Protein AF-0000000082331760 (afdb_homodimer)

Solvent-accessible surface area (backbone atoms only — not comparable to full-atom values): 28071 Å² total; per-residue (Å²): 128,54,73,62,53,52,30,52,50,47,20,52,52,50,39,52,48,37,54,69,66,43,51,46,56,50,49,24,48,51,47,28,52,52,41,43,54,46,47,60,49,46,43,50,56,51,71,76,64,90,71,69,55,45,48,46,55,59,44,44,30,57,48,60,60,43,36,54,53,49,28,24,26,61,30,10,34,56,48,30,48,32,54,72,71,43,49,44,60,57,50,58,70,36,102,48,56,73,58,42,51,53,53,20,49,39,52,23,51,31,50,47,54,38,46,20,52,51,53,21,54,59,62,35,47,65,56,28,53,73,54,65,24,48,79,54,69,67,56,41,54,50,48,52,50,53,51,35,51,51,37,39,33,32,27,19,44,13,36,14,46,7,36,61,39,87,43,59,42,53,15,34,35,49,32,49,48,50,43,42,34,43,74,67,42,45,56,55,45,50,48,52,50,50,48,22,55,74,51,72,42,34,82,63,94,65,82,59,67,66,48,54,51,57,36,33,62,30,59,53,46,11,48,38,28,28,44,46,63,75,36,69,80,43,74,65,57,43,95,54,80,77,70,88,76,72,50,75,65,48,32,34,67,44,11,48,50,42,40,51,47,47,27,52,49,24,44,48,51,13,41,55,40,47,67,67,47,85,122,128,55,73,65,54,52,33,51,50,45,20,52,53,50,39,53,48,37,53,70,67,45,52,48,56,49,51,24,49,52,48,29,52,54,43,43,54,45,45,61,48,45,44,51,54,52,72,73,68,90,72,69,56,46,49,46,55,60,44,45,31,57,47,62,61,45,36,53,54,48,28,24,26,61,30,10,34,54,46,30,48,31,54,70,71,44,50,43,60,58,49,57,71,37,101,47,56,73,58,43,51,53,52,20,50,39,50,24,51,32,50,50,54,41,46,20,52,50,52,22,54,58,62,33,46,64,56,28,54,73,54,66,26,47,81,54,68,67,55,40,51,49,49,51,51,54,50,35,51,51,37,40,33,34,26,20,43,14,36,13,46,7,36,60,38,87,41,59,42,55,15,33,36,49,33,50,49,50,43,42,34,44,73,67,41,46,57,55,47,49,48,52,50,50,47,22,56,72,51,72,44,35,82,63,93,65,82,58,67,67,48,54,50,56,37,32,65,31,57,55,47,11,48,37,29,28,44,45,64,75,35,68,80,44,74,65,59,44,96,56,80,77,69,87,76,70,51,74,64,49,32,36,68,45,13,48,49,43,40,51,47,47,28,51,51,23,43,46,51,13,40,54,41,48,67,66,47,84,122

Structure (mmCIF, N/CA/C/O backbone):
data_AF-0000000082331760-model_v1
#
loop_
_entity.id
_entity.type
_entity.pdbx_description
1 polymer 'ABC transporter permease'
#
loop_
_atom_site.group_PDB
_atom_site.id
_atom_site.type_symbol
_atom_site.label_atom_id
_atom_site.label_alt_id
_atom_site.label_comp_id
_atom_site.label_asym_id
_atom_site.label_entity_id
_atom_site.label_seq_id
_atom_site.pdbx_PDB_ins_code
_atom_site.Cartn_x
_atom_site.Cartn_y
_atom_site.Cartn_z
_atom_site.occupancy
_atom_site.B_iso_or_equiv
_atom_site.auth_seq_id
_atom_site.auth_comp_id
_atom_site.auth_asym_id
_atom_site.auth_atom_id
_atom_site.pdbx_PDB_model_num
ATOM 1 N N . MET A 1 1 ? -30.984 -23.172 -15.984 1 60.78 1 MET A N 1
ATOM 2 C CA . MET A 1 1 ? -30.75 -22.219 -14.906 1 60.78 1 MET A CA 1
ATOM 3 C C . MET A 1 1 ? -30.469 -20.812 -15.453 1 60.78 1 MET A C 1
ATOM 5 O O . MET A 1 1 ? -29.734 -20.672 -16.438 1 60.78 1 MET A O 1
ATOM 9 N N . SER A 1 2 ? -31.25 -19.844 -15.039 1 79.31 2 SER A N 1
ATOM 10 C CA . SER A 1 2 ? -31.094 -18.484 -15.539 1 79.31 2 SER A CA 1
ATOM 11 C C . SER A 1 2 ? -29.688 -17.953 -15.266 1 79.31 2 SER A C 1
ATOM 13 O O . SER A 1 2 ? -28.969 -18.5 -14.43 1 79.31 2 SER A O 1
ATOM 15 N N . ARG A 1 3 ? -29.297 -17.094 -16.078 1 80.25 3 ARG A N 1
ATOM 16 C CA . ARG A 1 3 ? -28 -16.469 -15.922 1 80.25 3 ARG A CA 1
ATOM 17 C C . ARG A 1 3 ? -27.812 -15.93 -14.5 1 80.25 3 ARG A C 1
ATOM 19 O O . ARG A 1 3 ? -26.734 -16.031 -13.93 1 80.25 3 ARG A O 1
ATOM 26 N N . LEU A 1 4 ? -28.922 -15.484 -13.922 1 82.25 4 LEU A N 1
ATOM 27 C CA . LEU A 1 4 ? -28.875 -14.906 -12.578 1 82.25 4 LEU A CA 1
ATOM 28 C C . LEU A 1 4 ? -28.688 -15.984 -11.523 1 82.25 4 LEU A C 1
ATOM 30 O O . LEU A 1 4 ? -28 -15.773 -10.523 1 82.25 4 LEU A O 1
ATOM 34 N N . ALA A 1 5 ? -29.312 -17.125 -11.828 1 81.25 5 ALA A N 1
ATOM 35 C CA . ALA A 1 5 ? -29.188 -18.234 -10.891 1 81.25 5 ALA A CA 1
ATOM 36 C C . ALA A 1 5 ? -27.766 -18.781 -10.867 1 81.25 5 ALA A C 1
ATOM 38 O O . ALA A 1 5 ? -27.234 -19.125 -9.805 1 81.25 5 ALA A O 1
ATOM 39 N N . THR A 1 6 ? -27.219 -18.75 -12.031 1 79.75 6 THR A N 1
ATOM 40 C CA . THR A 1 6 ? -25.844 -19.219 -12.141 1 79.75 6 THR A CA 1
ATOM 41 C C . THR A 1 6 ? -24.891 -18.266 -11.453 1 79.75 6 THR A C 1
ATOM 43 O O . THR A 1 6 ? -23.953 -18.688 -10.766 1 79.75 6 THR A O 1
ATOM 46 N N . LEU A 1 7 ? -25.172 -17 -11.602 1 84.31 7 LEU A N 1
ATOM 47 C CA . LEU A 1 7 ? -24.359 -15.984 -10.953 1 84.31 7 LEU A CA 1
ATOM 48 C C . LEU A 1 7 ? -24.484 -16.062 -9.438 1 84.31 7 LEU A C 1
ATOM 50 O O . LEU A 1 7 ? -23.484 -15.969 -8.727 1 84.31 7 LEU A O 1
ATOM 54 N N . ALA A 1 8 ? -25.719 -16.234 -9.008 1 87.06 8 ALA A N 1
ATOM 55 C CA . ALA A 1 8 ? -25.969 -16.312 -7.57 1 87.06 8 ALA A CA 1
ATOM 56 C C . ALA A 1 8 ? -25.266 -17.531 -6.961 1 87.06 8 ALA A C 1
ATOM 58 O O . ALA A 1 8 ? -24.734 -17.469 -5.855 1 87.06 8 ALA A O 1
ATOM 59 N N . LEU A 1 9 ? -25.312 -18.609 -7.723 1 79.25 9 LEU A N 1
ATOM 60 C CA . LEU A 1 9 ? -24.641 -19.812 -7.262 1 79.25 9 LEU A CA 1
ATOM 61 C C . LEU A 1 9 ? -23.141 -19.625 -7.207 1 79.25 9 LEU A C 1
ATOM 63 O O . LEU A 1 9 ? -22.484 -20.047 -6.254 1 79.25 9 LEU A O 1
ATOM 67 N N . PHE A 1 10 ? -22.609 -18.906 -8.164 1 82 10 PHE A N 1
ATOM 68 C CA . PHE A 1 10 ? -21.188 -18.625 -8.188 1 82 10 PHE A CA 1
ATOM 69 C C . PHE A 1 10 ? -20.797 -17.75 -6.996 1 82 10 PHE A C 1
ATOM 71 O O . PHE A 1 10 ? -19.797 -18.047 -6.324 1 82 10 PHE A O 1
ATOM 78 N N . VAL A 1 11 ? -21.562 -16.844 -6.805 1 85.94 11 VAL A N 1
ATOM 79 C CA . VAL A 1 11 ? -21.297 -15.914 -5.719 1 85.94 11 VAL A CA 1
ATOM 80 C C . VAL A 1 11 ? -21.328 -16.656 -4.383 1 85.94 11 VAL A C 1
ATOM 82 O O . VAL A 1 11 ? -20.453 -16.469 -3.541 1 85.94 11 VAL A O 1
ATOM 85 N N . ARG A 1 12 ? -22.281 -17.453 -4.227 1 85.31 12 ARG A N 1
ATOM 86 C CA . ARG A 1 12 ? -22.438 -18.188 -2.973 1 85.31 12 ARG A CA 1
ATOM 87 C C . ARG A 1 12 ? -21.25 -19.094 -2.719 1 85.31 12 ARG A C 1
ATOM 89 O O . ARG A 1 12 ? -20.703 -19.125 -1.613 1 85.31 12 ARG A O 1
ATOM 96 N N . GLU A 1 13 ? -20.828 -19.703 -3.773 1 81.06 13 GLU A N 1
ATOM 97 C CA . GLU A 1 13 ? -19.703 -20.625 -3.633 1 81.06 13 GLU A CA 1
ATOM 98 C C . GLU A 1 13 ? -18.391 -19.859 -3.41 1 81.06 13 GLU A C 1
ATOM 100 O O . GLU A 1 13 ? -17.531 -20.312 -2.654 1 81.06 13 GLU A O 1
ATOM 105 N N . ASP A 1 14 ? -18.344 -18.797 -4.086 1 83.44 14 ASP A N 1
ATOM 106 C CA . ASP A 1 14 ? -17.141 -18 -3.951 1 83.44 14 ASP A CA 1
ATOM 107 C C . ASP A 1 14 ? -17.031 -17.391 -2.555 1 83.44 14 ASP A C 1
ATOM 109 O O . ASP A 1 14 ? -15.953 -17.359 -1.961 1 83.44 14 ASP A O 1
ATOM 113 N N . VAL A 1 15 ? -18.109 -16.984 -1.998 1 83.69 15 VAL A N 1
ATOM 114 C CA . VAL A 1 15 ? -18.125 -16.453 -0.64 1 83.69 15 VAL A CA 1
ATOM 115 C C . VAL A 1 15 ? -17.797 -17.562 0.356 1 83.69 15 VAL A C 1
ATOM 117 O O . VAL A 1 15 ? -17.031 -17.359 1.303 1 83.69 15 VAL A O 1
ATOM 120 N N . ARG A 1 16 ? -18.297 -18.719 0.122 1 81.25 16 ARG A N 1
ATOM 121 C CA . ARG A 1 16 ? -18.047 -19.859 0.996 1 81.25 16 ARG A CA 1
ATOM 122 C C . ARG A 1 16 ? -16.578 -20.234 0.981 1 81.25 16 ARG A C 1
ATOM 124 O O . ARG A 1 16 ? -16 -20.594 2.018 1 81.25 16 ARG A O 1
ATOM 131 N N . ASP A 1 17 ? -16.031 -20.047 -0.183 1 76.75 17 ASP A N 1
ATOM 132 C CA . ASP A 1 17 ? -14.602 -20.344 -0.31 1 76.75 17 ASP A CA 1
ATOM 133 C C . ASP A 1 17 ? -13.758 -19.312 0.443 1 76.75 17 ASP A C 1
ATOM 135 O O . ASP A 1 17 ? -12.75 -19.656 1.066 1 76.75 17 ASP A O 1
ATOM 139 N N . THR A 1 18 ? -14.195 -18.141 0.381 1 75.75 18 THR A N 1
ATOM 140 C CA . THR A 1 18 ? -13.477 -17.078 1.072 1 75.75 18 THR A CA 1
ATOM 141 C C . THR A 1 18 ? -13.586 -17.25 2.584 1 75.75 18 THR A C 1
ATOM 143 O O . THR A 1 18 ? -12.664 -16.891 3.324 1 75.75 18 THR A O 1
ATOM 146 N N . ARG A 1 19 ? -14.727 -17.781 2.949 1 75.06 19 ARG A N 1
ATOM 147 C CA . ARG A 1 19 ? -14.922 -18.062 4.367 1 75.06 19 ARG A CA 1
ATOM 148 C C . ARG A 1 19 ? -14.016 -19.203 4.824 1 75.06 19 ARG A C 1
ATOM 150 O O . ARG A 1 19 ? -13.469 -19.156 5.93 1 75.06 19 ARG A O 1
ATOM 157 N N . ARG A 1 20 ? -13.758 -20.047 3.918 1 69.5 20 ARG A N 1
ATOM 158 C CA . ARG A 1 20 ? -12.945 -21.219 4.238 1 69.5 20 ARG A CA 1
ATOM 159 C C . ARG A 1 20 ? -11.461 -20.859 4.273 1 69.5 20 ARG A C 1
ATOM 161 O O . ARG A 1 20 ? -10.711 -21.375 5.105 1 69.5 20 ARG A O 1
ATOM 168 N N . ASP A 1 21 ? -11.164 -19.859 3.453 1 72.56 21 ASP A N 1
ATOM 169 C CA . ASP A 1 21 ? -9.758 -19.5 3.336 1 72.56 21 ASP A CA 1
ATOM 170 C C . ASP A 1 21 ? -9.359 -18.5 4.418 1 72.56 21 ASP A C 1
ATOM 172 O O . ASP A 1 21 ? -8.258 -17.938 4.387 1 72.56 21 ASP A O 1
ATOM 176 N N . ARG A 1 22 ? -10.195 -18.281 5.371 1 80.56 22 ARG A N 1
ATOM 177 C CA . ARG A 1 22 ? -9.961 -17.5 6.574 1 80.56 22 ARG A CA 1
ATOM 178 C C . ARG A 1 22 ? -9.805 -16.016 6.242 1 80.56 22 ARG A C 1
ATOM 180 O O . ARG A 1 22 ? -9.547 -15.203 7.129 1 80.56 22 ARG A O 1
ATOM 187 N N . GLN A 1 23 ? -9.984 -15.711 4.949 1 79.62 23 GLN A N 1
ATOM 188 C CA . GLN A 1 23 ? -9.836 -14.312 4.562 1 79.62 23 GLN A CA 1
ATOM 189 C C . GLN A 1 23 ? -10.914 -13.445 5.211 1 79.62 23 GLN A C 1
ATOM 191 O O . GLN A 1 23 ? -10.633 -12.336 5.672 1 79.62 23 GLN A O 1
ATOM 196 N N . LEU A 1 24 ? -12.078 -14.008 5.238 1 83.81 24 LEU A N 1
ATOM 197 C CA . LEU A 1 24 ? -13.188 -13.273 5.84 1 83.81 24 LEU A CA 1
ATOM 198 C C . LEU A 1 24 ? -12.906 -12.984 7.312 1 83.81 24 LEU A C 1
ATOM 200 O O . LEU A 1 24 ? -13.07 -11.852 7.77 1 83.81 24 LEU A O 1
ATOM 204 N N . TYR A 1 25 ? -12.383 -13.922 7.996 1 88.25 25 TYR A N 1
ATOM 205 C CA . TYR A 1 25 ? -12.133 -13.766 9.422 1 88.25 25 TYR A CA 1
ATOM 206 C C . TYR A 1 25 ? -10.992 -12.789 9.68 1 88.25 25 TYR A C 1
ATOM 208 O O . TYR A 1 25 ? -11.031 -12.016 10.641 1 88.25 25 TYR A O 1
ATOM 216 N N . LEU A 1 26 ? -10.133 -12.844 8.773 1 88.31 26 LEU A N 1
ATOM 217 C CA . LEU A 1 26 ? -9.016 -11.906 8.898 1 88.31 26 LEU A CA 1
ATOM 218 C C . LEU A 1 26 ? -9.484 -10.477 8.688 1 88.31 26 LEU A C 1
ATOM 220 O O . LEU A 1 26 ? -9.086 -9.57 9.422 1 88.31 26 LEU A O 1
ATOM 224 N N . LEU A 1 27 ? -10.336 -10.305 7.734 1 91.56 27 LEU A N 1
ATOM 225 C CA . LEU A 1 27 ? -10.867 -8.977 7.457 1 91.56 27 LEU A CA 1
ATOM 226 C C . LEU A 1 27 ? -11.703 -8.469 8.625 1 91.56 27 LEU A C 1
ATOM 228 O O . LEU A 1 27 ? -11.5 -7.344 9.094 1 91.56 27 LEU A O 1
ATOM 232 N N . ILE A 1 28 ? -12.539 -9.352 9.094 1 90.75 28 ILE A N 1
ATOM 233 C CA . ILE A 1 28 ? -13.383 -9.008 10.234 1 90.75 28 ILE A CA 1
ATOM 234 C C . ILE A 1 28 ? -12.508 -8.68 11.438 1 90.75 28 ILE A C 1
ATOM 236 O O . ILE A 1 28 ? -12.734 -7.676 12.125 1 90.75 28 ILE A O 1
ATOM 240 N N . GLY A 1 29 ? -11.562 -9.531 11.664 1 92.06 29 GLY A N 1
ATOM 241 C CA . GLY A 1 29 ? -10.664 -9.328 12.797 1 92.06 29 GLY A CA 1
ATOM 242 C C . GLY A 1 29 ? -9.914 -8.016 12.727 1 92.06 29 GLY A C 1
ATOM 243 O O . GLY A 1 29 ? -9.812 -7.305 13.727 1 92.06 29 GLY A O 1
ATOM 244 N N . ILE A 1 30 ? -9.469 -7.676 11.562 1 91.38 30 ILE A N 1
ATOM 245 C CA . ILE A 1 30 ? -8.695 -6.449 11.398 1 91.38 30 ILE A CA 1
ATOM 246 C C . ILE A 1 30 ? -9.594 -5.238 11.641 1 91.38 30 ILE A C 1
ATOM 248 O O . ILE A 1 30 ? -9.242 -4.348 12.422 1 91.38 30 ILE A O 1
ATOM 252 N N . TYR A 1 31 ? -10.758 -5.172 11.055 1 93.12 31 TYR A N 1
ATOM 253 C CA . TYR A 1 31 ? -11.688 -4.066 11.258 1 93.12 31 TYR A CA 1
ATOM 254 C C . TYR A 1 31 ? -12.086 -3.955 12.727 1 93.12 31 TYR A C 1
ATOM 256 O O . TYR A 1 31 ? -12.109 -2.857 13.289 1 93.12 31 TYR A O 1
ATOM 264 N N . ALA A 1 32 ? -12.344 -5.094 13.32 1 90.62 32 ALA A N 1
ATOM 265 C CA . ALA A 1 32 ? -12.82 -5.113 14.703 1 90.62 32 ALA A CA 1
ATOM 266 C C . ALA A 1 32 ? -11.742 -4.645 15.664 1 90.62 32 ALA A C 1
ATOM 268 O O . ALA A 1 32 ? -12 -3.834 16.562 1 90.62 32 ALA A O 1
ATOM 269 N N . VAL A 1 33 ? -10.594 -5.121 15.5 1 85.56 33 VAL A N 1
ATOM 270 C CA . VAL A 1 33 ? -9.5 -4.777 16.406 1 85.56 33 VAL A CA 1
ATOM 271 C C . VAL A 1 33 ? -9.188 -3.285 16.281 1 85.56 33 VAL A C 1
ATOM 273 O O . VAL A 1 33 ? -9.039 -2.598 17.297 1 85.56 33 VAL A O 1
ATOM 276 N N . VAL A 1 34 ? -9.164 -2.822 15.078 1 83 34 VAL A N 1
ATOM 277 C CA . VAL A 1 34 ? -8.836 -1.416 14.867 1 83 34 VAL A CA 1
ATOM 278 C C . VAL A 1 34 ? -9.969 -0.539 15.398 1 83 34 VAL A C 1
ATOM 280 O O . VAL A 1 34 ? -9.719 0.486 16.047 1 83 34 VAL A O 1
ATOM 283 N N . GLY A 1 35 ? -11.211 -0.943 15.18 1 80.88 35 GLY A N 1
ATOM 284 C CA . GLY A 1 35 ? -12.359 -0.214 15.688 1 80.88 35 GLY A CA 1
ATOM 285 C C . GLY A 1 35 ? -12.406 -0.164 17.203 1 80.88 35 GLY A C 1
ATOM 286 O O . GLY A 1 35 ? -12.617 0.901 17.781 1 80.88 35 GLY A O 1
ATOM 287 N N . VAL A 1 36 ? -12.148 -1.261 17.797 1 74.75 36 VAL A N 1
ATOM 288 C CA . VAL A 1 36 ? -12.195 -1.359 19.25 1 74.75 36 VAL A CA 1
ATOM 289 C C . VAL A 1 36 ? -11.062 -0.534 19.859 1 74.75 36 VAL A C 1
ATOM 291 O O . VAL A 1 36 ? -11.266 0.169 20.859 1 74.75 36 VAL A O 1
ATOM 294 N N . LEU A 1 37 ? -9.984 -0.647 19.172 1 71.38 37 LEU A N 1
ATOM 295 C CA . LEU A 1 37 ? -8.836 0.107 19.656 1 71.38 37 LEU A CA 1
ATOM 296 C C . LEU A 1 37 ? -9.102 1.607 19.594 1 71.38 37 LEU A C 1
ATOM 298 O O . LEU A 1 37 ? -8.734 2.35 20.5 1 71.38 37 LEU A O 1
ATOM 302 N N . LEU A 1 38 ? -9.773 2.002 18.594 1 70.62 38 LEU A N 1
ATOM 303 C CA . LEU A 1 38 ? -10.039 3.426 18.406 1 70.62 38 LEU A CA 1
ATOM 304 C C . LEU A 1 38 ? -11.117 3.896 19.375 1 70.62 38 LEU A C 1
ATOM 306 O O . LEU A 1 38 ? -11.008 4.984 19.953 1 70.62 38 LEU A O 1
ATOM 310 N N . ILE A 1 39 ? -12.188 3.113 19.5 1 68.69 39 ILE A N 1
ATOM 311 C CA . ILE A 1 39 ? -13.273 3.49 20.391 1 68.69 39 ILE A CA 1
ATOM 312 C C . ILE A 1 39 ? -12.766 3.537 21.828 1 68.69 39 ILE A C 1
ATOM 314 O O . ILE A 1 39 ? -13.133 4.43 22.594 1 68.69 39 ILE A O 1
ATOM 318 N N . TYR A 1 40 ? -12.109 2.637 22.031 1 62.41 40 TYR A N 1
ATOM 319 C CA . TYR A 1 40 ? -11.547 2.598 23.375 1 62.41 40 TYR A CA 1
ATOM 320 C C . TYR A 1 40 ? -10.688 3.828 23.641 1 62.41 40 TYR A C 1
ATOM 322 O O . TYR A 1 40 ? -10.719 4.391 24.734 1 62.41 40 TYR A O 1
ATOM 330 N N . SER A 1 41 ? -10.023 4.352 22.609 1 61.69 41 SER A N 1
ATOM 331 C CA . SER A 1 41 ? -9.164 5.527 22.719 1 61.69 41 SER A CA 1
ATOM 332 C C . SER A 1 41 ? -9.992 6.809 22.781 1 61.69 41 SER A C 1
ATOM 334 O O . SER A 1 41 ? -9.648 7.742 23.5 1 61.69 41 SER A O 1
ATOM 336 N N . GLU A 1 42 ? -10.977 6.93 21.812 1 57.12 42 GLU A N 1
ATOM 337 C CA . GLU A 1 42 ? -11.859 8.094 21.781 1 57.12 42 GLU A CA 1
ATOM 338 C C . GLU A 1 42 ? -12.664 8.219 23.078 1 57.12 42 GLU A C 1
ATOM 340 O O . GLU A 1 42 ? -12.906 9.328 23.547 1 57.12 42 GLU A O 1
ATOM 345 N N . GLY A 1 43 ? -13.367 7.137 23.391 1 51.47 43 GLY A N 1
ATOM 346 C CA . GLY A 1 43 ? -14.141 7.191 24.625 1 51.47 43 GLY A CA 1
ATOM 347 C C . GLY A 1 43 ? -13.367 7.797 25.781 1 51.47 43 GLY A C 1
ATOM 348 O O . GLY A 1 43 ? -13.945 8.484 26.625 1 51.47 43 GLY A O 1
ATOM 349 N N . ARG A 1 44 ? -12.234 7.562 25.781 1 49.28 44 ARG A N 1
ATOM 350 C CA . ARG A 1 44 ? -11.492 8.023 26.953 1 49.28 44 ARG A CA 1
ATOM 351 C C . ARG A 1 44 ? -10.977 9.445 26.75 1 49.28 44 ARG A C 1
ATOM 353 O O . ARG A 1 44 ? -10.719 10.164 27.719 1 49.28 44 ARG A O 1
ATOM 360 N N . SER A 1 45 ? -10.586 9.766 25.359 1 46.53 45 SER A N 1
ATOM 361 C CA . SER A 1 45 ? -10.141 11.133 25.109 1 46.53 45 SER A CA 1
ATOM 362 C C . SER A 1 45 ? -11.305 12.117 25.219 1 46.53 45 SER A C 1
ATOM 364 O O . SER A 1 45 ? -11.109 13.328 25.172 1 46.53 45 SER A O 1
ATOM 366 N N . VAL A 1 46 ? -12.414 11.734 24.922 1 42.84 46 VAL A N 1
ATOM 367 C CA . VAL A 1 46 ? -13.562 12.633 24.938 1 42.84 46 VAL A CA 1
ATOM 368 C C . VAL A 1 46 ? -13.703 13.273 26.328 1 42.84 46 VAL A C 1
ATOM 370 O O . VAL A 1 46 ? -14.188 12.633 27.266 1 42.84 46 VAL A O 1
ATOM 373 N N . GLY A 1 47 ? -12.695 13.711 26.984 1 35.12 47 GLY A N 1
ATOM 374 C CA . GLY A 1 47 ? -13.141 14.797 27.844 1 35.12 47 GLY A CA 1
ATOM 375 C C . GLY A 1 47 ? -14.148 15.711 27.188 1 35.12 47 GLY A C 1
ATOM 376 O O . GLY A 1 47 ? -15.211 15.992 27.75 1 35.12 47 GLY A O 1
ATOM 377 N N . PHE A 1 48 ? -13.633 16.781 26.297 1 34.19 48 PHE A N 1
ATOM 378 C CA . PHE A 1 48 ? -14.094 18.172 26.234 1 34.19 48 PHE A CA 1
ATOM 379 C C . PHE A 1 48 ? -15.438 18.266 25.531 1 34.19 48 PHE A C 1
ATOM 381 O O . PHE A 1 48 ? -15.961 19.359 25.328 1 34.19 48 PHE A O 1
ATOM 388 N N . ARG A 1 49 ? -15.617 17.578 24.141 1 42.31 49 ARG A N 1
ATOM 389 C CA . ARG A 1 49 ? -16.594 18.375 23.406 1 42.31 49 ARG A CA 1
ATOM 390 C C . ARG A 1 49 ? -17.984 18.234 24.031 1 42.31 49 ARG A C 1
ATOM 392 O O . ARG A 1 49 ? -18.281 17.25 24.703 1 42.31 49 ARG A O 1
ATOM 399 N N . SER A 1 50 ? -18.688 19.172 24.141 1 45 50 SER A N 1
ATOM 400 C CA . SER A 1 50 ? -20.031 19.422 24.656 1 45 50 SER A CA 1
ATOM 401 C C . SER A 1 50 ? -20.969 18.266 24.344 1 45 50 SER A C 1
ATOM 403 O O . SER A 1 50 ? -21.969 18.062 25.047 1 45 50 SER A O 1
ATOM 405 N N . ARG A 1 51 ? -21.016 17.781 23.031 1 47.31 51 ARG A N 1
ATOM 406 C CA . ARG A 1 51 ? -21.906 16.672 22.688 1 47.31 51 ARG A CA 1
ATOM 407 C C . ARG A 1 51 ? -21.156 15.344 22.719 1 47.31 51 ARG A C 1
ATOM 409 O O . ARG A 1 51 ? -20.031 15.25 22.219 1 47.31 51 ARG A O 1
ATOM 416 N N . GLY A 1 52 ? -21.078 14.477 23.578 1 51.28 52 GLY A N 1
ATOM 417 C CA . GLY A 1 52 ? -20.438 13.203 23.859 1 51.28 52 GLY A CA 1
ATOM 418 C C . GLY A 1 52 ? -19.953 12.477 22.625 1 51.28 52 GLY A C 1
ATOM 419 O O . GLY A 1 52 ? -20.406 12.758 21.516 1 51.28 52 GLY A O 1
ATOM 420 N N . PRO A 1 53 ? -18.781 11.812 22.547 1 58.19 53 PRO A N 1
ATOM 421 C CA . PRO A 1 53 ? -18.219 11.078 21.406 1 58.19 53 PRO A CA 1
ATOM 422 C C . PRO A 1 53 ? -19.203 10.055 20.828 1 58.19 53 PRO A C 1
ATOM 424 O O . PRO A 1 53 ? -19.984 9.461 21.562 1 58.19 53 PRO A O 1
ATOM 427 N N . GLU A 1 54 ? -19.703 10.195 19.516 1 72.81 54 GLU A N 1
ATOM 428 C CA . GLU A 1 54 ? -20.547 9.211 18.844 1 72.81 54 GLU A CA 1
ATOM 429 C C . GLU A 1 54 ? -19.703 8.141 18.156 1 72.81 54 GLU A C 1
ATOM 431 O O . GLU A 1 54 ? -18.625 8.43 17.641 1 72.81 54 GLU A O 1
ATOM 436 N N . LEU A 1 55 ? -20.109 6.949 18.375 1 78.38 55 LEU A N 1
ATOM 437 C CA . LEU A 1 55 ? -19.422 5.75 17.906 1 78.38 55 LEU A CA 1
ATOM 438 C C . LEU A 1 55 ? -19.234 5.797 16.391 1 78.38 55 LEU A C 1
ATOM 440 O O . LEU A 1 55 ? -18.141 5.551 15.891 1 78.38 55 LEU A O 1
ATOM 444 N N . ALA A 1 56 ? -20.297 6.301 15.758 1 81.31 56 ALA A N 1
ATOM 445 C CA . ALA A 1 56 ? -20.328 6.184 14.297 1 81.31 56 ALA A CA 1
ATOM 446 C C . ALA A 1 56 ? -19.281 7.09 13.648 1 81.31 56 ALA A C 1
ATOM 448 O O . ALA A 1 56 ? -18.516 6.645 12.805 1 81.31 56 ALA A O 1
ATOM 449 N N . PRO A 1 57 ? -19.141 8.289 14.164 1 75.81 57 PRO A N 1
ATOM 450 C CA . PRO A 1 57 ? -18.125 9.148 13.562 1 75.81 57 PRO A CA 1
ATOM 451 C C . PRO A 1 57 ? -16.703 8.656 13.82 1 75.81 57 PRO A C 1
ATOM 453 O O . PRO A 1 57 ? -15.836 8.773 12.953 1 75.81 57 PRO A O 1
ATOM 456 N N . ALA A 1 58 ? -16.516 8.141 14.984 1 76.12 58 ALA A N 1
ATOM 457 C CA . ALA A 1 58 ? -15.188 7.625 15.32 1 76.12 58 ALA A CA 1
ATOM 458 C C . ALA A 1 58 ? -14.797 6.461 14.414 1 76.12 58 ALA A C 1
ATOM 460 O O . ALA A 1 58 ? -13.672 6.406 13.906 1 76.12 58 ALA A O 1
ATOM 461 N N . LEU A 1 59 ? -15.719 5.574 14.203 1 84 59 LEU A N 1
ATOM 462 C CA . LEU A 1 59 ? -15.453 4.414 13.359 1 84 59 LEU A CA 1
ATOM 463 C C . LEU A 1 59 ? -15.328 4.824 11.898 1 84 59 LEU A C 1
ATOM 465 O O . LEU A 1 59 ? -14.562 4.215 11.141 1 84 59 LEU A O 1
ATOM 469 N N . PHE A 1 60 ? -16.031 5.82 11.586 1 87.44 60 PHE A N 1
ATOM 470 C CA . PHE A 1 60 ? -16.094 6.262 10.203 1 87.44 60 PHE A CA 1
ATOM 471 C C . PHE A 1 60 ? -14.703 6.645 9.703 1 87.44 60 PHE A C 1
ATOM 473 O O . PHE A 1 60 ? -14.281 6.223 8.625 1 87.44 60 PHE A O 1
ATOM 480 N N . VAL A 1 61 ? -14.008 7.395 10.461 1 79.75 61 VAL A N 1
ATOM 481 C CA . VAL A 1 61 ? -12.719 7.941 10.047 1 79.75 61 VAL A CA 1
ATOM 482 C C . VAL A 1 61 ? -11.727 6.805 9.828 1 79.75 61 VAL A C 1
ATOM 484 O O . VAL A 1 61 ? -11.102 6.711 8.773 1 79.75 61 VAL A O 1
ATOM 487 N N . ILE A 1 62 ? -11.625 5.957 10.734 1 83.81 62 ILE A N 1
ATOM 488 C CA . ILE A 1 62 ? -10.609 4.91 10.688 1 83.81 62 ILE A CA 1
ATOM 489 C C . ILE A 1 62 ? -10.992 3.879 9.625 1 83.81 62 ILE A C 1
ATOM 491 O O . ILE A 1 62 ? -10.125 3.383 8.891 1 83.81 62 ILE A O 1
ATOM 495 N N . TYR A 1 63 ? -12.242 3.506 9.523 1 91.94 63 TYR A N 1
ATOM 496 C CA . TYR A 1 63 ? -12.672 2.521 8.531 1 91.94 63 TYR A CA 1
ATOM 497 C C . TYR A 1 63 ? -12.531 3.072 7.121 1 91.94 63 TYR A C 1
ATOM 499 O O . TYR A 1 63 ? -12.25 2.326 6.18 1 91.94 63 TYR A O 1
ATOM 507 N N . THR A 1 64 ? -12.75 4.355 6.98 1 90.75 64 THR A N 1
ATOM 508 C CA . THR A 1 64 ? -12.57 4.984 5.676 1 90.75 64 THR A CA 1
ATOM 509 C C . THR A 1 64 ? -11.125 4.84 5.199 1 90.75 64 THR A C 1
ATOM 511 O O . THR A 1 64 ? -10.875 4.605 4.016 1 90.75 64 THR A O 1
ATOM 514 N N . MET A 1 65 ? -10.195 4.922 6.105 1 86.69 65 MET A N 1
ATOM 515 C CA . MET A 1 65 ? -8.789 4.77 5.77 1 86.69 65 MET A CA 1
ATOM 516 C C . MET A 1 65 ? -8.438 3.305 5.527 1 86.69 65 MET A C 1
ATOM 518 O O . MET A 1 65 ? -7.656 2.988 4.629 1 86.69 65 MET A O 1
ATOM 522 N N . LEU A 1 66 ? -9.023 2.439 6.246 1 91.25 66 LEU A N 1
ATOM 523 C CA . LEU A 1 66 ? -8.695 1.019 6.219 1 91.25 66 LEU A CA 1
ATOM 524 C C . LEU A 1 66 ? -9.281 0.349 4.984 1 91.25 66 LEU A C 1
ATOM 526 O O . LEU A 1 66 ? -8.695 -0.588 4.438 1 91.25 66 LEU A O 1
ATOM 530 N N . THR A 1 67 ? -10.359 0.833 4.582 1 95.19 67 THR A N 1
ATOM 531 C CA . THR A 1 67 ? -11.172 0.121 3.6 1 95.19 67 THR A CA 1
ATOM 532 C C . THR A 1 67 ? -10.445 0.05 2.256 1 95.19 67 THR A C 1
ATOM 534 O O . THR A 1 67 ? -10.297 -1.031 1.684 1 95.19 67 THR A O 1
ATOM 537 N N . PRO A 1 68 ? -9.945 1.182 1.689 1 94.75 68 PRO A N 1
ATOM 538 C CA . PRO A 1 68 ? -9.188 1.05 0.443 1 94.75 68 PRO A CA 1
ATOM 539 C C . PRO A 1 68 ? -7.961 0.15 0.589 1 94.75 68 PRO A C 1
ATOM 541 O O . PRO A 1 68 ? -7.652 -0.631 -0.315 1 94.75 68 PRO A O 1
ATOM 544 N N . LEU A 1 69 ? -7.387 0.299 1.711 1 93.38 69 LEU A N 1
ATOM 545 C CA . LEU A 1 69 ? -6.191 -0.487 1.994 1 93.38 69 LEU A CA 1
ATOM 546 C C . LEU A 1 69 ? -6.504 -1.979 1.976 1 93.38 69 LEU A C 1
ATOM 548 O O . LEU A 1 69 ? -5.848 -2.746 1.27 1 93.38 69 LEU A O 1
ATOM 552 N N . LEU A 1 70 ? -7.496 -2.377 2.652 1 95.88 70 LEU A N 1
ATOM 553 C CA . LEU A 1 70 ? -7.828 -3.787 2.818 1 95.88 70 LEU A CA 1
ATOM 554 C C . LEU A 1 70 ? -8.438 -4.355 1.54 1 95.88 70 LEU A C 1
ATOM 556 O O . LEU A 1 70 ? -8.164 -5.496 1.169 1 95.88 70 LEU A O 1
ATOM 560 N N . ALA A 1 71 ? -9.266 -3.537 0.906 1 96.75 71 ALA A N 1
ATOM 561 C CA . ALA A 1 71 ? -9.859 -3.998 -0.346 1 96.75 71 ALA A CA 1
ATOM 562 C C . ALA A 1 71 ? -8.781 -4.305 -1.383 1 96.75 71 ALA A C 1
ATOM 564 O O . ALA A 1 71 ? -8.805 -5.371 -2.008 1 96.75 71 ALA A O 1
ATOM 565 N N . LEU A 1 72 ? -7.855 -3.432 -1.507 1 96.06 72 LEU A N 1
ATOM 566 C CA . LEU A 1 72 ? -6.789 -3.623 -2.484 1 96.06 72 LEU A CA 1
ATOM 567 C C . LEU A 1 72 ? -5.859 -4.754 -2.059 1 96.06 72 LEU A C 1
ATOM 569 O O . LEU A 1 72 ? -5.469 -5.586 -2.881 1 96.06 72 LEU A O 1
ATOM 573 N N . ALA A 1 73 ? -5.598 -4.797 -0.819 1 93.94 73 ALA A N 1
ATOM 574 C CA . ALA A 1 73 ? -4.664 -5.801 -0.313 1 93.94 73 ALA A CA 1
ATOM 575 C C . ALA A 1 73 ? -5.242 -7.207 -0.458 1 93.94 73 ALA A C 1
ATOM 577 O O . ALA A 1 73 ? -4.543 -8.133 -0.885 1 93.94 73 ALA A O 1
ATOM 578 N N . PHE A 1 74 ? -6.516 -7.379 -0.228 1 93.88 74 PHE A N 1
ATOM 579 C CA . PHE A 1 74 ? -7.094 -8.711 -0.147 1 93.88 74 PHE A CA 1
ATOM 580 C C . PHE A 1 74 ? -7.633 -9.156 -1.503 1 93.88 74 PHE A C 1
ATOM 582 O O . PHE A 1 74 ? -7.699 -10.352 -1.791 1 93.88 74 PHE A O 1
ATOM 589 N N . PHE A 1 75 ? -7.957 -8.133 -2.338 1 95.12 75 PHE A N 1
ATOM 590 C CA . PHE A 1 75 ? -8.75 -8.57 -3.48 1 95.12 75 PHE A CA 1
ATOM 591 C C . PHE A 1 75 ? -8.016 -8.305 -4.789 1 95.12 75 PHE A C 1
ATOM 593 O O . PHE A 1 75 ? -8.469 -8.703 -5.859 1 95.12 75 PHE A O 1
ATOM 600 N N . ALA A 1 76 ? -6.855 -7.734 -4.703 1 92.44 76 ALA A N 1
ATOM 601 C CA . ALA A 1 76 ? -6.121 -7.391 -5.918 1 92.44 76 ALA A CA 1
ATOM 602 C C . ALA A 1 76 ? -5.684 -8.641 -6.668 1 92.44 76 ALA A C 1
ATOM 604 O O . ALA A 1 76 ? -5.398 -8.594 -7.867 1 92.44 76 ALA A O 1
ATOM 605 N N . SER A 1 77 ? -5.617 -9.797 -5.98 1 89.19 77 SER A N 1
ATOM 606 C CA . SER A 1 77 ? -5.156 -11.016 -6.645 1 89.19 77 SER A CA 1
ATOM 607 C C . SER A 1 77 ? -6.289 -12.023 -6.801 1 89.19 77 SER A C 1
ATOM 609 O O . SER A 1 77 ? -6.055 -13.18 -7.145 1 89.19 77 SER A O 1
ATOM 611 N N . SER A 1 78 ? -7.504 -11.586 -6.617 1 89.06 78 SER A N 1
ATOM 612 C CA . SER A 1 78 ? -8.625 -12.508 -6.508 1 89.06 78 SER A CA 1
ATOM 613 C C . SER A 1 78 ? -8.828 -13.281 -7.805 1 89.06 78 SER A C 1
ATOM 615 O O . SER A 1 78 ? -9.047 -14.5 -7.781 1 89.06 78 SER A O 1
ATOM 617 N N . VAL A 1 79 ? -8.695 -12.625 -8.93 1 88 79 VAL A N 1
ATOM 618 C CA . VAL A 1 79 ? -8.922 -13.281 -10.211 1 88 79 VAL A CA 1
ATOM 619 C C . VAL A 1 79 ? -7.629 -13.961 -10.672 1 88 79 VAL A C 1
ATOM 621 O O . VAL A 1 79 ? -7.664 -15.078 -11.203 1 88 79 VAL A O 1
ATOM 624 N N . VAL A 1 80 ? -6.551 -13.336 -10.43 1 84.25 80 VAL A N 1
ATOM 625 C CA . VAL A 1 80 ? -5.25 -13.867 -10.828 1 84.25 80 VAL A CA 1
ATOM 626 C C . VAL A 1 80 ? -5 -15.195 -10.117 1 84.25 80 VAL A C 1
ATOM 628 O O . VAL A 1 80 ? -4.477 -16.141 -10.719 1 84.25 80 VAL A O 1
ATOM 631 N N . GLU A 1 81 ? -5.348 -15.258 -8.922 1 83.44 81 GLU A N 1
ATOM 632 C CA . GLU A 1 81 ? -5.145 -16.484 -8.164 1 83.44 81 GLU A CA 1
ATOM 633 C C . GLU A 1 81 ? -5.988 -17.625 -8.719 1 83.44 81 GLU A C 1
ATOM 635 O O . GLU A 1 81 ? -5.543 -18.781 -8.758 1 83.44 81 GLU A O 1
ATOM 640 N N . LYS A 1 82 ? -7.211 -17.312 -9.141 1 82.25 82 LYS A N 1
ATOM 641 C CA . LYS A 1 82 ? -8.055 -18.328 -9.766 1 82.25 82 LYS A CA 1
ATOM 642 C C . LYS A 1 82 ? -7.422 -18.844 -11.055 1 82.25 82 LYS A C 1
ATOM 644 O O . LYS A 1 82 ? -7.527 -20.031 -11.367 1 82.25 82 LYS A O 1
ATOM 649 N N . ARG A 1 83 ? -6.793 -17.984 -11.664 1 81.94 83 ARG A N 1
ATOM 650 C CA . ARG A 1 83 ? -6.133 -18.359 -12.914 1 81.94 83 ARG A CA 1
ATOM 651 C C . ARG A 1 83 ? -4.891 -19.203 -12.648 1 81.94 83 ARG A C 1
ATOM 653 O O . ARG A 1 83 ? -4.695 -20.234 -13.297 1 81.94 83 ARG A O 1
ATOM 660 N N . THR A 1 84 ? -4.141 -18.828 -11.695 1 77.19 84 THR A N 1
ATOM 661 C CA . THR A 1 84 ? -2.854 -19.469 -11.445 1 77.19 84 THR A CA 1
ATOM 662 C C . THR A 1 84 ? -3.045 -20.828 -10.781 1 77.19 84 THR A C 1
ATOM 664 O O . THR A 1 84 ? -2.246 -21.75 -10.984 1 77.19 84 THR A O 1
ATOM 667 N N . ASN A 1 85 ? -4.109 -20.922 -10.039 1 76.81 85 ASN A N 1
ATOM 668 C CA . ASN A 1 85 ? -4.359 -22.188 -9.359 1 76.81 85 ASN A CA 1
ATOM 669 C C . ASN A 1 85 ? -5.188 -23.141 -10.227 1 76.81 85 ASN A C 1
ATOM 671 O O . ASN A 1 85 ? -5.473 -24.266 -9.82 1 76.81 85 ASN A O 1
ATOM 675 N N . GLY A 1 86 ? -5.586 -22.688 -11.352 1 78.94 86 GLY A N 1
ATOM 676 C CA . GLY A 1 86 ? -6.312 -23.531 -12.289 1 78.94 86 GLY A CA 1
ATOM 677 C C . GLY A 1 86 ? -7.805 -23.562 -12.031 1 78.94 86 GLY A C 1
ATOM 678 O O . GLY A 1 86 ? -8.547 -24.266 -12.727 1 78.94 86 GLY A O 1
ATOM 679 N N . ALA A 1 87 ? -8.211 -22.875 -11.062 1 78.25 87 ALA A N 1
ATOM 680 C CA . ALA A 1 87 ? -9.633 -22.859 -10.727 1 78.25 87 ALA A CA 1
ATOM 681 C C . ALA A 1 87 ? -10.453 -22.281 -11.875 1 78.25 87 ALA A C 1
ATOM 683 O O . ALA A 1 87 ? -11.602 -22.688 -12.078 1 78.25 87 ALA A O 1
ATOM 684 N N . LEU A 1 88 ? -9.828 -21.484 -12.586 1 80.19 88 LEU A N 1
ATOM 685 C CA . LEU A 1 88 ? -10.531 -20.844 -13.695 1 80.19 88 LEU A CA 1
ATOM 686 C C . LEU A 1 88 ? -10.844 -21.875 -14.781 1 80.19 88 LEU A C 1
ATOM 688 O O . LEU A 1 88 ? -11.906 -21.797 -15.414 1 80.19 88 LEU A O 1
ATOM 692 N N . LYS A 1 89 ? -9.984 -22.797 -14.953 1 78.25 89 LYS A N 1
ATOM 693 C CA . LYS A 1 89 ? -10.211 -23.844 -15.945 1 78.25 89 LYS A CA 1
ATOM 694 C C . LYS A 1 89 ? -11.375 -24.75 -15.539 1 78.25 89 LYS A C 1
ATOM 696 O O . LYS A 1 89 ? -12.172 -25.156 -16.375 1 78.25 89 LYS A O 1
ATOM 701 N N . ILE A 1 90 ? -11.453 -24.891 -14.297 1 73.75 90 ILE A N 1
ATOM 702 C CA . ILE A 1 90 ? -12.516 -25.734 -13.766 1 73.75 90 ILE A CA 1
ATOM 703 C C . ILE A 1 90 ? -13.859 -25.031 -13.914 1 73.75 90 ILE A C 1
ATOM 705 O O . ILE A 1 90 ? -14.844 -25.625 -14.367 1 73.75 90 ILE A O 1
ATOM 709 N N . VAL A 1 91 ? -13.852 -23.766 -13.656 1 74.62 91 VAL A N 1
ATOM 710 C CA . VAL A 1 91 ? -15.086 -22.984 -13.648 1 74.62 91 VAL A CA 1
ATOM 711 C C . VAL A 1 91 ? -15.555 -22.766 -15.086 1 74.62 91 VAL A C 1
ATOM 713 O O . VAL A 1 91 ? -16.75 -22.828 -15.367 1 74.62 91 VAL A O 1
ATOM 716 N N . LEU A 1 92 ? -14.602 -22.609 -15.977 1 74.69 92 LEU A N 1
ATOM 717 C CA . LEU A 1 92 ? -14.953 -22.344 -17.375 1 74.69 92 LEU A CA 1
ATOM 718 C C . LEU A 1 92 ? -15.336 -23.641 -18.078 1 74.69 92 LEU A C 1
ATOM 720 O O . LEU A 1 92 ? -15.875 -23.609 -19.188 1 74.69 92 LEU A O 1
ATOM 724 N N . GLY A 1 93 ? -15.031 -24.672 -17.406 1 73.56 93 GLY A N 1
ATOM 725 C CA . GLY A 1 93 ? -15.555 -25.938 -17.891 1 73.56 93 GLY A CA 1
ATOM 726 C C . GLY A 1 93 ? -17.031 -26.125 -17.625 1 73.56 93 GLY A C 1
ATOM 727 O O . GLY A 1 93 ? -17.688 -26.969 -18.25 1 73.56 93 GLY A O 1
ATOM 728 N N . LEU A 1 94 ? -17.469 -25.281 -16.75 1 69.38 94 LEU A N 1
ATOM 729 C CA . LEU A 1 94 ? -18.891 -25.25 -16.438 1 69.38 94 LEU A CA 1
ATOM 730 C C . LEU A 1 94 ? -19.625 -24.234 -17.312 1 69.38 94 LEU A C 1
ATOM 732 O O . LEU A 1 94 ? -18.984 -23.359 -17.906 1 69.38 94 LEU A O 1
ATOM 736 N N . PRO A 1 95 ? -20.812 -24.453 -17.5 1 75.81 95 PRO A N 1
ATOM 737 C CA . PRO A 1 95 ? -21.547 -23.5 -18.328 1 75.81 95 PRO A CA 1
ATOM 738 C C . PRO A 1 95 ? -21.656 -22.125 -17.688 1 75.81 95 PRO A C 1
ATOM 740 O O . PRO A 1 95 ? -22.766 -21.656 -17.406 1 75.81 95 PRO A O 1
ATOM 743 N N . ILE A 1 96 ? -20.531 -21.625 -17.312 1 75 96 ILE A N 1
ATOM 744 C CA . ILE A 1 96 ? -20.469 -20.312 -16.703 1 75 96 ILE A CA 1
ATOM 745 C C . ILE A 1 96 ? -19.734 -19.344 -17.641 1 75 96 ILE A C 1
ATOM 747 O O . ILE A 1 96 ? -18.656 -19.672 -18.156 1 75 96 ILE A O 1
ATOM 751 N N . ASP A 1 97 ? -20.422 -18.281 -17.875 1 77.06 97 ASP A N 1
ATOM 752 C CA . ASP A 1 97 ? -19.828 -17.297 -18.781 1 77.06 97 ASP A CA 1
ATOM 753 C C . ASP A 1 97 ? -18.719 -16.516 -18.094 1 77.06 97 ASP A C 1
ATOM 755 O O . ASP A 1 97 ? -18.672 -16.422 -16.875 1 77.06 97 ASP A O 1
ATOM 759 N N . ARG A 1 98 ? -17.781 -16.094 -18.906 1 78.75 98 ARG A N 1
ATOM 760 C CA . ARG A 1 98 ? -16.625 -15.344 -18.422 1 78.75 98 ARG A CA 1
ATOM 761 C C . ARG A 1 98 ? -17.062 -14.109 -17.641 1 78.75 98 ARG A C 1
ATOM 763 O O . ARG A 1 98 ? -16.422 -13.719 -16.672 1 78.75 98 ARG A O 1
ATOM 770 N N . ALA A 1 99 ? -18.172 -13.586 -17.969 1 79.56 99 ALA A N 1
ATOM 771 C CA . ALA A 1 99 ? -18.719 -12.422 -17.266 1 79.56 99 ALA A CA 1
ATOM 772 C C . ALA A 1 99 ? -19.109 -12.773 -15.844 1 79.56 99 ALA A C 1
ATOM 774 O O . ALA A 1 99 ? -18.938 -11.961 -14.93 1 79.56 99 ALA A O 1
ATOM 775 N N . SER A 1 100 ? -19.531 -13.984 -15.703 1 82.75 100 SER A N 1
ATOM 776 C CA . SER A 1 100 ? -20 -14.422 -14.383 1 82.75 100 SER A CA 1
ATOM 777 C C . SER A 1 100 ? -18.828 -14.547 -13.406 1 82.75 100 SER A C 1
ATOM 779 O O . SER A 1 100 ? -19.016 -14.352 -12.203 1 82.75 100 SER A O 1
ATOM 781 N N . VAL A 1 101 ? -17.719 -14.719 -14 1 84.44 101 VAL A N 1
ATOM 782 C CA . VAL A 1 101 ? -16.562 -14.898 -13.133 1 84.44 101 VAL A CA 1
ATOM 783 C C . VAL A 1 101 ? -16.141 -13.547 -12.547 1 84.44 101 VAL A C 1
ATOM 785 O O . VAL A 1 101 ? -16 -13.406 -11.328 1 84.44 101 VAL A O 1
ATOM 788 N N . VAL A 1 102 ? -16.047 -12.586 -13.438 1 89 102 VAL A N 1
ATOM 789 C CA . VAL A 1 102 ? -15.57 -11.281 -12.984 1 89 102 VAL A CA 1
ATOM 790 C C . VAL A 1 102 ? -16.641 -10.617 -12.125 1 89 102 VAL A C 1
ATOM 792 O O . VAL A 1 102 ? -16.359 -10.148 -11.023 1 89 102 VAL A O 1
ATOM 795 N N . VAL A 1 103 ? -17.828 -10.633 -12.547 1 92.19 103 VAL A N 1
ATOM 796 C CA . VAL A 1 103 ? -18.938 -10 -11.828 1 92.19 103 VAL A CA 1
ATOM 797 C C . VAL A 1 103 ? -19.219 -10.766 -10.539 1 92.19 103 VAL A C 1
ATOM 799 O O . VAL A 1 103 ? -19.469 -10.164 -9.492 1 92.19 103 VAL A O 1
ATOM 802 N N . GLY A 1 104 ? -19.156 -12.047 -10.656 1 90.94 104 GLY A N 1
ATOM 803 C CA . GLY A 1 104 ? -19.375 -12.867 -9.477 1 90.94 104 GLY A CA 1
ATOM 804 C C . GLY A 1 104 ? -18.328 -12.656 -8.398 1 90.94 104 GLY A C 1
ATOM 805 O O . GLY A 1 104 ? -18.656 -12.578 -7.215 1 90.94 104 GLY A O 1
ATOM 806 N N . THR A 1 105 ? -17.109 -12.609 -8.859 1 91.62 105 THR A N 1
ATOM 807 C CA . THR A 1 105 ? -16.031 -12.359 -7.91 1 91.62 105 THR A CA 1
ATOM 808 C C . THR A 1 105 ? -16.188 -10.984 -7.262 1 91.62 105 THR A C 1
ATOM 810 O O . THR A 1 105 ? -15.992 -10.836 -6.055 1 91.62 105 THR A O 1
ATOM 813 N N . PHE A 1 106 ? -16.562 -10.047 -8.117 1 95.75 106 PHE A N 1
ATOM 814 C CA . PHE A 1 106 ? -16.781 -8.695 -7.609 1 95.75 106 PHE A CA 1
ATOM 815 C C . PHE A 1 106 ? -17.891 -8.688 -6.555 1 95.75 106 PHE A C 1
ATOM 817 O O . PHE A 1 106 ? -17.703 -8.125 -5.469 1 95.75 106 PHE A O 1
ATOM 824 N N . VAL A 1 107 ? -18.922 -9.289 -6.793 1 95.75 107 VAL A N 1
ATOM 825 C CA . VAL A 1 107 ? -20.047 -9.312 -5.875 1 95.75 107 VAL A CA 1
ATOM 826 C C . VAL A 1 107 ? -19.672 -10.078 -4.609 1 95.75 107 VAL A C 1
ATOM 828 O O . VAL A 1 107 ? -19.953 -9.633 -3.498 1 95.75 107 VAL A O 1
ATOM 831 N N . ALA A 1 108 ? -19.062 -11.148 -4.77 1 94 108 ALA A N 1
ATOM 832 C CA . ALA A 1 108 ? -18.672 -11.977 -3.633 1 94 108 ALA A CA 1
ATOM 833 C C . ALA A 1 108 ? -17.734 -11.227 -2.699 1 94 108 ALA A C 1
ATOM 835 O O . ALA A 1 108 ? -17.938 -11.195 -1.484 1 94 108 ALA A O 1
ATOM 836 N N . ARG A 1 109 ? -16.766 -10.578 -3.312 1 94.75 109 ARG A N 1
ATOM 837 C CA . ARG A 1 109 ? -15.789 -9.859 -2.502 1 94.75 109 ARG A CA 1
ATOM 838 C C . ARG A 1 109 ? -16.406 -8.633 -1.847 1 94.75 109 ARG A C 1
ATOM 840 O O . ARG A 1 109 ? -16.047 -8.266 -0.729 1 94.75 109 ARG A O 1
ATOM 847 N N . SER A 1 110 ? -17.312 -8.023 -2.604 1 97.25 110 SER A N 1
ATOM 848 C CA . SER A 1 110 ? -18.031 -6.895 -2.033 1 97.25 110 SER A CA 1
ATOM 849 C C . SER A 1 110 ? -18.844 -7.312 -0.812 1 97.25 110 SER A C 1
ATOM 851 O O . SER A 1 110 ? -18.844 -6.617 0.208 1 97.25 110 SER A O 1
ATOM 853 N N . LEU A 1 111 ? -19.453 -8.438 -0.917 1 96 111 LEU A N 1
ATOM 854 C CA . LEU A 1 111 ? -20.234 -8.938 0.205 1 96 111 LEU A CA 1
ATOM 855 C C . LEU A 1 111 ? -19.344 -9.258 1.398 1 96 111 LEU A C 1
ATOM 857 O O . LEU A 1 111 ? -19.703 -8.969 2.543 1 96 111 LEU A O 1
ATOM 861 N N . VAL A 1 112 ? -18.266 -9.758 1.106 1 94.5 112 VAL A N 1
ATOM 862 C CA . VAL A 1 112 ? -17.328 -10.164 2.154 1 94.5 112 VAL A CA 1
ATOM 863 C C . VAL A 1 112 ? -16.844 -8.93 2.914 1 94.5 112 VAL A C 1
ATOM 865 O O . VAL A 1 112 ? -16.906 -8.883 4.145 1 94.5 112 VAL A O 1
ATOM 868 N N . ILE A 1 113 ? -16.406 -7.926 2.205 1 96.81 113 ILE A N 1
ATOM 869 C CA . ILE A 1 113 ? -15.828 -6.77 2.877 1 96.81 113 ILE A CA 1
ATOM 870 C C . ILE A 1 113 ? -16.938 -5.945 3.535 1 96.81 113 ILE A C 1
ATOM 872 O O . ILE A 1 113 ? -16.734 -5.398 4.625 1 96.81 113 ILE A O 1
ATOM 876 N N . CYS A 1 114 ? -18.078 -5.801 2.893 1 97.44 114 CYS A N 1
ATOM 877 C CA . CYS A 1 114 ? -19.203 -5.117 3.52 1 97.44 114 CYS A CA 1
ATOM 878 C C . CYS A 1 114 ? -19.656 -5.848 4.781 1 97.44 114 CYS A C 1
ATOM 880 O O . CYS A 1 114 ? -19.984 -5.215 5.789 1 97.44 114 CYS A O 1
ATOM 882 N N . GLY A 1 115 ? -19.688 -7.145 4.68 1 95.94 115 GLY A N 1
ATOM 883 C CA . GLY A 1 115 ? -19.984 -7.941 5.859 1 95.94 115 GLY A CA 1
ATOM 884 C C . GLY A 1 115 ? -19 -7.738 6.992 1 95.94 115 GLY A C 1
ATOM 885 O O . GLY A 1 115 ? -19.391 -7.641 8.156 1 95.94 115 GLY A O 1
ATOM 886 N N . ALA A 1 116 ? -17.766 -7.695 6.617 1 95.5 116 ALA A N 1
ATOM 887 C CA . ALA A 1 116 ? -16.734 -7.488 7.621 1 95.5 116 ALA A CA 1
ATOM 888 C C . ALA A 1 116 ? -16.906 -6.145 8.32 1 95.5 116 ALA A C 1
ATOM 890 O O . ALA A 1 116 ? -16.766 -6.051 9.539 1 95.5 116 ALA A O 1
ATOM 891 N N . ILE A 1 117 ? -17.188 -5.109 7.539 1 96.88 117 ILE A N 1
ATOM 892 C CA . ILE A 1 117 ? -17.391 -3.77 8.078 1 96.88 117 ILE A CA 1
ATOM 893 C C . ILE A 1 117 ? -18.594 -3.777 9.023 1 96.88 117 ILE A C 1
ATOM 895 O O . ILE A 1 117 ? -18.5 -3.291 10.148 1 96.88 117 ILE A O 1
ATOM 899 N N . LEU A 1 118 ? -19.688 -4.402 8.586 1 96.12 118 LEU A N 1
ATOM 900 C CA . LEU A 1 118 ? -20.922 -4.414 9.359 1 96.12 118 LEU A CA 1
ATOM 901 C C . LEU A 1 118 ? -20.734 -5.184 10.664 1 96.12 118 LEU A C 1
ATOM 903 O O . LEU A 1 118 ? -21.125 -4.711 11.734 1 96.12 118 LEU A O 1
ATOM 907 N N . VAL A 1 119 ? -20.141 -6.336 10.594 1 94.94 119 VAL A N 1
ATOM 908 C CA . VAL A 1 119 ? -19.922 -7.168 11.773 1 94.94 119 VAL A CA 1
ATOM 909 C C . VAL A 1 119 ? -19.016 -6.438 12.758 1 94.94 119 VAL A C 1
ATOM 911 O O . VAL A 1 119 ? -19.266 -6.457 13.969 1 94.94 119 VAL A O 1
ATOM 914 N N . SER A 1 120 ? -18.016 -5.805 12.227 1 94.44 120 SER A N 1
ATOM 915 C CA . SER A 1 120 ? -17.094 -5.074 13.086 1 94.44 120 SER A CA 1
ATOM 916 C C . SER A 1 120 ? -17.781 -3.887 13.75 1 94.44 120 SER A C 1
ATOM 918 O O . SER A 1 120 ? -17.547 -3.594 14.922 1 94.44 120 SER A O 1
ATOM 920 N N . MET A 1 121 ? -18.609 -3.199 13.008 1 93.19 121 MET A N 1
ATOM 921 C CA . MET A 1 121 ? -19.328 -2.062 13.57 1 93.19 121 MET A CA 1
ATOM 922 C C . MET A 1 121 ? -20.281 -2.516 14.672 1 93.19 121 MET A C 1
ATOM 924 O O . MET A 1 121 ? -20.375 -1.878 15.719 1 93.19 121 MET A O 1
ATOM 928 N N . ILE A 1 122 ? -20.984 -3.59 14.438 1 93.12 122 ILE A N 1
ATOM 929 C CA . ILE A 1 122 ? -21.906 -4.133 15.43 1 93.12 122 ILE A CA 1
ATOM 930 C C . ILE A 1 122 ? -21.141 -4.59 16.656 1 93.12 122 ILE A C 1
ATOM 932 O O . ILE A 1 122 ? -21.578 -4.375 17.797 1 93.12 122 ILE A O 1
ATOM 936 N N . ALA A 1 123 ? -20.016 -5.141 16.484 1 90.44 123 ALA A N 1
ATOM 937 C CA . ALA A 1 123 ? -19.188 -5.625 17.594 1 90.44 123 ALA A CA 1
ATOM 938 C C . ALA A 1 123 ? -18.672 -4.461 18.438 1 90.44 123 ALA A C 1
ATOM 940 O O . ALA A 1 123 ? -18.344 -4.637 19.609 1 90.44 123 ALA A O 1
ATOM 941 N N . ALA A 1 124 ? -18.594 -3.312 17.859 1 86.38 124 ALA A N 1
ATOM 942 C CA . ALA A 1 124 ? -18.062 -2.145 18.547 1 86.38 124 ALA A CA 1
ATOM 943 C C . ALA A 1 124 ? -19.125 -1.513 19.453 1 86.38 124 ALA A C 1
ATOM 945 O O . ALA A 1 124 ? -18.797 -0.728 20.344 1 86.38 124 ALA A O 1
ATOM 946 N N . VAL A 1 125 ? -20.391 -1.806 19.234 1 87.81 125 VAL A N 1
ATOM 947 C CA . VAL A 1 125 ? -21.5 -1.158 19.922 1 87.81 125 VAL A CA 1
ATOM 948 C C . VAL A 1 125 ? -21.422 -1.446 21.422 1 87.81 125 VAL A C 1
ATOM 950 O O . VAL A 1 125 ? -21.438 -0.524 22.234 1 87.81 125 VAL A O 1
ATOM 953 N N . PRO A 1 126 ? -21.25 -2.738 21.828 1 86.62 126 PRO A N 1
ATOM 954 C CA . PRO A 1 126 ? -21.156 -3 23.266 1 86.62 126 PRO A CA 1
ATOM 955 C C . PRO A 1 126 ? -19.969 -2.312 23.906 1 86.62 126 PRO A C 1
ATOM 957 O O . PRO A 1 126 ? -20.062 -1.856 25.062 1 86.62 126 PRO A O 1
ATOM 960 N N . VAL A 1 127 ? -18.922 -2.252 23.25 1 80.38 127 VAL A N 1
ATOM 961 C CA . VAL A 1 127 ? -17.719 -1.611 23.781 1 80.38 127 VAL A CA 1
ATOM 962 C C . VAL A 1 127 ? -17.953 -0.111 23.938 1 80.38 127 VAL A C 1
ATOM 964 O O . VAL A 1 127 ? -17.547 0.494 24.922 1 80.38 127 VAL A O 1
ATOM 967 N N . GLY A 1 128 ? -18.594 0.469 22.922 1 77.44 128 GLY A N 1
ATOM 968 C CA . GLY A 1 128 ? -18.922 1.881 22.984 1 77.44 128 GLY A CA 1
ATOM 969 C C . GLY A 1 128 ? -19.875 2.215 24.109 1 77.44 128 GLY A C 1
ATOM 970 O O . GLY A 1 128 ? -19.688 3.199 24.828 1 77.44 128 GLY A O 1
ATOM 971 N N . LEU A 1 129 ? -20.844 1.402 24.328 1 79 129 LEU A N 1
ATOM 972 C CA . LEU A 1 129 ? -21.812 1.62 25.391 1 79 129 LEU A CA 1
ATOM 973 C C . LEU A 1 129 ? -21.141 1.505 26.766 1 79 129 LEU A C 1
ATOM 975 O O . LEU A 1 129 ? -21.469 2.254 27.688 1 79 129 LEU A O 1
ATOM 979 N N . LEU A 1 130 ? -20.219 0.637 26.781 1 77.88 130 LEU A N 1
ATOM 980 C CA . LEU A 1 130 ? -19.5 0.429 28.031 1 77.88 130 LEU A CA 1
ATOM 981 C C . LEU A 1 130 ? -18.641 1.646 28.375 1 77.88 130 LEU A C 1
ATOM 983 O O . LEU A 1 130 ? -18.453 1.971 29.547 1 77.88 130 LEU A O 1
ATOM 987 N N . VAL A 1 131 ? -18.172 2.299 27.359 1 73.62 131 VAL A N 1
ATOM 988 C CA . VAL A 1 131 ? -17.281 3.428 27.609 1 73.62 131 VAL A CA 1
ATOM 989 C C . VAL A 1 131 ? -18.078 4.73 27.562 1 73.62 131 VAL A C 1
ATOM 991 O O . VAL A 1 131 ? -17.5 5.816 27.672 1 73.62 131 VAL A O 1
ATOM 994 N N . GLY A 1 132 ? -19.344 4.641 27.344 1 73.69 132 GLY A N 1
ATOM 995 C CA . GLY A 1 132 ? -20.203 5.809 27.438 1 73.69 132 GLY A CA 1
ATOM 996 C C . GLY A 1 132 ? -20.375 6.547 26.125 1 73.69 132 GLY A C 1
ATOM 997 O O . GLY A 1 132 ? -20.625 7.754 26.109 1 73.69 132 GLY A O 1
ATOM 998 N N . VAL A 1 133 ? -20 5.926 25.047 1 74.12 133 VAL A N 1
ATOM 999 C CA . VAL A 1 133 ? -20.141 6.547 23.719 1 74.12 133 VAL A CA 1
ATOM 1000 C C . VAL A 1 133 ? -21.547 6.289 23.188 1 74.12 133 VAL A C 1
ATOM 1002 O O . VAL A 1 133 ? -22.062 5.172 23.281 1 74.12 133 VAL A O 1
ATOM 1005 N N . GLY A 1 134 ? -22.25 7.293 22.766 1 75.56 134 GLY A N 1
ATOM 1006 C CA . GLY A 1 134 ? -23.609 7.188 22.266 1 75.56 134 GLY A CA 1
ATOM 1007 C C . GLY A 1 134 ? -23.688 6.566 20.891 1 75.56 134 GLY A C 1
ATOM 1008 O O . GLY A 1 134 ? -22.703 6.559 20.156 1 75.56 134 GLY A O 1
ATOM 1009 N N . VAL A 1 135 ? -24.766 5.824 20.688 1 81.62 135 VAL A N 1
ATOM 1010 C CA . VAL A 1 135 ? -25.016 5.23 19.391 1 81.62 135 VAL A CA 1
ATOM 1011 C C . VAL A 1 135 ? -26.312 5.789 18.812 1 81.62 135 VAL A C 1
ATOM 1013 O O . VAL A 1 135 ? -27.375 5.668 19.422 1 81.62 135 VAL A O 1
ATOM 1016 N N . ASP A 1 136 ? -26.219 6.566 17.766 1 83.69 136 ASP A N 1
ATOM 1017 C CA . ASP A 1 136 ? -27.359 6.992 16.969 1 83.69 136 ASP A CA 1
ATOM 1018 C C . ASP A 1 136 ? -27.625 6.031 15.82 1 83.69 136 ASP A C 1
ATOM 1020 O O . ASP A 1 136 ? -26.828 5.938 14.883 1 83.69 136 ASP A O 1
ATOM 1024 N N . PRO A 1 137 ? -28.75 5.305 15.852 1 87.38 137 PRO A N 1
ATOM 1025 C CA . PRO A 1 137 ? -29.016 4.266 14.859 1 87.38 137 PRO A CA 1
ATOM 1026 C C . PRO A 1 137 ? -29.047 4.805 13.43 1 87.38 137 PRO A C 1
ATOM 1028 O O . PRO A 1 137 ? -28.641 4.105 12.492 1 87.38 137 PRO A O 1
ATOM 1031 N N . VAL A 1 138 ? -29.531 6.004 13.25 1 86.25 138 VAL A N 1
ATOM 1032 C CA . VAL A 1 138 ? -29.609 6.586 11.914 1 86.25 138 VAL A CA 1
ATOM 1033 C C . VAL A 1 138 ? -28.203 6.875 11.391 1 86.25 138 VAL A C 1
ATOM 1035 O O . VAL A 1 138 ? -27.875 6.531 10.258 1 86.25 138 VAL A O 1
ATOM 1038 N N . GLN A 1 139 ? -27.453 7.449 12.266 1 85.62 139 GLN A N 1
ATOM 1039 C CA . GLN A 1 139 ? -26.078 7.734 11.883 1 85.62 139 GLN A CA 1
ATOM 1040 C C . GLN A 1 139 ? -25.281 6.445 11.68 1 85.62 139 GLN A C 1
ATOM 1042 O O . GLN A 1 139 ? -24.438 6.367 10.781 1 85.62 139 GLN A O 1
ATOM 1047 N N . PHE A 1 140 ? -25.578 5.504 12.508 1 89.94 140 PHE A N 1
ATOM 1048 C CA . PHE A 1 140 ? -24.906 4.211 12.422 1 89.94 140 PHE A CA 1
ATOM 1049 C C . PHE A 1 140 ? -25.188 3.541 11.086 1 89.94 140 PHE A C 1
ATOM 1051 O O . PHE A 1 140 ? -24.266 3.098 10.398 1 89.94 140 PHE A O 1
ATOM 1058 N N . ALA A 1 141 ? -26.453 3.557 10.703 1 92.62 141 ALA A N 1
ATOM 1059 C CA . ALA A 1 141 ? -26.844 2.947 9.438 1 92.62 141 ALA A CA 1
ATOM 1060 C C . ALA A 1 141 ? -26.281 3.73 8.258 1 92.62 141 ALA A C 1
ATOM 1062 O O . ALA A 1 141 ? -25.875 3.145 7.25 1 92.62 141 ALA A O 1
ATOM 1063 N N . GLY A 1 142 ? -26.297 5.035 8.367 1 91.44 142 GLY A N 1
ATOM 1064 C CA . GLY A 1 142 ? -25.734 5.875 7.316 1 91.44 142 GLY A CA 1
ATOM 1065 C C . GLY A 1 142 ? -24.25 5.656 7.098 1 91.44 142 GLY A C 1
ATOM 1066 O O . GLY A 1 142 ? -23.797 5.527 5.957 1 91.44 142 GLY A O 1
ATOM 1067 N N . VAL A 1 143 ? -23.562 5.578 8.164 1 90.38 143 VAL A N 1
ATOM 1068 C CA . VAL A 1 143 ? -22.125 5.367 8.102 1 90.38 143 VAL A CA 1
ATOM 1069 C C . VAL A 1 143 ? -21.828 3.998 7.496 1 90.38 143 VAL A C 1
ATOM 1071 O O . VAL A 1 143 ? -20.938 3.863 6.66 1 90.38 143 VAL A O 1
ATOM 1074 N N . ALA A 1 144 ? -22.578 3.051 7.91 1 94.81 144 ALA A N 1
ATOM 1075 C CA . ALA A 1 144 ? -22.406 1.714 7.348 1 94.81 144 ALA A CA 1
ATOM 1076 C C . ALA A 1 144 ? -22.625 1.723 5.84 1 94.81 144 ALA A C 1
ATOM 1078 O O . ALA A 1 144 ? -21.875 1.094 5.094 1 94.81 144 ALA A O 1
ATOM 1079 N N . ALA A 1 145 ? -23.609 2.436 5.449 1 95.38 145 ALA A N 1
ATOM 1080 C CA . ALA A 1 145 ? -23.969 2.48 4.035 1 95.38 145 ALA A CA 1
ATOM 1081 C C . ALA A 1 145 ? -22.875 3.164 3.213 1 95.38 145 ALA A C 1
ATOM 1083 O O . ALA A 1 145 ? -22.516 2.682 2.141 1 95.38 145 ALA A O 1
ATOM 1084 N N . VAL A 1 146 ? -22.391 4.25 3.693 1 94.12 146 VAL A N 1
ATOM 1085 C CA . VAL A 1 146 ? -21.391 4.992 2.922 1 94.12 146 VAL A CA 1
ATOM 1086 C C . VAL A 1 146 ? -20.062 4.234 2.922 1 94.12 146 VAL A C 1
ATOM 1088 O O . VAL A 1 146 ? -19.344 4.25 1.93 1 94.12 146 VAL A O 1
ATOM 1091 N N . LEU A 1 147 ? -19.734 3.582 4.035 1 96 147 LEU A N 1
ATOM 1092 C CA . LEU A 1 147 ? -18.547 2.748 4.074 1 96 147 LEU A CA 1
ATOM 1093 C C . LEU A 1 147 ? -18.656 1.581 3.098 1 96 147 LEU A C 1
ATOM 1095 O O . LEU A 1 147 ? -17.672 1.198 2.457 1 96 147 LEU A O 1
ATOM 1099 N N . ALA A 1 148 ? -19.875 1.073 3.064 1 97.69 148 ALA A N 1
ATOM 1100 C CA . ALA A 1 148 ? -20.109 0.001 2.105 1 97.69 148 ALA A CA 1
ATOM 1101 C C . ALA A 1 148 ? -19.875 0.478 0.675 1 97.69 148 ALA A C 1
ATOM 1103 O O . ALA A 1 148 ? -19.281 -0.244 -0.135 1 97.69 148 ALA A O 1
ATOM 1104 N N . LEU A 1 149 ? -20.312 1.639 0.413 1 97.56 149 LEU A N 1
ATOM 1105 C CA . LEU A 1 149 ? -20.125 2.191 -0.924 1 97.56 149 LEU A CA 1
ATOM 1106 C C . LEU A 1 149 ? -18.641 2.342 -1.244 1 97.56 149 LEU A C 1
ATOM 1108 O O . LEU A 1 149 ? -18.203 2.025 -2.354 1 97.56 149 LEU A O 1
ATOM 1112 N N . LEU A 1 150 ? -17.891 2.822 -0.32 1 97 150 LEU A N 1
ATOM 1113 C CA . LEU A 1 150 ? -16.438 2.939 -0.496 1 97 150 LEU A CA 1
ATOM 1114 C C . LEU A 1 150 ? -15.812 1.57 -0.723 1 97 150 LEU A C 1
ATOM 1116 O O . LEU A 1 150 ? -14.969 1.41 -1.612 1 97 150 LEU A O 1
ATOM 1120 N N . ALA A 1 151 ? -16.25 0.641 0.102 1 98.31 151 ALA A N 1
ATOM 1121 C CA . ALA A 1 151 ? -15.734 -0.724 0.008 1 98.31 151 ALA A CA 1
ATOM 1122 C C . ALA A 1 151 ? -16.016 -1.321 -1.368 1 98.31 151 ALA A C 1
ATOM 1124 O O . ALA A 1 151 ? -15.125 -1.92 -1.982 1 98.31 151 ALA A O 1
ATOM 1125 N N . VAL A 1 152 ? -17.203 -1.109 -1.801 1 98.38 152 VAL A N 1
ATOM 1126 C CA . VAL A 1 152 ? -17.609 -1.64 -3.102 1 98.38 152 VAL A CA 1
ATOM 1127 C C . VAL A 1 152 ? -16.781 -0.976 -4.203 1 98.38 152 VAL A C 1
ATOM 1129 O O . VAL A 1 152 ? -16.359 -1.638 -5.152 1 98.38 152 VAL A O 1
ATOM 1132 N N . THR A 1 153 ? -16.562 0.281 -4.082 1 98.25 153 THR A N 1
ATOM 1133 C CA . THR A 1 153 ? -15.805 1.025 -5.082 1 98.25 153 THR A CA 1
ATOM 1134 C C . THR A 1 153 ? -14.383 0.495 -5.188 1 98.25 153 THR A C 1
ATOM 1136 O O . THR A 1 153 ? -13.906 0.177 -6.281 1 98.25 153 THR A O 1
ATOM 1139 N N . PHE A 1 154 ? -13.734 0.327 -4.109 1 98.12 154 PHE A N 1
ATOM 1140 C CA . PHE A 1 154 ? -12.344 -0.104 -4.145 1 98.12 154 PHE A CA 1
ATOM 1141 C C . PHE A 1 154 ? -12.25 -1.599 -4.426 1 98.12 154 PHE A C 1
ATOM 1143 O O . PHE A 1 154 ? -11.242 -2.07 -4.957 1 98.12 154 PHE A O 1
ATOM 1150 N N . THR A 1 155 ? -13.289 -2.312 -4.07 1 97.94 155 THR A N 1
ATOM 1151 C CA . THR A 1 155 ? -13.344 -3.711 -4.48 1 97.94 155 THR A CA 1
ATOM 1152 C C . THR A 1 155 ? -13.438 -3.828 -6 1 97.94 155 THR A C 1
ATOM 1154 O O . THR A 1 155 ? -12.781 -4.676 -6.605 1 97.94 155 THR A O 1
ATOM 1157 N N . ALA A 1 156 ? -14.25 -2.959 -6.539 1 98.12 156 ALA A N 1
ATOM 1158 C CA . ALA A 1 156 ? -14.359 -2.936 -7.996 1 98.12 156 ALA A CA 1
ATOM 1159 C C . ALA A 1 156 ? -13 -2.646 -8.641 1 98.12 156 ALA A C 1
ATOM 1161 O O . ALA A 1 156 ? -12.617 -3.307 -9.609 1 98.12 156 ALA A O 1
ATOM 1162 N N . LEU A 1 157 ? -12.32 -1.74 -8.094 1 97.5 157 LEU A N 1
ATOM 1163 C CA . LEU A 1 157 ? -11 -1.396 -8.602 1 97.5 157 LEU A CA 1
ATOM 1164 C C . LEU A 1 157 ? -10.039 -2.574 -8.461 1 97.5 157 LEU A C 1
ATOM 1166 O O . LEU A 1 157 ? -9.305 -2.895 -9.398 1 97.5 157 LEU A O 1
ATOM 1170 N N . ALA A 1 158 ? -10.102 -3.191 -7.336 1 96.75 158 ALA A N 1
ATOM 1171 C CA . ALA A 1 158 ? -9.203 -4.309 -7.059 1 96.75 158 ALA A CA 1
ATOM 1172 C C . ALA A 1 158 ? -9.484 -5.488 -7.984 1 96.75 158 ALA A C 1
ATOM 1174 O O . ALA A 1 158 ? -8.57 -6.035 -8.602 1 96.75 158 ALA A O 1
ATOM 1175 N N . VAL A 1 159 ? -10.734 -5.844 -8.094 1 94.94 159 VAL A N 1
ATOM 1176 C CA . VAL A 1 159 ? -11.117 -6.996 -8.906 1 94.94 159 VAL A CA 1
ATOM 1177 C C . VAL A 1 159 ? -10.898 -6.688 -10.383 1 94.94 159 VAL A C 1
ATOM 1179 O O . VAL A 1 159 ? -10.445 -7.547 -11.141 1 94.94 159 VAL A O 1
ATOM 1182 N N . GLY A 1 160 ? -11.281 -5.473 -10.797 1 94.94 160 GLY A N 1
ATOM 1183 C CA . GLY A 1 160 ? -11.031 -5.074 -12.172 1 94.94 160 GLY A CA 1
ATOM 1184 C C . GLY A 1 160 ? -9.562 -5.168 -12.562 1 94.94 160 GLY A C 1
ATOM 1185 O O . GLY A 1 160 ? -9.234 -5.68 -13.633 1 94.94 160 GLY A O 1
ATOM 1186 N N . LEU A 1 161 ? -8.734 -4.695 -11.695 1 93.25 161 LEU A N 1
ATOM 1187 C CA . LEU A 1 161 ? -7.297 -4.777 -11.922 1 93.25 161 LEU A CA 1
ATOM 1188 C C . LEU A 1 161 ? -6.836 -6.23 -11.977 1 93.25 161 LEU A C 1
ATOM 1190 O O . LEU A 1 161 ? -6 -6.594 -12.805 1 93.25 161 LEU A O 1
ATOM 1194 N N . SER A 1 162 ? -7.355 -7 -11.062 1 91.5 162 SER A N 1
ATOM 1195 C CA . SER A 1 162 ? -7.004 -8.414 -10.984 1 91.5 162 SER A CA 1
ATOM 1196 C C . SER A 1 162 ? -7.344 -9.141 -12.281 1 91.5 162 SER A C 1
ATOM 1198 O O . SER A 1 162 ? -6.664 -10.094 -12.664 1 91.5 162 SER A O 1
ATOM 1200 N N . ALA A 1 163 ? -8.375 -8.688 -12.953 1 91.62 163 ALA A N 1
ATOM 1201 C CA . ALA A 1 163 ? -8.844 -9.336 -14.18 1 91.62 163 ALA A CA 1
ATOM 1202 C C . ALA A 1 163 ? -7.98 -8.945 -15.375 1 91.62 163 ALA A C 1
ATOM 1204 O O . ALA A 1 163 ? -7.977 -9.633 -16.406 1 91.62 163 ALA A O 1
ATOM 1205 N N . VAL A 1 164 ? -7.277 -7.859 -15.234 1 90.38 164 VAL A N 1
ATOM 1206 C CA . VAL A 1 164 ? -6.523 -7.328 -16.359 1 90.38 164 VAL A CA 1
ATOM 1207 C C . VAL A 1 164 ? -5.086 -7.836 -16.312 1 90.38 164 VAL A C 1
ATOM 1209 O O . VAL A 1 164 ? -4.477 -8.102 -17.344 1 90.38 164 VAL A O 1
ATOM 1212 N N . VAL A 1 165 ? -4.574 -8.031 -15.148 1 87.81 165 VAL A N 1
ATOM 1213 C CA . VAL A 1 165 ? -3.162 -8.367 -15.008 1 87.81 165 VAL A CA 1
ATOM 1214 C C . VAL A 1 165 ? -2.986 -9.883 -15.078 1 87.81 165 VAL A C 1
ATOM 1216 O O . VAL A 1 165 ? -3.936 -10.641 -14.844 1 87.81 165 VAL A O 1
ATOM 1219 N N . SER A 1 166 ? -1.718 -10.32 -15.312 1 84.12 166 SER A N 1
ATOM 1220 C CA . SER A 1 166 ? -1.486 -11.727 -15.625 1 84.12 166 SER A CA 1
ATOM 1221 C C . SER A 1 166 ? -0.735 -12.422 -14.492 1 84.12 166 SER A C 1
ATOM 1223 O O . SER A 1 166 ? -0.72 -13.648 -14.422 1 84.12 166 SER A O 1
ATOM 1225 N N . THR A 1 167 ? -0.132 -11.617 -13.609 1 83.38 167 THR A N 1
ATOM 1226 C CA . THR A 1 167 ? 0.658 -12.242 -12.547 1 83.38 167 THR A CA 1
ATOM 1227 C C . THR A 1 167 ? 0.342 -11.609 -11.195 1 83.38 167 THR A C 1
ATOM 1229 O O . THR A 1 167 ? -0.204 -10.508 -11.133 1 83.38 167 THR A O 1
ATOM 1232 N N . SER A 1 168 ? 0.629 -12.32 -10.203 1 84.25 168 SER A N 1
ATOM 1233 C CA . SER A 1 168 ? 0.401 -11.828 -8.852 1 84.25 168 SER A CA 1
ATOM 1234 C C . SER A 1 168 ? 1.251 -10.594 -8.562 1 84.25 168 SER A C 1
ATOM 1236 O O . SER A 1 168 ? 0.812 -9.68 -7.859 1 84.25 168 SER A O 1
ATOM 1238 N N . THR A 1 169 ? 2.418 -10.586 -9.133 1 85.25 169 THR A N 1
ATOM 1239 C CA . THR A 1 169 ? 3.295 -9.43 -8.953 1 85.25 169 THR A CA 1
ATOM 1240 C C . THR A 1 169 ? 2.68 -8.18 -9.578 1 85.25 169 THR A C 1
ATOM 1242 O O . THR A 1 169 ? 2.623 -7.129 -8.938 1 85.25 169 THR A O 1
ATOM 1245 N N . ARG A 1 170 ? 2.197 -8.352 -10.734 1 87.75 170 ARG A N 1
ATOM 1246 C CA . ARG A 1 170 ? 1.571 -7.219 -11.406 1 87.75 170 ARG A CA 1
ATOM 1247 C C . ARG A 1 170 ? 0.323 -6.762 -10.656 1 87.75 170 ARG A C 1
ATOM 1249 O O . ARG A 1 170 ? 0.016 -5.57 -10.625 1 87.75 170 ARG A O 1
ATOM 1256 N N . ALA A 1 171 ? -0.369 -7.746 -10.117 1 90.69 171 ALA A N 1
ATOM 1257 C CA . ALA A 1 171 ? -1.553 -7.406 -9.336 1 90.69 171 ALA A CA 1
ATOM 1258 C C . ALA A 1 171 ? -1.179 -6.59 -8.102 1 90.69 171 ALA A C 1
ATOM 1260 O O . ALA A 1 171 ? -1.845 -5.605 -7.773 1 90.69 171 ALA A O 1
ATOM 1261 N N . THR A 1 172 ? -0.125 -6.988 -7.477 1 90.31 172 THR A N 1
ATOM 1262 C CA . THR A 1 172 ? 0.339 -6.297 -6.277 1 90.31 172 THR A CA 1
ATOM 1263 C C . THR A 1 172 ? 0.838 -4.895 -6.621 1 90.31 172 THR A C 1
ATOM 1265 O O . THR A 1 172 ? 0.475 -3.92 -5.961 1 90.31 172 THR A O 1
ATOM 1268 N N . VAL A 1 173 ? 1.607 -4.805 -7.648 1 90.62 173 VAL A N 1
ATOM 1269 C CA . VAL A 1 173 ? 2.135 -3.516 -8.086 1 90.62 173 VAL A CA 1
ATOM 1270 C C . VAL A 1 173 ? 0.981 -2.582 -8.453 1 90.62 173 VAL A C 1
ATOM 1272 O O . VAL A 1 173 ? 0.975 -1.412 -8.062 1 90.62 173 VAL A O 1
ATOM 1275 N N . ALA A 1 174 ? 0.046 -3.119 -9.141 1 92.56 174 ALA A N 1
ATOM 1276 C CA . ALA A 1 174 ? -1.113 -2.326 -9.547 1 92.56 174 ALA A CA 1
ATOM 1277 C C . ALA A 1 174 ? -1.924 -1.884 -8.328 1 92.56 174 ALA A C 1
ATOM 1279 O O . ALA A 1 174 ? -2.424 -0.757 -8.281 1 92.56 174 ALA A O 1
ATOM 1280 N N . ALA A 1 175 ? -2.055 -2.801 -7.391 1 94.69 175 ALA A N 1
ATOM 1281 C CA . ALA A 1 175 ? -2.793 -2.479 -6.172 1 94.69 175 ALA A CA 1
ATOM 1282 C C . ALA A 1 175 ? -2.123 -1.337 -5.414 1 94.69 175 ALA A C 1
ATOM 1284 O O . ALA A 1 175 ? -2.789 -0.386 -4.996 1 94.69 175 ALA A O 1
ATOM 1285 N N . PHE A 1 176 ? -0.833 -1.393 -5.305 1 92.19 176 PHE A N 1
ATOM 1286 C CA . PHE A 1 176 ? -0.079 -0.326 -4.656 1 92.19 176 PHE A CA 1
ATOM 1287 C C . PHE A 1 176 ? -0.201 0.976 -5.441 1 92.19 176 PHE A C 1
ATOM 1289 O O . PHE A 1 176 ? -0.333 2.051 -4.852 1 92.19 176 PHE A O 1
ATOM 1296 N N . GLY A 1 177 ? -0.107 0.855 -6.719 1 92.19 177 GLY A N 1
ATOM 1297 C CA . GLY A 1 177 ? -0.257 2.02 -7.578 1 92.19 177 GLY A CA 1
ATOM 1298 C C . GLY A 1 177 ? -1.592 2.721 -7.406 1 92.19 177 GLY A C 1
ATOM 1299 O O . GLY A 1 177 ? -1.644 3.945 -7.281 1 92.19 177 GLY A O 1
ATOM 1300 N N . VAL A 1 178 ? -2.641 1.906 -7.34 1 93.69 178 VAL A N 1
ATOM 1301 C CA . VAL A 1 178 ? -3.982 2.447 -7.16 1 93.69 178 VAL A CA 1
ATOM 1302 C C . VAL A 1 178 ? -4.102 3.1 -5.785 1 93.69 178 VAL A C 1
ATOM 1304 O O . VAL A 1 178 ? -4.707 4.164 -5.645 1 93.69 178 VAL A O 1
ATOM 1307 N N . PHE A 1 179 ? -3.51 2.467 -4.844 1 92.69 179 PHE A N 1
ATOM 1308 C CA . PHE A 1 179 ? -3.545 2.99 -3.484 1 92.69 179 PHE A CA 1
ATOM 1309 C C . PHE A 1 179 ? -2.861 4.352 -3.412 1 92.69 179 PHE A C 1
ATOM 1311 O O . PHE A 1 179 ? -3.41 5.297 -2.844 1 92.69 179 PHE A O 1
ATOM 1318 N N . VAL A 1 180 ? -1.747 4.445 -4.031 1 85.94 180 VAL A N 1
ATOM 1319 C CA . VAL A 1 180 ? -0.99 5.691 -4.016 1 85.94 180 VAL A CA 1
ATOM 1320 C C . VAL A 1 180 ? -1.701 6.738 -4.867 1 85.94 180 VAL A C 1
ATOM 1322 O O . VAL A 1 180 ? -1.766 7.914 -4.496 1 85.94 180 VAL A O 1
ATOM 1325 N N . LEU A 1 181 ? -2.217 6.309 -5.945 1 88.31 181 LEU A N 1
ATOM 1326 C CA . LEU A 1 181 ? -2.852 7.215 -6.895 1 88.31 181 LEU A CA 1
ATOM 1327 C C . LEU A 1 181 ? -4.086 7.867 -6.285 1 88.31 181 LEU A C 1
ATOM 1329 O O . LEU A 1 181 ? -4.258 9.086 -6.375 1 88.31 181 LEU A O 1
ATOM 1333 N N . PHE A 1 182 ? -4.887 7.066 -5.59 1 89.69 182 PHE A N 1
ATOM 1334 C CA . PHE A 1 182 ? -6.184 7.574 -5.16 1 89.69 182 PHE A CA 1
ATOM 1335 C C . PHE A 1 182 ? -6.164 7.918 -3.674 1 89.69 182 PHE A C 1
ATOM 1337 O O . PHE A 1 182 ? -6.688 8.953 -3.266 1 89.69 182 PHE A O 1
ATOM 1344 N N . PHE A 1 183 ? -5.559 7.039 -2.893 1 82.06 183 PHE A N 1
ATOM 1345 C CA . PHE A 1 183 ? -5.613 7.254 -1.452 1 82.06 183 PHE A CA 1
ATOM 1346 C C . PHE A 1 183 ? -4.598 8.305 -1.024 1 82.06 183 PHE A C 1
ATOM 1348 O O . PHE A 1 183 ? -4.914 9.195 -0.234 1 82.06 183 PHE A O 1
ATOM 1355 N N . PHE A 1 184 ? -3.32 8.266 -1.624 1 73.25 184 PHE A N 1
ATOM 1356 C CA . PHE A 1 184 ?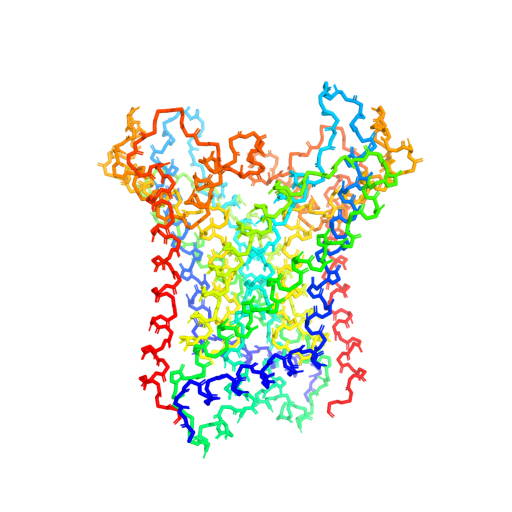 -2.316 9.266 -1.263 1 73.25 184 PHE A CA 1
ATOM 1357 C C . PHE A 1 184 ? -2.414 10.484 -2.17 1 73.25 184 PHE A C 1
ATOM 1359 O O . PHE A 1 184 ? -1.505 11.32 -2.197 1 73.25 184 PHE A O 1
ATOM 1366 N N . GLN A 1 185 ? -3.43 10.57 -2.928 1 74 185 GLN A N 1
ATOM 1367 C CA . GLN A 1 185 ? -3.873 11.75 -3.67 1 74 185 GLN A CA 1
ATOM 1368 C C . GLN A 1 185 ? -2.818 12.195 -4.68 1 74 185 GLN A C 1
ATOM 1370 O O . GLN A 1 185 ? -2.609 13.391 -4.883 1 74 185 GLN A O 1
ATOM 1375 N N . LEU A 1 186 ? -2.102 11.195 -5.156 1 76.31 186 LEU A N 1
ATOM 1376 C CA . LEU A 1 186 ? -1.236 11.492 -6.293 1 76.31 186 LEU A CA 1
ATOM 1377 C C . LEU A 1 186 ? -2.051 12.008 -7.477 1 76.31 186 LEU A C 1
ATOM 1379 O O . LEU A 1 186 ? -1.572 12.836 -8.25 1 76.31 186 LEU A O 1
ATOM 1383 N N . TRP A 1 187 ? -3.26 11.531 -7.59 1 80.62 187 TRP A N 1
ATOM 1384 C CA . TRP A 1 187 ? -4.199 11.969 -8.617 1 80.62 187 TRP A CA 1
ATOM 1385 C C . TRP A 1 187 ? -4.363 13.484 -8.594 1 80.62 187 TRP A C 1
ATOM 1387 O O . TRP A 1 187 ? -4.418 14.125 -9.641 1 80.62 187 TRP A O 1
ATOM 1397 N N . ASP A 1 188 ? -4.391 14.023 -7.418 1 76.62 188 ASP A N 1
ATOM 1398 C CA . ASP A 1 188 ? -4.625 15.453 -7.262 1 76.62 188 ASP A CA 1
ATOM 1399 C C . ASP A 1 188 ? -3.398 16.266 -7.68 1 76.62 188 ASP A C 1
ATOM 1401 O O . ASP A 1 188 ? -3.504 17.453 -7.965 1 76.62 188 ASP A O 1
ATOM 1405 N N . GLN A 1 189 ? -2.281 15.633 -7.648 1 73.44 189 GLN A N 1
ATOM 1406 C CA . GLN A 1 189 ? -1.05 16.328 -8 1 73.44 189 GLN A CA 1
ATOM 1407 C C . GLN A 1 189 ? -0.876 16.406 -9.516 1 73.44 189 GLN A C 1
ATOM 1409 O O . GLN A 1 189 ? -0.207 17.312 -10.023 1 73.44 189 GLN A O 1
ATOM 1414 N N . LEU A 1 190 ? -1.56 15.516 -10.203 1 76.88 190 LEU A N 1
ATOM 1415 C CA . LEU A 1 190 ? -1.356 15.398 -11.648 1 76.88 190 LEU A CA 1
ATOM 1416 C C . LEU A 1 190 ? -1.814 16.672 -12.359 1 76.88 190 LEU A C 1
ATOM 1418 O O . LEU A 1 190 ? -1.054 17.266 -13.133 1 76.88 190 LEU A O 1
ATOM 1422 N N . PRO A 1 191 ? -3.016 17.141 -12.109 1 77.88 191 PRO A N 1
ATOM 1423 C CA . PRO A 1 191 ? -3.42 18.375 -12.789 1 77.88 191 PRO A CA 1
ATOM 1424 C C . PRO A 1 191 ? -2.617 19.594 -12.328 1 77.88 191 PRO A C 1
ATOM 1426 O O . PRO A 1 191 ? -2.391 20.516 -13.109 1 77.88 191 PRO A O 1
ATOM 1429 N N . ARG A 1 192 ? -2.211 19.578 -11.125 1 74.62 192 ARG A N 1
ATOM 1430 C CA . ARG A 1 192 ? -1.395 20.672 -10.617 1 74.62 192 ARG A CA 1
ATOM 1431 C C . ARG A 1 192 ? -0.031 20.703 -11.305 1 74.62 192 ARG A C 1
ATOM 1433 O O . ARG A 1 192 ? 0.49 21.766 -11.617 1 74.62 192 ARG A O 1
ATOM 1440 N N . ILE A 1 193 ? 0.423 19.562 -11.523 1 71.19 193 ILE A N 1
ATOM 1441 C CA . ILE A 1 193 ? 1.692 19.469 -12.234 1 71.19 193 ILE A CA 1
ATOM 1442 C C . ILE A 1 193 ? 1.512 19.922 -13.688 1 71.19 193 ILE A C 1
ATOM 1444 O O . ILE A 1 193 ? 2.34 20.656 -14.219 1 71.19 193 ILE A O 1
ATOM 1448 N N . ALA A 1 194 ? 0.402 19.469 -14.266 1 74.62 194 ALA A N 1
ATOM 1449 C CA . ALA A 1 194 ? 0.116 19.859 -15.641 1 74.62 194 ALA A CA 1
ATOM 1450 C C . ALA A 1 194 ? -0.051 21.375 -15.758 1 74.62 194 ALA A C 1
ATOM 1452 O O . ALA A 1 194 ? 0.431 22 -16.703 1 74.62 194 ALA A O 1
ATOM 1453 N N . LEU A 1 195 ? -0.732 21.922 -14.773 1 75.31 195 LEU A N 1
ATOM 1454 C CA . LEU A 1 195 ? -0.928 23.375 -14.75 1 75.31 195 LEU A CA 1
ATOM 1455 C C . LEU A 1 195 ? 0.399 24.094 -14.562 1 75.31 195 LEU A C 1
ATOM 1457 O O . LEU A 1 195 ? 0.647 25.125 -15.195 1 75.31 195 LEU A O 1
ATOM 1461 N N . TYR A 1 196 ? 1.104 23.547 -13.711 1 70.38 196 TYR A N 1
ATOM 1462 C CA . TYR A 1 196 ? 2.414 24.125 -13.438 1 70.38 196 TYR A CA 1
ATOM 1463 C C . TYR A 1 196 ? 3.285 24.125 -14.688 1 70.38 196 TYR A C 1
ATOM 1465 O O . TYR A 1 196 ? 3.971 25.109 -14.977 1 70.38 196 TYR A O 1
ATOM 1473 N N . VAL A 1 197 ? 3.164 23.062 -15.477 1 66.38 197 VAL A N 1
ATOM 1474 C CA . VAL A 1 197 ? 3.936 22.938 -16.703 1 66.38 197 VAL A CA 1
ATOM 1475 C C . VAL A 1 197 ? 3.396 23.891 -17.766 1 66.38 197 VAL A C 1
ATOM 1477 O O . VAL A 1 197 ? 4.168 24.547 -18.469 1 66.38 197 VAL A O 1
ATOM 1480 N N . ARG A 1 198 ? 2.154 23.984 -17.797 1 70.94 198 ARG A N 1
ATOM 1481 C CA . ARG A 1 198 ? 1.525 24.828 -18.812 1 70.94 198 ARG A CA 1
ATOM 1482 C C . ARG A 1 198 ? 1.82 26.297 -18.547 1 70.94 198 ARG A C 1
ATOM 1484 O O . ARG A 1 198 ? 1.932 27.078 -19.5 1 70.94 198 ARG A O 1
ATOM 1491 N N . HIS A 1 199 ? 1.973 26.609 -17.297 1 68.44 199 HIS A N 1
ATOM 1492 C CA . HIS A 1 199 ? 2.213 28.016 -16.953 1 68.44 199 HIS A CA 1
ATOM 1493 C C . HIS A 1 199 ? 3.705 28.297 -16.828 1 68.44 199 HIS A C 1
ATOM 1495 O O . HIS A 1 199 ? 4.109 29.203 -16.078 1 68.44 199 HIS A O 1
ATOM 1501 N N . GLY A 1 200 ? 4.352 27.5 -17.438 1 61.06 200 GLY A N 1
ATOM 1502 C CA . GLY A 1 200 ? 5.781 27.781 -17.484 1 61.06 200 GLY A CA 1
ATOM 1503 C C . GLY A 1 200 ? 6.473 27.578 -16.156 1 61.06 200 GLY A C 1
ATOM 1504 O O . GLY A 1 200 ? 7.328 28.391 -15.766 1 61.06 200 GLY A O 1
ATOM 1505 N N . PHE A 1 201 ? 5.785 26.625 -15.336 1 57.81 201 PHE A N 1
ATOM 1506 C CA . PHE A 1 201 ? 6.395 26.188 -14.086 1 57.81 201 PHE A CA 1
ATOM 1507 C C . PHE A 1 201 ? 6.297 27.281 -13.031 1 57.81 201 PHE A C 1
ATOM 1509 O O . PHE A 1 201 ? 7.227 27.484 -12.242 1 57.81 201 PHE A O 1
ATOM 1516 N N . SER A 1 202 ? 5.449 28.219 -13.227 1 60.5 202 SER A N 1
ATOM 1517 C CA . SER A 1 202 ? 5.086 29.203 -12.219 1 60.5 202 SER A CA 1
ATOM 1518 C C . SER A 1 202 ? 3.746 28.875 -11.57 1 60.5 202 SER A C 1
ATOM 1520 O O . SER A 1 202 ? 2.867 28.297 -12.219 1 60.5 202 SER A O 1
ATOM 1522 N N . ALA A 1 203 ? 3.877 28.875 -10.242 1 61.72 203 ALA A N 1
ATOM 1523 C CA . ALA A 1 203 ? 2.613 28.594 -9.562 1 61.72 203 ALA A CA 1
ATOM 1524 C C . ALA A 1 203 ? 1.534 29.594 -9.984 1 61.72 203 ALA A C 1
ATOM 1526 O O . ALA A 1 203 ? 1.721 30.797 -9.883 1 61.72 203 ALA A O 1
ATOM 1527 N N . PRO A 1 204 ? 0.618 29.031 -10.711 1 62.69 204 PRO A N 1
ATOM 1528 C CA . PRO A 1 204 ? -0.445 29.953 -11.141 1 62.69 204 PRO A CA 1
ATOM 1529 C C . PRO A 1 204 ? -1.182 30.594 -9.969 1 62.69 204 PRO A C 1
ATOM 1531 O O . PRO A 1 204 ? -1.257 30 -8.883 1 62.69 204 PRO A O 1
ATOM 1534 N N . ARG A 1 205 ? -1.391 31.797 -9.977 1 63.94 205 ARG A N 1
ATOM 1535 C CA . ARG A 1 205 ? -2.082 32.562 -8.938 1 63.94 205 ARG A CA 1
ATOM 1536 C C . ARG A 1 205 ? -3.447 31.938 -8.633 1 63.94 205 ARG A C 1
ATOM 1538 O O . ARG A 1 205 ? -3.875 31.906 -7.48 1 63.94 205 ARG A O 1
ATOM 1545 N N . THR A 1 206 ? -4.102 31.391 -9.75 1 70.94 206 THR A N 1
ATOM 1546 C CA . THR A 1 206 ? -5.43 30.828 -9.539 1 70.94 206 THR A CA 1
ATOM 1547 C C . THR A 1 206 ? -5.508 29.406 -10.109 1 70.94 206 THR A C 1
ATOM 1549 O O . THR A 1 206 ? -4.809 29.078 -11.07 1 70.94 206 THR A O 1
ATOM 1552 N N . THR A 1 207 ? -6.039 28.547 -9.43 1 76.25 207 THR A N 1
ATOM 1553 C CA . THR A 1 207 ? -6.234 27.188 -9.898 1 76.25 207 THR A CA 1
ATOM 1554 C C . THR A 1 207 ? -7.449 27.094 -10.812 1 76.25 207 THR A C 1
ATOM 1556 O O . THR A 1 207 ? -8.578 27.344 -10.383 1 76.25 207 THR A O 1
ATOM 1559 N N . PRO A 1 208 ? -7.199 26.859 -12.102 1 82.31 208 PRO A N 1
ATOM 1560 C CA . PRO A 1 208 ? -8.312 26.734 -13.039 1 82.31 208 PRO A CA 1
ATOM 1561 C C . PRO A 1 208 ? -9.336 25.688 -12.602 1 82.31 208 PRO A C 1
ATOM 1563 O O . PRO A 1 208 ? -9 24.766 -11.844 1 82.31 208 PRO A O 1
ATOM 1566 N N . GLU A 1 209 ? -10.57 25.828 -13.07 1 84.62 209 GLU A N 1
ATOM 1567 C CA . GLU A 1 209 ? -11.703 24.984 -12.68 1 84.62 209 GLU A CA 1
ATOM 1568 C C . GLU A 1 209 ? -11.484 23.531 -13.086 1 84.62 209 GLU A C 1
ATOM 1570 O O . GLU A 1 209 ? -11.938 22.609 -12.398 1 84.62 209 GLU A O 1
ATOM 1575 N N . TRP A 1 210 ? -10.805 23.391 -14.211 1 86 210 TRP A N 1
ATOM 1576 C CA . TRP A 1 210 ? -10.625 22.016 -14.695 1 86 210 TRP A CA 1
ATOM 1577 C C . TRP A 1 210 ? -9.812 21.188 -13.695 1 86 210 TRP A C 1
ATOM 1579 O O . TRP A 1 210 ? -9.984 19.969 -13.617 1 86 210 TRP A O 1
ATOM 1589 N N . VAL A 1 211 ? -8.953 21.828 -12.977 1 84.44 211 VAL A N 1
ATOM 1590 C CA . VAL A 1 211 ? -8.156 21.125 -11.969 1 84.44 211 VAL A CA 1
ATOM 1591 C C . VAL A 1 211 ? -9.07 20.578 -10.875 1 84.44 211 VAL A C 1
ATOM 1593 O O . VAL A 1 211 ? -8.922 19.438 -10.445 1 84.44 211 VAL A O 1
ATOM 1596 N N . SER A 1 212 ? -10.055 21.406 -10.586 1 85.38 212 SER A N 1
ATOM 1597 C CA . SER A 1 212 ? -10.992 21 -9.547 1 85.38 212 SER A CA 1
ATOM 1598 C C . SER A 1 212 ? -11.898 19.875 -10.039 1 85.38 212 SER A C 1
ATOM 1600 O O . SER A 1 212 ? -12.281 18.984 -9.258 1 85.38 212 SER A O 1
ATOM 1602 N N . ILE A 1 213 ? -12.18 19.875 -11.266 1 88.5 213 ILE A N 1
ATOM 1603 C CA . ILE A 1 213 ? -13.016 18.828 -11.836 1 88.5 213 ILE A CA 1
ATOM 1604 C C . ILE A 1 213 ? -12.25 17.5 -11.836 1 88.5 213 ILE A C 1
ATOM 1606 O O . ILE A 1 213 ? -12.797 16.453 -11.477 1 88.5 213 ILE A O 1
ATOM 1610 N N . VAL A 1 214 ? -10.992 17.594 -12.148 1 88.94 214 VAL A N 1
ATOM 1611 C CA . VAL A 1 214 ? -10.164 16.391 -12.172 1 88.94 214 VAL A CA 1
ATOM 1612 C C . VAL A 1 214 ? -10 15.852 -10.75 1 88.94 214 VAL A C 1
ATOM 1614 O O . VAL A 1 214 ? -10.031 14.641 -10.531 1 88.94 214 VAL A O 1
ATOM 1617 N N . ASP A 1 215 ? -9.898 16.75 -9.844 1 87.19 215 ASP A N 1
ATOM 1618 C CA . ASP A 1 215 ? -9.773 16.344 -8.445 1 87.19 215 ASP A CA 1
ATOM 1619 C C . ASP A 1 215 ? -11.031 15.609 -7.977 1 87.19 215 ASP A C 1
ATOM 1621 O O . ASP A 1 215 ? -10.945 14.625 -7.234 1 87.19 215 ASP A O 1
ATOM 1625 N N . ALA A 1 216 ? -12.148 16.094 -8.523 1 89.5 216 ALA A N 1
ATOM 1626 C CA . ALA A 1 216 ? -13.43 15.539 -8.102 1 89.5 216 ALA A CA 1
ATOM 1627 C C . ALA A 1 216 ? -13.617 14.133 -8.664 1 89.5 216 ALA A C 1
ATOM 1629 O O . ALA A 1 216 ? -14.469 13.375 -8.18 1 89.5 216 ALA A O 1
ATOM 1630 N N . LEU A 1 217 ? -12.758 13.766 -9.625 1 93 217 LEU A N 1
ATOM 1631 C CA . LEU A 1 217 ? -12.891 12.453 -10.258 1 93 217 LEU A CA 1
ATOM 1632 C C . LEU A 1 217 ? -12.117 11.398 -9.484 1 93 217 LEU A C 1
ATOM 1634 O O . LEU A 1 217 ? -12.234 10.203 -9.773 1 93 217 LEU A O 1
ATOM 1638 N N . ASN A 1 218 ? -11.391 11.805 -8.477 1 92.38 218 ASN A N 1
ATOM 1639 C CA . ASN A 1 218 ? -10.781 10.859 -7.551 1 92.38 218 ASN A CA 1
ATOM 1640 C C . ASN A 1 218 ? -11.828 10.203 -6.652 1 92.38 218 ASN A C 1
ATOM 1642 O O . ASN A 1 218 ? -12.609 10.898 -5.996 1 92.38 218 ASN A O 1
ATOM 1646 N N . PRO A 1 219 ? -11.852 8.906 -6.676 1 93.75 219 PRO A N 1
ATOM 1647 C CA . PRO A 1 219 ? -12.883 8.234 -5.875 1 93.75 219 PRO A CA 1
ATOM 1648 C C . PRO A 1 219 ? -12.828 8.625 -4.398 1 93.75 219 PRO A C 1
ATOM 1650 O O . PRO A 1 219 ? -13.867 8.688 -3.734 1 93.75 219 PRO A O 1
ATOM 1653 N N . MET A 1 220 ? -11.664 8.906 -3.879 1 90.88 220 MET A N 1
ATOM 1654 C CA . MET A 1 220 ? -11.555 9.32 -2.484 1 90.88 220 MET A CA 1
ATOM 1655 C C . MET A 1 220 ? -12.133 10.719 -2.283 1 90.88 220 MET A C 1
ATOM 1657 O O . MET A 1 220 ? -12.812 10.977 -1.286 1 90.88 220 MET A O 1
ATOM 1661 N N . THR A 1 221 ? -11.859 11.578 -3.213 1 89 221 THR A N 1
ATOM 1662 C CA . THR A 1 221 ? -12.398 12.93 -3.133 1 89 221 THR A CA 1
ATOM 1663 C C . THR A 1 221 ? -13.906 12.922 -3.324 1 89 221 THR A C 1
ATOM 1665 O O . THR A 1 221 ? -14.641 13.578 -2.576 1 89 221 THR A O 1
ATOM 1668 N N . ALA A 1 222 ? -14.328 12.203 -4.305 1 92.06 222 ALA A N 1
ATOM 1669 C CA . ALA A 1 222 ? -15.766 12.062 -4.531 1 92.06 222 ALA A CA 1
ATOM 1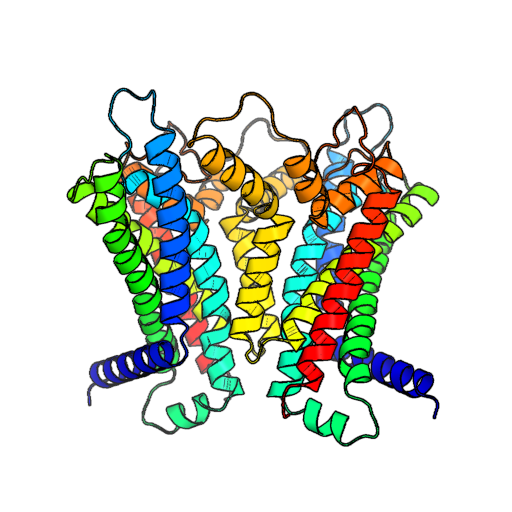670 C C . ALA A 1 222 ? -16.469 11.516 -3.293 1 92.06 222 ALA A C 1
ATOM 1672 O O . ALA A 1 222 ? -17.531 11.992 -2.91 1 92.06 222 ALA A O 1
ATOM 1673 N N . TYR A 1 223 ? -15.852 10.508 -2.719 1 92.94 223 TYR A N 1
ATOM 1674 C CA . TYR A 1 223 ? -16.406 9.914 -1.504 1 92.94 223 TYR A CA 1
ATOM 1675 C C . TYR A 1 223 ? -16.516 10.953 -0.393 1 92.94 223 TYR A C 1
ATOM 1677 O O . TYR A 1 223 ? -17.516 11 0.326 1 92.94 223 TYR A O 1
ATOM 1685 N N . SER A 1 224 ? -15.508 11.766 -0.253 1 87.81 224 SER A N 1
ATOM 1686 C CA . SER A 1 224 ? -15.516 12.805 0.774 1 87.81 224 SER A CA 1
ATOM 1687 C C . SER A 1 224 ? -16.625 13.82 0.519 1 87.81 224 SER A C 1
ATOM 1689 O O . SER A 1 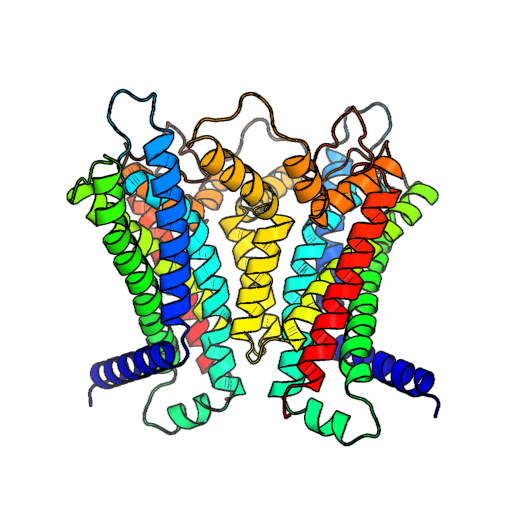224 ? -17.297 14.258 1.452 1 87.81 224 SER A O 1
ATOM 1691 N N . PHE A 1 225 ? -16.828 14.141 -0.723 1 87.94 225 PHE A N 1
ATOM 1692 C CA . PHE A 1 225 ? -17.891 15.07 -1.07 1 87.94 225 PHE A CA 1
ATOM 1693 C C . PHE A 1 225 ? -19.266 14.461 -0.779 1 87.94 225 PHE A C 1
ATOM 1695 O O . PHE A 1 225 ? -20.156 15.148 -0.294 1 87.94 225 PHE A O 1
ATOM 1702 N N . LEU A 1 226 ? -19.406 13.234 -1.084 1 90.12 226 LEU A N 1
ATOM 1703 C CA . LEU A 1 226 ? -20.672 12.539 -0.856 1 90.12 226 LEU A CA 1
ATOM 1704 C C . LEU A 1 226 ? -21.016 12.508 0.629 1 90.12 226 LEU A C 1
ATOM 1706 O O . LEU A 1 226 ? -22.141 12.82 1.019 1 90.12 226 LEU A O 1
ATOM 1710 N N . VAL A 1 227 ? -20.016 12.188 1.397 1 88.62 227 VAL A N 1
ATOM 1711 C CA . VAL A 1 227 ? -20.25 12.047 2.832 1 88.62 227 VAL A CA 1
ATOM 1712 C C . VAL A 1 227 ? -20.516 13.414 3.451 1 88.62 227 VAL A C 1
ATOM 1714 O O . VAL A 1 227 ? -21.375 13.539 4.34 1 88.62 227 VAL A O 1
ATOM 1717 N N . GLU A 1 228 ? -19.828 14.352 3.008 1 84.25 228 GLU A N 1
ATOM 1718 C CA . GLU A 1 228 ? -20.047 15.703 3.521 1 84.25 228 GLU A CA 1
ATOM 1719 C C . GLU A 1 228 ? -21.469 16.188 3.221 1 84.25 228 GLU A C 1
ATOM 1721 O O . GLU A 1 228 ? -22.062 16.891 4.031 1 84.25 228 GLU A O 1
ATOM 1726 N N . GLY A 1 229 ? -21.938 15.859 2.107 1 83.19 229 GLY A N 1
ATOM 1727 C CA . GLY A 1 229 ? -23.297 16.234 1.74 1 83.19 229 GLY A CA 1
ATOM 1728 C C . GLY A 1 229 ? -24.359 15.469 2.521 1 83.19 229 GLY A C 1
ATOM 1729 O O . GLY A 1 229 ? -25.375 16.047 2.922 1 83.19 229 GLY A O 1
ATOM 1730 N N . LEU A 1 230 ? -24.109 14.203 2.793 1 83.38 230 LEU A N 1
ATOM 1731 C CA . LEU A 1 230 ? -25.094 13.344 3.445 1 83.38 230 LEU A CA 1
ATOM 1732 C C . LEU A 1 230 ? -25.031 13.5 4.961 1 83.38 230 LEU A C 1
ATOM 1734 O O . LEU A 1 230 ? -26.047 13.398 5.641 1 83.38 230 LEU A O 1
ATOM 1738 N N . PHE A 1 231 ? -23.781 13.711 5.43 1 80.94 231 PHE A N 1
ATOM 1739 C CA . PHE A 1 231 ? -23.562 13.789 6.871 1 80.94 231 PHE A CA 1
ATOM 1740 C C . PHE A 1 231 ? -22.703 14.992 7.223 1 80.94 231 PHE A C 1
ATOM 1742 O O . PHE A 1 231 ? -21.562 14.828 7.656 1 80.94 231 PHE A O 1
ATOM 1749 N N . PRO A 1 232 ? -23.266 16.141 7.207 1 72.19 232 PRO A N 1
ATOM 1750 C CA . PRO A 1 232 ? -22.453 17.344 7.449 1 72.19 232 PRO A CA 1
ATOM 1751 C C . PRO A 1 232 ? -21.859 17.391 8.859 1 72.19 232 PRO A C 1
ATOM 1753 O O . PRO A 1 232 ? -20.844 18.031 9.078 1 72.19 232 PRO A O 1
ATOM 1756 N N . HIS A 1 233 ? -22.422 16.688 9.773 1 67.5 233 HIS A N 1
ATOM 1757 C CA . HIS A 1 233 ? -21.953 16.781 11.156 1 67.5 233 HIS A CA 1
ATOM 1758 C C . HIS A 1 233 ? -20.859 15.766 11.445 1 67.5 233 HIS A C 1
ATOM 1760 O O . HIS A 1 233 ? -20.266 15.789 12.516 1 67.5 233 HIS A O 1
ATOM 1766 N N . ILE A 1 234 ? -20.797 14.891 10.516 1 62.25 234 ILE A N 1
ATOM 1767 C CA . ILE A 1 234 ? -19.734 13.914 10.727 1 62.25 234 ILE A CA 1
ATOM 1768 C C . ILE A 1 234 ? -18.391 14.5 10.281 1 62.25 234 ILE A C 1
ATOM 1770 O O . ILE A 1 234 ? -18.266 15.016 9.164 1 62.25 234 ILE A O 1
ATOM 1774 N N . ARG A 1 235 ? -17.734 15.305 11.234 1 53.88 235 ARG A N 1
ATOM 1775 C CA . ARG A 1 235 ? -16.422 15.844 10.875 1 53.88 235 ARG A CA 1
ATOM 1776 C C . ARG A 1 235 ? -15.625 14.844 10.047 1 53.88 235 ARG A C 1
ATOM 1778 O O . ARG A 1 235 ? -15.539 13.664 10.398 1 53.88 235 ARG A O 1
ATOM 1785 N N . SER A 1 236 ? -15.609 15.062 8.688 1 50.78 236 SER A N 1
ATOM 1786 C CA . SER A 1 236 ? -15.102 14.203 7.621 1 50.78 236 SER A CA 1
ATOM 1787 C C . SER A 1 236 ? -13.695 13.711 7.934 1 50.78 236 SER A C 1
ATOM 1789 O O . SER A 1 236 ? -12.797 14.508 8.195 1 50.78 236 SER A O 1
ATOM 1791 N N . GLY A 1 237 ? -13.508 12.891 8.906 1 48.69 237 GLY A N 1
ATOM 1792 C CA . GLY A 1 237 ? -12.242 12.195 9.023 1 48.69 237 GLY A CA 1
ATOM 1793 C C . GLY A 1 237 ? -11.594 11.922 7.676 1 48.69 237 GLY A C 1
ATOM 1794 O O . GLY A 1 237 ? -10.75 11.031 7.559 1 48.69 237 GLY A O 1
ATOM 1795 N N . THR A 1 238 ? -12.211 12.578 6.621 1 51.78 238 THR A N 1
ATOM 1796 C CA . THR A 1 238 ? -11.594 12.32 5.324 1 51.78 238 THR A CA 1
ATOM 1797 C C . THR A 1 238 ? -10.445 13.297 5.07 1 51.78 238 THR A C 1
ATOM 1799 O O . THR A 1 238 ? -10.367 14.352 5.707 1 51.78 238 THR A O 1
ATOM 1802 N N . PHE A 1 239 ? -9.414 12.828 4.719 1 48.88 239 PHE A N 1
ATOM 1803 C CA . PHE A 1 239 ? -8.219 13.594 4.391 1 48.88 239 PHE A CA 1
ATOM 1804 C C . PHE A 1 239 ? -8.562 14.789 3.512 1 48.88 239 PHE A C 1
ATOM 1806 O O . PHE A 1 239 ? -7.707 15.625 3.227 1 48.88 239 PHE A O 1
ATOM 1813 N N . VAL A 1 240 ? -9.859 14.898 3.062 1 49.25 240 VAL A N 1
ATOM 1814 C CA . VAL A 1 240 ? -10.156 15.969 2.109 1 49.25 240 VAL A CA 1
ATOM 1815 C C . VAL A 1 240 ? -11.211 16.906 2.695 1 49.25 240 VAL A C 1
ATOM 1817 O O . VAL A 1 240 ? -12.266 16.453 3.146 1 49.25 240 VAL A O 1
ATOM 1820 N N . SER A 1 241 ? -10.766 18.047 3.117 1 52.5 241 SER A N 1
ATOM 1821 C CA . SER A 1 241 ? -11.695 19.062 3.594 1 52.5 241 SER A CA 1
ATOM 1822 C C . SER A 1 241 ? -12.484 19.672 2.439 1 52.5 241 SER A C 1
ATOM 1824 O O . SER A 1 241 ? -11.906 20.125 1.458 1 52.5 241 SER A O 1
ATOM 1826 N N . PRO A 1 242 ? -13.891 19.5 2.338 1 53.38 242 PRO A N 1
ATOM 1827 C CA . PRO A 1 242 ? -14.656 20.031 1.214 1 53.38 242 PRO A CA 1
ATOM 1828 C C . PRO A 1 242 ? -14.664 21.562 1.183 1 53.38 242 PRO A C 1
ATOM 1830 O O . PRO A 1 242 ? -14.633 22.203 2.234 1 53.38 242 PRO A O 1
ATOM 1833 N N . PRO A 1 243 ? -14.398 22.109 -0.05 1 52.19 243 PRO A N 1
ATOM 1834 C CA . PRO A 1 243 ? -14.461 23.578 -0.157 1 52.19 243 PRO A CA 1
ATOM 1835 C C . PRO A 1 243 ? -15.828 24.141 0.206 1 52.19 243 PRO A C 1
ATOM 1837 O O . PRO A 1 243 ? -16.844 23.438 0.081 1 52.19 243 PRO A O 1
ATOM 1840 N N . ARG A 1 244 ? -15.914 25.219 0.922 1 53.41 244 ARG A N 1
ATOM 1841 C CA . ARG A 1 244 ? -17.078 25.969 1.371 1 53.41 244 ARG A CA 1
ATOM 1842 C C . ARG A 1 244 ? -18.016 26.297 0.205 1 53.41 244 ARG A C 1
ATOM 1844 O O . ARG A 1 244 ? -19.234 26.281 0.36 1 53.41 244 ARG A O 1
ATOM 1851 N N . GLU A 1 245 ? -17.547 26.719 -0.953 1 56.59 245 GLU A N 1
ATOM 1852 C CA . GLU A 1 245 ? -18.438 27.094 -2.055 1 56.59 245 GLU A CA 1
ATOM 1853 C C . GLU A 1 245 ? -18.578 25.938 -3.053 1 56.59 245 GLU A C 1
ATOM 1855 O O . GLU A 1 245 ? -17.578 25.375 -3.502 1 56.59 245 GLU A O 1
ATOM 1860 N N . THR A 1 246 ? -19.781 25.344 -3.127 1 63.94 246 THR A N 1
ATOM 1861 C CA . THR A 1 246 ? -20 24 -3.676 1 63.94 246 THR A CA 1
ATOM 1862 C C . THR A 1 246 ? -20.266 24.078 -5.176 1 63.94 246 THR A C 1
ATOM 1864 O O . THR A 1 246 ? -21.188 24.766 -5.617 1 63.94 246 THR A O 1
ATOM 1867 N N . ALA A 1 247 ? -19.344 24.047 -6.082 1 79.88 247 ALA A N 1
ATOM 1868 C CA . ALA A 1 247 ? -19.5 23.797 -7.508 1 79.88 247 ALA A CA 1
ATOM 1869 C C . ALA A 1 247 ? -20.172 22.438 -7.754 1 79.88 247 ALA A C 1
ATOM 1871 O O . ALA A 1 247 ? -20.328 21.641 -6.828 1 79.88 247 ALA A O 1
ATOM 1872 N N . PHE A 1 248 ? -20.844 22.297 -8.953 1 84.31 248 PHE A N 1
ATOM 1873 C CA . PHE A 1 248 ? -21.609 21.109 -9.281 1 84.31 248 PHE A CA 1
ATOM 1874 C C . PHE A 1 248 ? -20.797 19.844 -9.039 1 84.31 248 PHE A C 1
ATOM 1876 O O . PHE A 1 248 ? -21.328 18.812 -8.664 1 84.31 248 PHE A O 1
ATOM 1883 N N . TYR A 1 249 ? -19.484 19.984 -9.203 1 86.5 249 TYR A N 1
ATOM 1884 C CA . TYR A 1 249 ? -18.625 18.828 -9.078 1 86.5 249 TYR A CA 1
ATOM 1885 C C . TYR A 1 249 ? -18.312 18.531 -7.617 1 86.5 249 TYR A C 1
ATOM 1887 O O . TYR A 1 249 ? -17.656 17.531 -7.305 1 86.5 249 TYR A O 1
ATOM 1895 N N . GLN A 1 250 ? -18.922 19.328 -6.781 1 82.88 250 GLN A N 1
ATOM 1896 C CA . GLN A 1 250 ? -18.734 19.109 -5.352 1 82.88 250 GLN A CA 1
ATOM 1897 C C . GLN A 1 250 ? -20.031 18.672 -4.684 1 82.88 250 GLN A C 1
ATOM 1899 O O . GLN A 1 250 ? -20.078 18.438 -3.475 1 82.88 250 GLN A O 1
ATOM 1904 N N . GLU A 1 251 ? -21.031 18.516 -5.516 1 87.81 251 GLU A N 1
ATOM 1905 C CA . GLU A 1 251 ? -22.328 18.078 -5.02 1 87.81 251 GLU A CA 1
ATOM 1906 C C . GLU A 1 251 ? -22.375 16.562 -4.816 1 87.81 251 GLU A C 1
ATOM 1908 O O . GLU A 1 251 ? -21.703 15.82 -5.543 1 87.81 251 GLU A O 1
ATOM 1913 N N . PRO A 1 252 ? -23.109 16.141 -3.896 1 89.56 252 PRO A N 1
ATOM 1914 C CA . PRO A 1 252 ? -23.203 14.711 -3.588 1 89.56 252 PRO A CA 1
ATOM 1915 C C . PRO A 1 252 ? -23.688 13.883 -4.773 1 89.56 252 PRO A C 1
ATOM 1917 O O . PRO A 1 252 ? -23.266 12.727 -4.938 1 89.56 252 PRO A O 1
ATOM 1920 N N . THR A 1 253 ? -24.5 14.492 -5.559 1 92.12 253 THR A N 1
ATOM 1921 C CA . THR A 1 253 ? -25.016 13.742 -6.703 1 92.12 253 THR A CA 1
ATOM 1922 C C . THR A 1 253 ? -23.906 13.469 -7.711 1 92.12 253 THR A C 1
ATOM 1924 O O . THR A 1 253 ? -23.812 12.375 -8.266 1 92.12 253 THR A O 1
ATOM 1927 N N . PHE A 1 254 ? -23.109 14.438 -7.914 1 94.06 254 PHE A N 1
ATOM 1928 C CA . PHE A 1 254 ? -21.984 14.242 -8.805 1 94.06 254 PHE A CA 1
ATOM 1929 C C . PHE A 1 254 ? -20.984 13.258 -8.211 1 94.06 254 PHE A C 1
ATOM 1931 O O . PHE A 1 254 ? -20.438 12.414 -8.922 1 94.06 254 PHE A O 1
ATOM 1938 N N . ALA A 1 255 ? -20.766 13.383 -6.949 1 93.75 255 ALA A N 1
ATOM 1939 C CA . ALA A 1 255 ? -19.844 12.484 -6.25 1 93.75 255 ALA A CA 1
ATOM 1940 C C . ALA A 1 255 ? -20.297 11.031 -6.367 1 93.75 255 ALA A C 1
ATOM 1942 O O . ALA A 1 255 ? -19.5 10.141 -6.625 1 93.75 255 ALA A O 1
ATOM 1943 N N . LEU A 1 256 ? -21.609 10.867 -6.246 1 95.56 256 LEU A N 1
ATOM 1944 C CA . LEU A 1 256 ? -22.156 9.523 -6.379 1 95.56 256 LEU A CA 1
ATOM 1945 C C . LEU A 1 256 ? -21.984 9 -7.797 1 95.56 256 LEU A C 1
ATOM 1947 O O . LEU A 1 256 ? -21.656 7.824 -7.992 1 95.56 256 LEU A O 1
ATOM 1951 N N . ALA A 1 257 ? -22.172 9.852 -8.727 1 96.75 257 ALA A N 1
ATOM 1952 C CA . ALA A 1 257 ? -22 9.469 -10.125 1 96.75 257 ALA A CA 1
ATOM 1953 C C . ALA A 1 257 ? -20.547 9.055 -10.406 1 96.75 257 ALA A C 1
ATOM 1955 O O . ALA A 1 257 ? -20.312 8.109 -11.156 1 96.75 257 ALA A O 1
ATOM 1956 N N . VAL A 1 258 ? -19.656 9.734 -9.812 1 96.69 258 VAL A N 1
ATOM 1957 C CA . VAL A 1 258 ? -18.234 9.43 -9.992 1 96.69 258 VAL A CA 1
ATOM 1958 C C . VAL A 1 258 ? -17.906 8.062 -9.398 1 96.69 258 VAL A C 1
ATOM 1960 O O . VAL A 1 258 ? -17.234 7.246 -10.031 1 96.69 258 VAL A O 1
ATOM 1963 N N . LEU A 1 259 ? -18.391 7.789 -8.219 1 97.44 259 LEU A N 1
ATOM 1964 C CA . LEU A 1 259 ? -18.141 6.508 -7.566 1 97.44 259 LEU A CA 1
ATOM 1965 C C . LEU A 1 259 ? -18.75 5.359 -8.359 1 97.44 259 LEU A C 1
ATOM 1967 O O . LEU A 1 259 ? -18.078 4.348 -8.602 1 97.44 259 LEU A O 1
ATOM 1971 N N . VAL A 1 260 ? -19.969 5.59 -8.805 1 97.5 260 VAL A N 1
ATOM 1972 C CA . VAL A 1 260 ? -20.625 4.57 -9.617 1 97.5 260 VAL A CA 1
ATOM 1973 C C . VAL A 1 260 ? -19.891 4.406 -10.945 1 97.5 260 VAL A C 1
ATOM 1975 O O . VAL A 1 260 ? -19.75 3.287 -11.445 1 97.5 260 VAL A O 1
ATOM 1978 N N . GLY A 1 261 ? -19.438 5.488 -11.477 1 97.88 261 GLY A N 1
ATOM 1979 C CA . GLY A 1 261 ? -18.641 5.438 -12.695 1 97.88 261 GLY A CA 1
ATOM 1980 C C . GLY A 1 261 ? -17.391 4.594 -12.562 1 97.88 261 GLY A C 1
ATOM 1981 O O . GLY A 1 261 ? -17.062 3.807 -13.453 1 97.88 261 GLY A O 1
ATOM 1982 N N . TRP A 1 262 ? -16.719 4.734 -11.438 1 97.5 262 TRP A N 1
ATOM 1983 C CA . TRP A 1 262 ? -15.5 3.963 -11.203 1 97.5 262 TRP A CA 1
ATOM 1984 C C . TRP A 1 262 ? -15.82 2.482 -11.031 1 97.5 262 TRP A C 1
ATOM 1986 O O . TRP A 1 262 ? -15.055 1.617 -11.461 1 97.5 262 TRP A O 1
ATOM 1996 N N . ILE A 1 263 ? -16.969 2.199 -10.406 1 97.69 263 ILE A N 1
ATOM 1997 C CA . ILE A 1 263 ? -17.375 0.814 -10.219 1 97.69 263 ILE A CA 1
ATOM 1998 C C . ILE A 1 263 ? -17.641 0.169 -11.578 1 97.69 263 ILE A C 1
ATOM 2000 O O . ILE A 1 263 ? -17.094 -0.893 -11.891 1 97.69 263 ILE A O 1
ATOM 2004 N N . VAL A 1 264 ? -18.375 0.85 -12.43 1 96.75 264 VAL A N 1
ATOM 2005 C CA . VAL A 1 264 ? -18.766 0.328 -13.734 1 96.75 264 VAL A CA 1
ATOM 2006 C C . VAL A 1 264 ? -17.547 0.227 -14.648 1 96.75 264 VAL A C 1
ATOM 2008 O O . VAL A 1 264 ? -17.359 -0.782 -15.328 1 96.75 264 VAL A O 1
ATOM 2011 N N . LEU A 1 265 ? -16.766 1.207 -14.594 1 96.5 265 LEU A N 1
ATOM 2012 C CA . LEU A 1 265 ? -15.578 1.23 -15.445 1 96.5 265 LEU A CA 1
ATOM 2013 C C . LEU A 1 265 ? -14.617 0.11 -15.07 1 96.5 265 LEU A C 1
ATOM 2015 O O . LEU A 1 265 ? -14.094 -0.585 -15.945 1 96.5 265 LEU A O 1
ATOM 2019 N N . SER A 1 266 ? -14.398 -0.051 -13.805 1 95.81 266 SER A N 1
ATOM 2020 C CA . SER A 1 266 ? -13.438 -1.05 -13.344 1 95.81 266 SER A CA 1
ATOM 2021 C C . SER A 1 266 ? -13.922 -2.463 -13.648 1 95.81 266 SER A C 1
ATOM 2023 O O . SER A 1 266 ? -13.172 -3.271 -14.203 1 95.81 266 SER A O 1
ATOM 2025 N N . VAL A 1 267 ? -15.156 -2.715 -13.367 1 93.81 267 VAL A N 1
ATOM 2026 C CA . VAL A 1 267 ? -15.711 -4.043 -13.617 1 93.81 267 VAL A CA 1
ATOM 2027 C C . VAL A 1 267 ? -15.852 -4.27 -15.125 1 93.81 267 VAL A C 1
ATOM 2029 O O . VAL A 1 267 ? -15.57 -5.363 -15.625 1 93.81 267 VAL A O 1
ATOM 2032 N N . GLY A 1 268 ? -16.203 -3.182 -15.82 1 93.81 268 GLY A N 1
ATOM 2033 C CA . GLY A 1 268 ? -16.328 -3.273 -17.266 1 93.81 268 GLY A CA 1
ATOM 2034 C C . GLY A 1 268 ? -15.023 -3.561 -17.969 1 93.81 268 GLY A C 1
ATOM 2035 O O . GLY A 1 268 ? -14.953 -4.438 -18.828 1 93.81 268 GLY A O 1
ATOM 2036 N N . VAL A 1 269 ? -14.031 -2.879 -17.609 1 91.81 269 VAL A N 1
ATOM 2037 C CA . VAL A 1 269 ? -12.711 -3.088 -18.188 1 91.81 269 VAL A CA 1
ATOM 2038 C C . VAL A 1 269 ? -12.211 -4.492 -17.859 1 91.81 269 VAL A C 1
ATOM 2040 O O . VAL A 1 269 ? -11.641 -5.176 -18.703 1 91.81 269 VAL A O 1
ATOM 2043 N N . GLY A 1 270 ? -12.422 -4.84 -16.625 1 89.44 270 GLY A N 1
ATOM 2044 C CA . GLY A 1 270 ? -12.047 -6.191 -16.234 1 89.44 270 GLY A CA 1
ATOM 2045 C C . GLY A 1 270 ? -12.742 -7.262 -17.062 1 89.44 270 GLY A C 1
ATOM 2046 O O . GLY A 1 270 ? -12.109 -8.227 -17.5 1 89.44 270 GLY A O 1
ATOM 2047 N N . TYR A 1 271 ? -13.961 -7.02 -17.297 1 86.69 271 TYR A N 1
ATOM 2048 C CA . TYR A 1 271 ? -14.75 -7.957 -18.078 1 86.69 271 TYR A CA 1
ATOM 2049 C C . TYR A 1 271 ? -14.258 -8 -19.531 1 86.69 271 TYR A C 1
ATOM 2051 O O . TYR A 1 271 ? -14.094 -9.078 -20.094 1 86.69 271 TYR A O 1
ATOM 2059 N N . TRP A 1 272 ? -14 -6.855 -20.078 1 87.69 272 TRP A N 1
ATOM 2060 C CA . TRP A 1 272 ? -13.586 -6.762 -21.469 1 87.69 272 TRP A CA 1
ATOM 2061 C C . TRP A 1 272 ? -12.234 -7.434 -21.672 1 87.69 272 TRP A C 1
ATOM 2063 O O . TRP A 1 272 ? -12.047 -8.188 -22.641 1 87.69 272 TRP A O 1
ATOM 2073 N N . ARG A 1 273 ? -11.406 -7.309 -20.812 1 83.44 273 ARG A N 1
ATOM 2074 C CA . ARG A 1 273 ? -10.07 -7.879 -20.938 1 83.44 273 ARG A CA 1
ATOM 2075 C C . ARG A 1 273 ? -10.086 -9.383 -20.672 1 83.44 273 ARG A C 1
ATOM 2077 O O . ARG A 1 273 ? -9.344 -10.141 -21.297 1 83.44 273 ARG A O 1
ATOM 2084 N N . PHE A 1 274 ? -10.844 -9.719 -19.781 1 79.62 274 PHE A N 1
ATOM 2085 C CA . PHE A 1 274 ? -10.945 -11.133 -19.438 1 79.62 274 PHE A CA 1
ATOM 2086 C C . PHE A 1 274 ? -11.523 -11.93 -20.594 1 79.62 274 PHE A C 1
ATOM 2088 O O . PHE A 1 274 ? -11.133 -13.07 -20.828 1 79.62 274 PHE A O 1
ATOM 2095 N N . ARG A 1 275 ? -12.312 -11.281 -21.328 1 76.19 275 ARG A N 1
ATOM 2096 C CA . ARG A 1 275 ? -12.914 -11.922 -22.5 1 76.19 275 ARG A CA 1
ATOM 2097 C C . ARG A 1 275 ? -11.914 -12.016 -23.641 1 76.19 275 ARG A C 1
ATOM 2099 O O . ARG A 1 275 ? -11.953 -12.961 -24.438 1 76.19 275 ARG A O 1
ATOM 2106 N N . ALA A 1 276 ? -11.055 -11.07 -23.641 1 72.38 276 ALA A N 1
ATOM 2107 C CA . ALA A 1 276 ? -10.125 -11 -24.766 1 72.38 276 ALA A CA 1
ATOM 2108 C C . ALA A 1 276 ? -8.938 -11.938 -24.562 1 72.38 276 ALA A C 1
ATOM 2110 O O . ALA A 1 276 ? -8.203 -12.242 -25.5 1 72.38 276 ALA A O 1
ATOM 2111 N N . THR A 1 277 ? -8.703 -12.227 -23.312 1 64.12 277 THR A N 1
ATOM 2112 C CA . THR A 1 277 ? -7.539 -13.062 -23.031 1 64.12 277 THR A CA 1
ATOM 2113 C C . THR A 1 277 ? -7.836 -14.523 -23.344 1 64.12 277 THR A C 1
ATOM 2115 O O . THR A 1 277 ? -8.922 -15.023 -23.031 1 64.12 277 THR A O 1
ATOM 2118 N N . ASP A 1 278 ? -7.055 -15.031 -24.281 1 54.34 278 ASP A N 1
ATOM 2119 C CA . ASP A 1 278 ? -7.141 -16.453 -24.625 1 54.34 278 ASP A CA 1
ATOM 2120 C C . ASP A 1 278 ? -6.773 -17.328 -23.438 1 54.34 278 ASP A C 1
ATOM 2122 O O . ASP A 1 278 ? -5.695 -17.188 -22.859 1 54.34 278 ASP A O 1
ATOM 2126 N N . LEU A 1 279 ? -7.738 -17.562 -22.641 1 49.38 279 LEU A N 1
ATOM 2127 C CA . LEU A 1 279 ? -7.422 -18.453 -21.531 1 49.38 279 LEU A CA 1
ATOM 2128 C C . LEU A 1 279 ? -6.941 -19.812 -22.016 1 49.38 279 LEU A C 1
ATOM 2130 O O . LEU A 1 279 ? -7.352 -20.266 -23.094 1 49.38 279 LEU A O 1
ATOM 2134 N N . MET B 1 1 ? 31.375 -27.25 -6.98 1 60.41 1 MET B N 1
ATOM 2135 C CA . MET B 1 1 ? 31.125 -25.812 -6.992 1 60.41 1 MET B CA 1
ATOM 2136 C C . MET B 1 1 ? 30.859 -25.297 -5.586 1 60.41 1 MET B C 1
ATOM 2138 O O . MET B 1 1 ? 30.125 -25.922 -4.82 1 60.41 1 MET B O 1
ATOM 2142 N N . SER B 1 2 ? 31.641 -24.344 -5.125 1 79.19 2 SER B N 1
ATOM 2143 C CA . SER B 1 2 ? 31.469 -23.812 -3.773 1 79.19 2 SER B CA 1
ATOM 2144 C C . SER B 1 2 ? 30.062 -23.266 -3.562 1 79.19 2 SER B C 1
ATOM 2146 O O . SER B 1 2 ? 29.344 -23 -4.527 1 79.19 2 SER B O 1
ATOM 2148 N N . ARG B 1 3 ? 29.672 -23.266 -2.4 1 80 3 ARG B N 1
ATOM 2149 C CA . ARG B 1 3 ? 28.375 -22.734 -2.039 1 80 3 ARG B CA 1
ATOM 2150 C C . ARG B 1 3 ? 28.188 -21.312 -2.578 1 80 3 ARG B C 1
ATOM 2152 O O . ARG B 1 3 ? 27.109 -20.953 -3.037 1 80 3 ARG B O 1
ATOM 2159 N N . LEU B 1 4 ? 29.297 -20.594 -2.623 1 81.56 4 LEU B N 1
ATOM 2160 C CA . LEU B 1 4 ? 29.25 -19.203 -3.078 1 81.56 4 LEU B CA 1
ATOM 2161 C C . LEU B 1 4 ? 29.062 -19.141 -4.59 1 81.56 4 LEU B C 1
ATOM 2163 O O . LEU B 1 4 ? 28.375 -18.25 -5.098 1 81.56 4 LEU B O 1
ATOM 2167 N N . ALA B 1 5 ? 29.688 -20.109 -5.23 1 80.75 5 ALA B N 1
ATOM 2168 C CA . ALA B 1 5 ? 29.562 -20.141 -6.688 1 80.75 5 ALA B CA 1
ATOM 2169 C C . ALA B 1 5 ? 28.141 -20.5 -7.109 1 80.75 5 ALA B C 1
ATOM 2171 O O . ALA B 1 5 ? 27.625 -19.938 -8.078 1 80.75 5 ALA B O 1
ATOM 2172 N N . THR B 1 6 ? 27.594 -21.359 -6.305 1 79.19 6 THR B N 1
ATOM 2173 C CA . THR B 1 6 ? 26.219 -21.75 -6.59 1 79.19 6 THR B CA 1
ATOM 2174 C C . THR B 1 6 ? 25.25 -20.609 -6.332 1 79.19 6 THR B C 1
ATOM 2176 O O . THR B 1 6 ? 24.328 -20.375 -7.109 1 79.19 6 THR B O 1
ATOM 2179 N N . LEU B 1 7 ? 25.547 -19.875 -5.301 1 83.75 7 LEU B N 1
ATOM 2180 C CA . LEU B 1 7 ? 24.734 -18.719 -4.969 1 83.75 7 LEU B CA 1
ATOM 2181 C C . LEU B 1 7 ? 24.859 -17.641 -6.039 1 83.75 7 LEU B C 1
ATOM 2183 O O . LEU B 1 7 ? 23.859 -17.047 -6.445 1 83.75 7 LEU B O 1
ATOM 2187 N N . ALA B 1 8 ? 26.094 -17.422 -6.449 1 86.38 8 ALA B N 1
ATOM 2188 C CA . ALA B 1 8 ? 26.328 -16.406 -7.465 1 86.38 8 ALA B CA 1
ATOM 2189 C C . ALA B 1 8 ? 25.641 -16.766 -8.781 1 86.38 8 ALA B C 1
ATOM 2191 O O . ALA B 1 8 ? 25.109 -15.891 -9.469 1 86.38 8 ALA B O 1
ATOM 2192 N N . LEU B 1 9 ? 25.688 -18.047 -9.078 1 78.62 9 LEU B N 1
ATOM 2193 C CA . LEU B 1 9 ? 25.016 -18.516 -10.289 1 78.62 9 LEU B CA 1
ATOM 2194 C C . LEU B 1 9 ? 23.516 -18.344 -10.18 1 78.62 9 LEU B C 1
ATOM 2196 O O . LEU B 1 9 ? 22.859 -17.922 -11.141 1 78.62 9 LEU B O 1
ATOM 2200 N N . PHE B 1 10 ? 22.984 -18.578 -9.008 1 81.25 10 PHE B N 1
ATOM 2201 C CA . PHE B 1 10 ? 21.547 -18.406 -8.781 1 81.25 10 PHE B CA 1
ATOM 2202 C C . PHE B 1 10 ? 21.156 -16.953 -8.93 1 81.25 10 PHE B C 1
ATOM 2204 O O . PHE B 1 10 ? 20.172 -16.625 -9.586 1 81.25 10 PHE B O 1
ATOM 2211 N N . VAL B 1 11 ? 21.938 -16.203 -8.375 1 85.12 11 VAL B N 1
ATOM 2212 C CA . VAL B 1 11 ? 21.672 -14.766 -8.406 1 85.12 11 VAL B CA 1
ATOM 2213 C C . VAL B 1 11 ? 21.703 -14.258 -9.844 1 85.12 11 VAL B C 1
ATOM 2215 O O . VAL B 1 11 ? 20.828 -13.508 -10.273 1 85.12 11 VAL B O 1
ATOM 2218 N N . ARG B 1 12 ? 22.656 -14.664 -10.547 1 84.5 12 ARG B N 1
ATOM 2219 C CA . ARG B 1 12 ? 22.812 -14.211 -11.93 1 84.5 12 ARG B CA 1
ATOM 2220 C C . ARG B 1 12 ? 21.625 -14.633 -12.781 1 84.5 12 ARG B C 1
ATOM 2222 O O . ARG B 1 12 ? 21.078 -13.828 -13.531 1 84.5 12 ARG B O 1
ATOM 2229 N N . GLU B 1 13 ? 21.203 -15.828 -12.531 1 80.25 13 GLU B N 1
ATOM 2230 C CA . GLU B 1 13 ? 20.078 -16.344 -13.312 1 80.25 13 GLU B CA 1
ATOM 2231 C C . GLU B 1 13 ? 18.766 -15.672 -12.898 1 80.25 13 GLU B C 1
ATOM 2233 O O . GLU B 1 13 ? 17.906 -15.414 -13.734 1 80.25 13 GLU B O 1
ATOM 2238 N N . ASP B 1 14 ? 18.703 -15.461 -11.656 1 82.62 14 ASP B N 1
ATOM 2239 C CA . ASP B 1 14 ? 17.5 -14.828 -11.148 1 82.62 14 ASP B CA 1
ATOM 2240 C C . ASP B 1 14 ? 17.391 -13.383 -11.625 1 82.62 14 ASP B C 1
ATOM 2242 O O . ASP B 1 14 ? 16.312 -12.93 -12.008 1 82.62 14 ASP B O 1
ATOM 2246 N N . VAL B 1 15 ? 18.484 -12.703 -11.688 1 82.75 15 VAL B N 1
ATOM 2247 C CA . VAL B 1 15 ? 18.5 -11.336 -12.195 1 82.75 15 VAL B CA 1
ATOM 2248 C C . VAL B 1 15 ? 18.172 -11.336 -13.688 1 82.75 15 VAL B C 1
ATOM 2250 O O . VAL B 1 15 ? 17.406 -10.492 -14.164 1 82.75 15 VAL B O 1
ATOM 2253 N N . ARG B 1 16 ? 18.672 -12.281 -14.398 1 79.88 16 ARG B N 1
ATOM 2254 C CA . ARG B 1 16 ? 18.406 -12.398 -15.828 1 79.88 16 ARG B CA 1
ATOM 2255 C C . ARG B 1 16 ? 16.938 -12.664 -16.109 1 79.88 16 ARG B C 1
ATOM 2257 O O . ARG B 1 16 ? 16.359 -12.125 -17.062 1 79.88 16 ARG B O 1
ATOM 2264 N N . ASP B 1 17 ? 16.391 -13.406 -15.172 1 75.62 17 ASP B N 1
ATOM 2265 C CA . ASP B 1 17 ? 14.961 -13.695 -15.305 1 75.62 17 ASP B CA 1
ATOM 2266 C C . ASP B 1 17 ? 14.117 -12.453 -15.039 1 75.62 17 ASP B C 1
ATOM 2268 O O . ASP B 1 17 ? 13.109 -12.219 -15.719 1 75.62 17 ASP B O 1
ATOM 2272 N N . THR B 1 18 ? 14.562 -11.711 -14.141 1 74.12 18 THR B N 1
ATOM 2273 C CA . THR B 1 18 ? 13.844 -10.484 -13.805 1 74.12 18 THR B CA 1
ATOM 2274 C C . THR B 1 18 ? 13.953 -9.469 -14.938 1 74.12 18 THR B C 1
ATOM 2276 O O . THR B 1 18 ? 13.031 -8.68 -15.164 1 74.12 18 THR B O 1
ATOM 2279 N N . ARG B 1 19 ? 15.094 -9.547 -15.578 1 73.38 19 ARG B N 1
ATOM 2280 C CA . ARG B 1 19 ? 15.289 -8.68 -16.734 1 73.38 19 ARG B CA 1
ATOM 2281 C C . ARG B 1 19 ? 14.367 -9.094 -17.891 1 73.38 19 ARG B C 1
ATOM 2283 O O . ARG B 1 19 ? 13.812 -8.242 -18.578 1 73.38 19 ARG B O 1
ATOM 2290 N N . ARG B 1 20 ? 14.102 -10.328 -17.891 1 68.88 20 ARG B N 1
ATOM 2291 C CA . ARG B 1 20 ? 13.273 -10.867 -18.969 1 68.88 20 ARG B CA 1
ATOM 2292 C C . ARG B 1 20 ? 11.797 -10.594 -18.703 1 68.88 20 ARG B C 1
ATOM 2294 O O . ARG B 1 20 ? 11.031 -10.32 -19.625 1 68.88 20 ARG B O 1
ATOM 2301 N N . ASP B 1 21 ? 11.5 -10.547 -17.422 1 71.56 21 ASP B N 1
ATOM 2302 C CA . ASP B 1 21 ? 10.094 -10.383 -17.047 1 71.56 21 ASP B CA 1
ATOM 2303 C C . ASP B 1 21 ? 9.703 -8.906 -17.031 1 71.56 21 ASP B C 1
ATOM 2305 O O . ASP B 1 21 ? 8.609 -8.555 -16.594 1 71.56 21 ASP B O 1
ATOM 2309 N N . ARG B 1 22 ? 10.531 -8.062 -17.531 1 80 22 ARG B N 1
ATOM 2310 C CA . ARG B 1 22 ? 10.297 -6.641 -17.75 1 80 22 ARG B CA 1
ATOM 2311 C C . ARG B 1 22 ? 10.148 -5.895 -16.438 1 80 22 ARG B C 1
ATOM 2313 O O . ARG B 1 22 ? 9.953 -4.676 -16.422 1 80 22 ARG B O 1
ATOM 2320 N N . GLN B 1 23 ? 10.305 -6.645 -15.328 1 78.75 23 GLN B N 1
ATOM 2321 C CA . GLN B 1 23 ? 10.164 -5.992 -14.031 1 78.75 23 GLN B CA 1
ATOM 2322 C C . GLN B 1 23 ? 11.25 -4.945 -13.82 1 78.75 23 GLN B C 1
ATOM 2324 O O . GLN B 1 23 ? 10.984 -3.859 -13.305 1 78.75 23 GLN B O 1
ATOM 2329 N N . LEU B 1 24 ? 12.422 -5.316 -14.25 1 82 24 LEU B N 1
ATOM 2330 C CA . LEU B 1 24 ? 13.539 -4.387 -14.109 1 82 24 LEU B CA 1
ATOM 2331 C C . LEU B 1 24 ? 13.273 -3.098 -14.875 1 82 24 LEU B C 1
ATOM 2333 O O . LEU B 1 24 ? 13.445 -2.002 -14.336 1 82 24 LEU B O 1
ATOM 2337 N N . TYR B 1 25 ? 12.758 -3.207 -16.031 1 87.31 25 TYR B N 1
ATOM 2338 C CA . TYR B 1 25 ? 12.523 -2.041 -16.875 1 87.31 25 TYR B CA 1
ATOM 2339 C C . TYR B 1 25 ? 11.391 -1.187 -16.328 1 87.31 25 TYR B C 1
ATOM 2341 O O . TYR B 1 25 ? 11.438 0.044 -16.391 1 87.31 25 TYR B O 1
ATOM 2349 N N . LEU B 1 26 ? 10.523 -1.89 -15.75 1 87.81 26 LEU B N 1
ATOM 2350 C CA . LEU B 1 26 ? 9.414 -1.159 -15.148 1 87.81 26 LEU B CA 1
ATOM 2351 C C . LEU B 1 26 ? 9.883 -0.364 -13.938 1 87.81 26 LEU B C 1
ATOM 2353 O O . LEU B 1 26 ? 9.5 0.793 -13.758 1 87.81 26 LEU B O 1
ATOM 2357 N N . LEU B 1 27 ? 10.719 -0.978 -13.164 1 91.12 27 LEU B N 1
ATOM 2358 C CA . LEU B 1 27 ? 11.258 -0.307 -11.984 1 91.12 27 LEU B CA 1
ATOM 2359 C C . LEU B 1 27 ? 12.109 0.896 -12.383 1 91.12 27 LEU B C 1
ATOM 2361 O O . LEU B 1 27 ? 11.922 1.993 -11.852 1 91.12 27 LEU B O 1
ATOM 2365 N N . ILE B 1 28 ? 12.938 0.651 -13.352 1 90.06 28 ILE B N 1
ATOM 2366 C CA . ILE B 1 28 ? 13.797 1.722 -13.852 1 90.06 28 ILE B CA 1
ATOM 2367 C C . ILE B 1 28 ? 12.938 2.852 -14.414 1 90.06 28 ILE B C 1
ATOM 2369 O O . ILE B 1 28 ? 13.172 4.027 -14.125 1 90.06 28 ILE B O 1
ATOM 2373 N N . GLY B 1 29 ? 11.984 2.467 -15.211 1 91.75 29 GLY B N 1
ATOM 2374 C CA . GLY B 1 29 ? 11.109 3.453 -15.812 1 91.75 29 GLY B CA 1
ATOM 2375 C C . GLY B 1 29 ? 10.359 4.289 -14.789 1 91.75 29 GLY B C 1
ATOM 2376 O O . GLY B 1 29 ? 10.273 5.512 -14.922 1 91.75 29 GLY B O 1
ATOM 2377 N N . ILE B 1 30 ? 9.914 3.66 -13.766 1 91.12 30 ILE B N 1
ATOM 2378 C CA . ILE B 1 30 ? 9.141 4.359 -12.742 1 91.12 30 ILE B CA 1
ATOM 2379 C C . ILE B 1 30 ? 10.047 5.344 -12 1 91.12 30 ILE B C 1
ATOM 2381 O O . ILE B 1 30 ? 9.703 6.52 -11.859 1 91.12 30 ILE B O 1
ATOM 2385 N N . TYR B 1 31 ? 11.211 4.93 -11.547 1 93 31 TYR B N 1
ATOM 2386 C CA . TYR B 1 31 ? 12.141 5.82 -10.859 1 93 31 TYR B CA 1
ATOM 2387 C C . TYR B 1 31 ? 12.547 6.98 -11.758 1 93 31 TYR B C 1
ATOM 2389 O O . TYR B 1 31 ? 12.586 8.133 -11.312 1 93 31 TYR B O 1
ATOM 2397 N N . ALA B 1 32 ? 12.812 6.656 -13 1 90.44 32 ALA B N 1
ATOM 2398 C CA . ALA B 1 32 ? 13.305 7.664 -13.938 1 90.44 32 ALA B CA 1
ATOM 2399 C C . ALA B 1 32 ? 12.234 8.703 -14.242 1 90.44 32 ALA B C 1
ATOM 2401 O O . ALA B 1 32 ? 12.508 9.906 -14.234 1 90.44 32 ALA B O 1
ATOM 2402 N N . VAL B 1 33 ? 11.086 8.289 -14.492 1 85.56 33 VAL B N 1
ATOM 2403 C CA . VAL B 1 33 ? 10 9.195 -14.844 1 85.56 33 VAL B CA 1
ATOM 2404 C C . VAL B 1 33 ? 9.688 10.109 -13.656 1 85.56 33 VAL B C 1
ATOM 2406 O O . VAL B 1 33 ? 9.555 11.328 -13.82 1 85.56 33 VAL B O 1
ATOM 2409 N N . VAL B 1 34 ? 9.664 9.523 -12.508 1 83 34 VAL B N 1
ATOM 2410 C CA . VAL B 1 34 ? 9.336 10.312 -11.32 1 83 34 VAL B CA 1
ATOM 2411 C C . VAL B 1 34 ? 10.477 11.281 -11.023 1 83 34 VAL B C 1
ATOM 2413 O O . VAL B 1 34 ? 10.234 12.445 -10.688 1 83 34 VAL B O 1
ATOM 2416 N N . GLY B 1 35 ? 11.711 10.836 -11.164 1 80.75 35 GLY B N 1
ATOM 2417 C CA . GLY B 1 35 ? 12.867 11.695 -10.961 1 80.75 35 GLY B CA 1
ATOM 2418 C C . GLY B 1 35 ? 12.93 12.852 -11.938 1 80.75 35 GLY B C 1
ATOM 2419 O O . GLY B 1 35 ? 13.141 14 -11.539 1 80.75 35 GLY B O 1
ATOM 2420 N N . VAL B 1 36 ? 12.68 12.562 -13.156 1 75 36 VAL B N 1
ATOM 2421 C CA . VAL B 1 36 ? 12.742 13.578 -14.203 1 75 36 VAL B CA 1
ATOM 2422 C C . VAL B 1 36 ? 11.617 14.594 -14.008 1 75 36 VAL B C 1
ATOM 2424 O O . VAL B 1 36 ? 11.828 15.797 -14.148 1 75 36 VAL B O 1
ATOM 2427 N N . LEU B 1 37 ? 10.523 14.016 -13.641 1 71.44 37 LEU B N 1
ATOM 2428 C CA . LEU B 1 37 ? 9.383 14.891 -13.422 1 71.44 37 LEU B CA 1
ATOM 2429 C C . LEU B 1 37 ? 9.648 15.844 -12.258 1 71.44 37 LEU B C 1
ATOM 2431 O O . LEU B 1 37 ? 9.289 17.031 -12.32 1 71.44 37 LEU B O 1
ATOM 2435 N N . LEU B 1 38 ? 10.297 15.367 -11.289 1 70.69 38 LEU B N 1
ATOM 2436 C CA . LEU B 1 38 ? 10.562 16.188 -10.109 1 70.69 38 LEU B CA 1
ATOM 2437 C C . LEU B 1 38 ? 11.648 17.219 -10.406 1 70.69 38 LEU B C 1
ATOM 2439 O O . LEU B 1 38 ? 11.547 18.375 -9.977 1 70.69 38 LEU B O 1
ATOM 2443 N N . ILE B 1 39 ? 12.703 16.781 -11.062 1 69.12 39 ILE B N 1
ATOM 2444 C CA . ILE B 1 39 ? 13.797 17.688 -11.375 1 69.12 39 ILE B CA 1
ATOM 2445 C C . ILE B 1 39 ? 13.297 18.797 -12.305 1 69.12 39 ILE B C 1
ATOM 2447 O O . ILE B 1 39 ? 13.672 19.969 -12.148 1 69.12 39 ILE B O 1
ATOM 2451 N N . TYR B 1 40 ? 12.633 18.359 -13.133 1 62.97 40 TYR B N 1
ATOM 2452 C CA . TYR B 1 40 ? 12.078 19.328 -14.062 1 62.97 40 TYR B CA 1
ATOM 2453 C C . TYR B 1 40 ? 11.219 20.359 -13.328 1 62.97 40 TYR B C 1
ATOM 2455 O O . TYR B 1 40 ? 11.258 21.547 -13.641 1 62.97 40 TYR B O 1
ATOM 2463 N N . SER B 1 41 ? 10.547 19.938 -12.258 1 61.97 41 SER B N 1
ATOM 2464 C CA . SER B 1 41 ? 9.688 20.812 -11.461 1 61.97 41 SER B CA 1
ATOM 2465 C C . SER B 1 41 ? 10.508 21.719 -10.547 1 61.97 41 SER B C 1
ATOM 2467 O O . SER B 1 41 ? 10.164 22.875 -10.344 1 61.97 41 SER B O 1
ATOM 2469 N N . GLU B 1 42 ? 11.484 21.078 -9.805 1 57.31 42 GLU B N 1
ATOM 2470 C CA . GLU B 1 42 ? 12.359 21.828 -8.906 1 57.31 42 GLU B CA 1
ATOM 2471 C C . GLU B 1 42 ? 13.172 22.859 -9.68 1 57.31 42 GLU B C 1
ATOM 2473 O O . GLU B 1 42 ? 13.422 23.969 -9.18 1 57.31 42 GLU B O 1
ATOM 2478 N N . GLY B 1 43 ? 13.859 22.375 -10.695 1 51.81 43 GLY B N 1
ATOM 2479 C CA . GLY B 1 43 ? 14.633 23.328 -11.477 1 51.81 43 GLY B CA 1
ATOM 2480 C C . GLY B 1 43 ? 13.867 24.578 -11.812 1 51.81 43 GLY B C 1
ATOM 2481 O O . GLY B 1 43 ? 14.445 25.672 -11.859 1 51.81 43 GLY B O 1
ATOM 2482 N N . ARG B 1 44 ? 12.727 24.453 -12 1 49.78 44 ARG B N 1
ATOM 2483 C CA . ARG B 1 44 ? 12 25.641 -12.445 1 49.78 44 ARG B CA 1
ATOM 2484 C C . ARG B 1 44 ? 11.469 26.438 -11.258 1 49.78 44 ARG B C 1
ATOM 2486 O O . ARG B 1 44 ? 11.219 27.641 -11.383 1 49.78 44 ARG B O 1
ATOM 2493 N N . SER B 1 45 ? 11.055 25.625 -10.094 1 46.72 45 SER B N 1
ATOM 2494 C CA . SER B 1 45 ? 10.609 26.359 -8.914 1 46.72 45 SER B CA 1
ATOM 2495 C C . SER B 1 45 ? 11.766 27.078 -8.242 1 46.72 45 SER B C 1
ATOM 2497 O O . SER B 1 45 ? 11.562 27.844 -7.289 1 46.72 45 SER B O 1
ATOM 2499 N N . VAL B 1 46 ? 12.844 26.625 -8.352 1 42.78 46 VAL B N 1
ATOM 2500 C CA . VAL B 1 46 ? 13.992 27.219 -7.664 1 42.78 46 VAL B CA 1
ATOM 2501 C C . VAL B 1 46 ? 14.102 28.703 -8.016 1 42.78 46 VAL B C 1
ATOM 2503 O O . VAL B 1 46 ? 14.57 29.062 -9.094 1 42.78 46 VAL B O 1
ATOM 2506 N N . GLY B 1 47 ? 13.07 29.484 -8.117 1 34.62 47 GLY B N 1
ATOM 2507 C CA . GLY B 1 47 ? 13.492 30.828 -7.785 1 34.62 47 GLY B CA 1
ATOM 2508 C C . GLY B 1 47 ? 14.43 30.891 -6.594 1 34.62 47 GLY B C 1
ATOM 2509 O O . GLY B 1 47 ? 15.375 31.688 -6.582 1 34.62 47 GLY B O 1
ATOM 2510 N N . PHE B 1 48 ? 13.898 30.641 -5.254 1 34.19 48 PHE B N 1
ATOM 2511 C CA . PHE B 1 48 ? 14.289 31.391 -4.07 1 34.19 48 PHE B CA 1
ATOM 2512 C C . PHE B 1 48 ? 15.734 31.094 -3.689 1 34.19 48 PHE B C 1
ATOM 2514 O O . PHE B 1 48 ? 16.328 31.828 -2.893 1 34.19 48 PHE B O 1
ATOM 2521 N N . ARG B 1 49 ? 16.062 29.609 -3.109 1 42.53 49 ARG B N 1
ATOM 2522 C CA . ARG B 1 49 ? 17.047 29.719 -2.049 1 42.53 49 ARG B CA 1
ATOM 2523 C C . ARG B 1 49 ? 18.422 30.094 -2.619 1 42.53 49 ARG B C 1
ATOM 2525 O O . ARG B 1 49 ? 18.688 29.875 -3.803 1 42.53 49 ARG B O 1
ATOM 2532 N N . SER B 1 50 ? 19.141 30.812 -2.021 1 44.69 50 SER B N 1
ATOM 2533 C CA . SER B 1 50 ? 20.469 31.391 -2.203 1 44.69 50 SER B CA 1
ATOM 2534 C C . SER B 1 50 ? 21.406 30.406 -2.881 1 44.69 50 SER B C 1
ATOM 2536 O O . SER B 1 50 ? 22.406 30.812 -3.479 1 44.69 50 SER B O 1
ATOM 2538 N N . ARG B 1 51 ? 21.484 29.094 -2.365 1 47.38 51 ARG B N 1
ATOM 2539 C CA . ARG B 1 51 ? 22.391 28.125 -2.975 1 47.38 51 ARG B CA 1
ATOM 2540 C C . ARG B 1 51 ? 21.672 27.266 -3.992 1 47.38 51 ARG B C 1
ATOM 2542 O O . ARG B 1 51 ? 20.547 26.812 -3.746 1 47.38 51 ARG B O 1
ATOM 2549 N N . GLY B 1 52 ? 21.562 27.344 -5.207 1 51.53 52 GLY B N 1
ATOM 2550 C CA . GLY B 1 52 ? 20.953 26.719 -6.367 1 51.53 52 GLY B CA 1
ATOM 2551 C C . GLY B 1 52 ? 20.453 25.312 -6.09 1 51.53 52 GLY B C 1
ATOM 2552 O O . GLY B 1 52 ? 20.875 24.672 -5.133 1 51.53 52 GLY B O 1
ATOM 2553 N N . PRO B 1 53 ? 19.266 24.828 -6.543 1 58.22 53 PRO B N 1
ATOM 2554 C CA . PRO B 1 53 ? 18.688 23.5 -6.34 1 58.22 53 PRO B CA 1
ATOM 2555 C C . PRO B 1 53 ? 19.656 22.375 -6.707 1 58.22 53 PRO B C 1
ATOM 2557 O O . PRO B 1 53 ? 20.453 22.516 -7.633 1 58.22 53 PRO B O 1
ATOM 2560 N N . GLU B 1 54 ? 20.172 21.516 -5.73 1 72.38 54 GLU B N 1
ATOM 2561 C CA . GLU B 1 54 ? 21 20.344 -6 1 72.38 54 GLU B CA 1
ATOM 2562 C C . GLU B 1 54 ? 20.141 19.125 -6.344 1 72.38 54 GLU B C 1
ATOM 2564 O O . GLU B 1 54 ? 19.062 18.938 -5.789 1 72.38 54 GLU B O 1
ATOM 2569 N N . LEU B 1 55 ? 20.547 18.5 -7.379 1 78.12 55 LEU B N 1
ATOM 2570 C CA . LEU B 1 55 ? 19.859 17.344 -7.953 1 78.12 55 LEU B CA 1
ATOM 2571 C C . LEU B 1 55 ? 19.672 16.25 -6.91 1 78.12 55 LEU B C 1
ATOM 2573 O O . LEU B 1 55 ? 18.562 15.711 -6.762 1 78.12 55 LEU B O 1
ATOM 2577 N N . ALA B 1 56 ? 20.719 16.094 -6.105 1 81.06 56 ALA B N 1
ATOM 2578 C CA . ALA B 1 56 ? 20.766 14.938 -5.227 1 81.06 56 ALA B CA 1
ATOM 2579 C C . ALA B 1 56 ? 19.719 15.055 -4.117 1 81.06 56 ALA B C 1
ATOM 2581 O O . ALA B 1 56 ? 18.953 14.117 -3.881 1 81.06 56 ALA B O 1
ATOM 2582 N N . PRO B 1 57 ? 19.562 16.234 -3.566 1 75.44 57 PRO B N 1
ATOM 2583 C CA . PRO B 1 57 ? 18.531 16.359 -2.523 1 75.44 57 PRO B CA 1
ATOM 2584 C C . PRO B 1 57 ? 17.125 16.203 -3.066 1 75.44 57 PRO B C 1
ATOM 2586 O O . PRO B 1 57 ? 16.25 15.633 -2.398 1 75.44 57 PRO B O 1
ATOM 2589 N N . ALA B 1 58 ? 16.906 16.734 -4.223 1 75.75 58 ALA B N 1
ATOM 2590 C CA . ALA B 1 58 ? 15.586 16.641 -4.828 1 75.75 58 ALA B CA 1
ATOM 2591 C C . ALA B 1 58 ? 15.211 15.18 -5.098 1 75.75 58 ALA B C 1
ATOM 2593 O O . ALA B 1 58 ? 14.094 14.758 -4.801 1 75.75 58 ALA B O 1
ATOM 2594 N N . LEU B 1 59 ? 16.141 14.445 -5.617 1 83.88 59 LEU B N 1
ATOM 2595 C CA . LEU B 1 59 ? 15.891 13.039 -5.922 1 83.88 59 LEU B CA 1
ATOM 2596 C C . LEU B 1 59 ? 15.766 12.219 -4.641 1 83.88 59 LEU B C 1
ATOM 2598 O O . LEU B 1 59 ? 15 11.25 -4.59 1 83.88 59 LEU B O 1
ATOM 2602 N N . PHE B 1 60 ? 16.469 12.656 -3.697 1 87.31 60 PHE B N 1
ATOM 2603 C CA . PHE B 1 60 ? 16.516 11.914 -2.443 1 87.31 60 PHE B CA 1
ATOM 2604 C C . PHE B 1 60 ? 15.125 11.805 -1.828 1 87.31 60 PHE B C 1
ATOM 2606 O O . PHE B 1 60 ? 14.703 10.719 -1.427 1 87.31 60 PHE B O 1
ATOM 2613 N N . VAL B 1 61 ? 14.445 12.867 -1.776 1 79.75 61 VAL B N 1
ATOM 2614 C CA . VAL B 1 61 ? 13.156 12.93 -1.103 1 79.75 61 VAL B CA 1
ATOM 2615 C C . VAL B 1 61 ? 12.164 12.008 -1.809 1 79.75 61 VAL B C 1
ATOM 2617 O O . VAL B 1 61 ? 11.531 11.156 -1.174 1 79.75 61 VAL B O 1
ATOM 2620 N N . ILE B 1 62 ? 12.07 12.125 -3.035 1 83.69 62 ILE B N 1
ATOM 2621 C CA . ILE B 1 62 ? 11.062 11.391 -3.787 1 83.69 62 ILE B CA 1
ATOM 2622 C C . ILE B 1 62 ? 11.438 9.906 -3.846 1 83.69 62 ILE B C 1
ATOM 2624 O O . ILE B 1 62 ? 10.57 9.039 -3.734 1 83.69 62 ILE B O 1
ATOM 2628 N N . TYR B 1 63 ? 12.688 9.586 -4.051 1 91.81 63 TYR B N 1
ATOM 2629 C CA . TYR B 1 63 ? 13.109 8.188 -4.125 1 91.81 63 TYR B CA 1
ATOM 2630 C C . TYR B 1 63 ? 12.969 7.5 -2.773 1 91.81 63 TYR B C 1
ATOM 2632 O O . TYR B 1 63 ? 12.68 6.305 -2.707 1 91.81 63 TYR B O 1
ATOM 2640 N N . THR B 1 64 ? 13.18 8.258 -1.725 1 90.75 64 THR B N 1
ATOM 2641 C CA . THR B 1 64 ? 13 7.703 -0.388 1 90.75 64 THR B CA 1
ATOM 2642 C C . THR B 1 64 ? 11.555 7.254 -0.182 1 90.75 64 THR B C 1
ATOM 2644 O O . THR B 1 64 ? 11.305 6.219 0.437 1 90.75 64 THR B O 1
ATOM 2647 N N . MET B 1 65 ? 10.625 7.988 -0.716 1 86.44 65 MET B N 1
ATOM 2648 C CA . MET B 1 65 ? 9.211 7.637 -0.607 1 86.44 65 MET B CA 1
ATOM 2649 C C . MET B 1 65 ? 8.859 6.484 -1.54 1 86.44 65 MET B C 1
ATOM 2651 O O . MET B 1 65 ? 8.078 5.602 -1.18 1 86.44 65 MET B O 1
ATOM 2655 N N . LEU B 1 66 ? 9.445 6.438 -2.67 1 91.12 66 LEU B N 1
ATOM 2656 C CA . LEU B 1 66 ? 9.117 5.473 -3.713 1 91.12 66 LEU B CA 1
ATOM 2657 C C . LEU B 1 66 ? 9.703 4.102 -3.389 1 91.12 66 LEU B C 1
ATOM 2659 O O . LEU B 1 66 ? 9.109 3.074 -3.729 1 91.12 66 LEU B O 1
ATOM 2663 N N . THR B 1 67 ? 10.789 4.121 -2.76 1 95.12 67 THR B N 1
ATOM 2664 C CA . THR B 1 67 ? 11.594 2.912 -2.637 1 95.12 67 THR B CA 1
ATOM 2665 C C . THR B 1 67 ? 10.867 1.864 -1.796 1 95.12 67 THR B C 1
ATOM 2667 O O . THR B 1 67 ? 10.711 0.718 -2.221 1 95.12 67 THR B O 1
ATOM 2670 N N . PRO B 1 68 ? 10.359 2.195 -0.57 1 94.69 68 PRO B N 1
ATOM 2671 C CA . PRO B 1 68 ? 9.602 1.18 0.161 1 94.69 68 PRO B CA 1
ATOM 2672 C C . PRO B 1 68 ? 8.375 0.693 -0.609 1 94.69 68 PRO B C 1
ATOM 2674 O O . PRO B 1 68 ? 8.062 -0.5 -0.59 1 94.69 68 PRO B O 1
ATOM 2677 N N . LEU B 1 69 ? 7.809 1.628 -1.244 1 93.25 69 LEU B N 1
ATOM 2678 C CA . LEU B 1 69 ? 6.609 1.319 -2.02 1 93.25 69 LEU B CA 1
ATOM 2679 C C . LEU B 1 69 ? 6.922 0.311 -3.121 1 93.25 69 LEU B C 1
ATOM 2681 O O . LEU B 1 69 ? 6.262 -0.726 -3.223 1 93.25 69 LEU B O 1
ATOM 2685 N N . LEU B 1 70 ? 7.91 0.55 -3.879 1 95.75 70 LEU B N 1
ATOM 2686 C CA . LEU B 1 70 ? 8.242 -0.267 -5.043 1 95.75 70 LEU B CA 1
ATOM 2687 C C . LEU B 1 70 ? 8.844 -1.601 -4.613 1 95.75 70 LEU B C 1
ATOM 2689 O O . LEU B 1 70 ? 8.562 -2.639 -5.215 1 95.75 70 LEU B O 1
ATOM 2693 N N . ALA B 1 71 ? 9.672 -1.536 -3.572 1 96.69 71 ALA B N 1
ATOM 2694 C CA . ALA B 1 71 ? 10.266 -2.779 -3.082 1 96.69 71 ALA B CA 1
ATOM 2695 C C . ALA B 1 71 ? 9.188 -3.756 -2.621 1 96.69 71 ALA B C 1
ATOM 2697 O O . ALA B 1 71 ? 9.203 -4.93 -2.998 1 96.69 71 ALA B O 1
ATOM 2698 N N . LEU B 1 72 ? 8.258 -3.262 -1.888 1 95.94 72 LEU B N 1
ATOM 2699 C CA . LEU B 1 72 ? 7.191 -4.117 -1.379 1 95.94 72 LEU B CA 1
ATOM 2700 C C . LEU B 1 72 ? 6.258 -4.551 -2.506 1 95.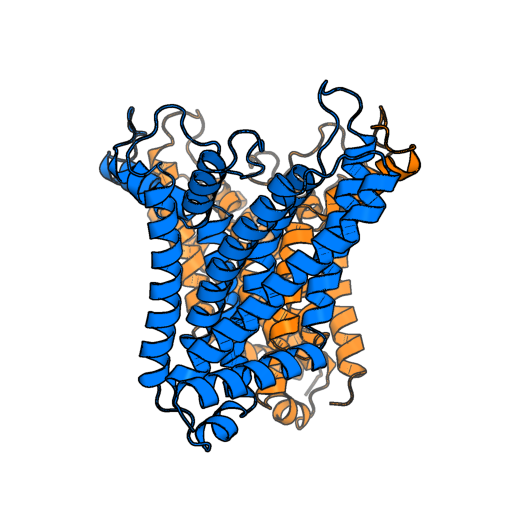94 72 LEU B C 1
ATOM 2702 O O . LEU B 1 72 ? 5.863 -5.715 -2.58 1 95.94 72 LEU B O 1
ATOM 2706 N N . ALA B 1 73 ? 5.992 -3.654 -3.365 1 93.88 73 ALA B N 1
ATOM 2707 C CA . ALA B 1 73 ? 5.059 -3.943 -4.449 1 93.88 73 ALA B CA 1
ATOM 2708 C C . ALA B 1 73 ? 5.633 -4.988 -5.402 1 93.88 73 ALA B C 1
ATOM 2710 O O . ALA B 1 73 ? 4.93 -5.918 -5.809 1 93.88 73 ALA B O 1
ATOM 2711 N N . PHE B 1 74 ? 6.918 -4.938 -5.68 1 93.75 74 PHE B N 1
ATOM 2712 C CA . PHE B 1 74 ? 7.492 -5.766 -6.73 1 93.75 74 PHE B CA 1
ATOM 2713 C C . PHE B 1 74 ? 8.031 -7.07 -6.156 1 93.75 74 PHE B C 1
ATOM 2715 O O . PHE B 1 74 ? 8.094 -8.086 -6.855 1 93.75 74 PHE B O 1
ATOM 2722 N N . PHE B 1 75 ? 8.344 -7.012 -4.844 1 95 75 PHE B N 1
ATOM 2723 C CA . PHE B 1 75 ? 9.141 -8.156 -4.41 1 95 75 PHE B CA 1
ATOM 2724 C C . PHE B 1 75 ? 8.406 -8.953 -3.342 1 95 75 PHE B C 1
ATOM 2726 O O . PHE B 1 75 ? 8.859 -10.023 -2.936 1 95 75 PHE B O 1
ATOM 2733 N N . ALA B 1 76 ? 7.254 -8.516 -2.971 1 92.38 76 ALA B N 1
ATOM 2734 C CA . ALA B 1 76 ? 6.523 -9.188 -1.901 1 92.38 76 ALA B CA 1
ATOM 2735 C C . ALA B 1 76 ? 6.074 -10.578 -2.34 1 92.38 76 ALA B C 1
ATOM 2737 O O . ALA B 1 76 ? 5.793 -11.445 -1.503 1 92.38 76 ALA B O 1
ATOM 2738 N N . SER B 1 77 ? 6.004 -10.836 -3.664 1 89.12 77 SER B N 1
ATOM 2739 C CA . SER B 1 77 ? 5.535 -12.133 -4.129 1 89.12 77 SER B CA 1
ATOM 2740 C C . SER B 1 77 ? 6.664 -12.93 -4.781 1 89.12 77 SER B C 1
ATOM 2742 O O . SER B 1 77 ? 6.422 -13.953 -5.418 1 89.12 77 SER B O 1
ATOM 2744 N N . SER B 1 78 ? 7.879 -12.508 -4.578 1 88.81 78 SER B N 1
ATOM 2745 C CA . SER B 1 78 ? 9 -13.047 -5.344 1 88.81 78 SER B CA 1
ATOM 2746 C C . SER B 1 78 ? 9.195 -14.531 -5.059 1 88.81 78 SER B C 1
ATOM 2748 O O . SER B 1 78 ? 9.406 -15.32 -5.98 1 88.81 78 SER B O 1
ATOM 2750 N N . VAL B 1 79 ? 9.07 -14.922 -3.811 1 87.94 79 VAL B N 1
ATOM 2751 C CA . VAL B 1 79 ? 9.289 -16.312 -3.449 1 87.94 79 VAL B CA 1
ATOM 2752 C C . VAL B 1 79 ? 8 -17.109 -3.639 1 87.94 79 VAL B C 1
ATOM 2754 O O . VAL B 1 79 ? 8.031 -18.25 -4.117 1 87.94 79 VAL B O 1
ATOM 2757 N N . VAL B 1 80 ? 6.922 -16.516 -3.338 1 84.12 80 VAL B N 1
ATOM 2758 C CA . VAL B 1 80 ? 5.625 -17.172 -3.463 1 84.12 80 VAL B CA 1
ATOM 2759 C C . VAL B 1 80 ? 5.363 -17.531 -4.922 1 84.12 80 VAL B C 1
ATOM 2761 O O . VAL B 1 80 ? 4.836 -18.609 -5.223 1 84.12 80 VAL B O 1
ATOM 2764 N N . GLU B 1 81 ? 5.703 -16.672 -5.77 1 83.38 81 GLU B N 1
ATOM 2765 C CA . GLU B 1 81 ? 5.492 -16.922 -7.191 1 83.38 81 GLU B CA 1
ATOM 2766 C C . GLU B 1 81 ? 6.332 -18.109 -7.676 1 83.38 81 GLU B C 1
ATOM 2768 O O . GLU B 1 81 ? 5.883 -18.906 -8.5 1 83.38 81 GLU B O 1
ATOM 2773 N N . LYS B 1 82 ? 7.555 -18.219 -7.16 1 82.12 82 LYS B N 1
ATOM 2774 C CA . LYS B 1 82 ? 8.391 -19.359 -7.512 1 82.12 82 LYS B CA 1
ATOM 2775 C C . LYS B 1 82 ? 7.766 -20.672 -7.031 1 82.12 82 LYS B C 1
ATOM 2777 O O . LYS B 1 82 ? 7.867 -21.703 -7.707 1 82.12 82 LYS B O 1
ATOM 2782 N N . ARG B 1 83 ? 7.141 -20.531 -5.988 1 81.81 83 ARG B N 1
ATOM 2783 C CA . ARG B 1 83 ? 6.48 -21.703 -5.422 1 81.81 83 ARG B CA 1
ATOM 2784 C C . ARG B 1 83 ? 5.238 -22.078 -6.223 1 81.81 83 ARG B C 1
ATOM 2786 O O . ARG B 1 83 ? 5.035 -23.25 -6.559 1 81.81 83 ARG B O 1
ATOM 2793 N N . THR B 1 84 ? 4.484 -21.125 -6.578 1 77 84 THR B N 1
ATOM 2794 C CA . THR B 1 84 ? 3.193 -21.359 -7.215 1 77 84 THR B CA 1
ATOM 2795 C C . THR B 1 84 ? 3.379 -21.766 -8.672 1 77 84 THR B C 1
ATOM 2797 O O . THR B 1 84 ? 2.578 -22.531 -9.219 1 77 84 THR B O 1
ATOM 2800 N N . ASN B 1 85 ? 4.441 -21.281 -9.25 1 76.62 85 ASN B N 1
ATOM 2801 C CA . ASN B 1 85 ? 4.684 -21.609 -10.648 1 76.62 85 ASN B CA 1
ATOM 2802 C C . ASN B 1 85 ? 5.512 -22.891 -10.781 1 76.62 85 ASN B C 1
ATOM 2804 O O . ASN B 1 85 ? 5.785 -23.344 -11.898 1 76.62 85 ASN B O 1
ATOM 2808 N N . GLY B 1 86 ? 5.914 -23.438 -9.695 1 78.62 86 GLY B N 1
ATOM 2809 C CA . GLY B 1 86 ? 6.637 -24.688 -9.703 1 78.62 86 GLY B CA 1
ATOM 2810 C C . GLY B 1 86 ? 8.133 -24.531 -9.906 1 78.62 86 GLY B C 1
ATOM 2811 O O . GLY B 1 86 ? 8.875 -25.516 -9.969 1 78.62 86 GLY B O 1
ATOM 2812 N N . ALA B 1 87 ? 8.531 -23.344 -10.055 1 77.75 87 ALA B N 1
ATOM 2813 C CA . ALA B 1 87 ? 9.953 -23.078 -10.266 1 77.75 87 ALA B CA 1
ATOM 2814 C C . ALA B 1 87 ? 10.781 -23.547 -9.078 1 77.75 87 ALA B C 1
ATOM 2816 O O . ALA B 1 87 ? 11.93 -23.969 -9.242 1 77.75 87 ALA B O 1
ATOM 2817 N N . LEU B 1 88 ? 10.156 -23.531 -8 1 79.88 88 LEU B N 1
ATOM 2818 C CA . LEU B 1 88 ? 10.867 -23.953 -6.793 1 79.88 88 LEU B CA 1
ATOM 2819 C C . LEU B 1 88 ? 11.18 -25.438 -6.828 1 79.88 88 LEU B C 1
ATOM 2821 O O . LEU B 1 88 ? 12.242 -25.859 -6.363 1 79.88 88 LEU B O 1
ATOM 2825 N N . LYS B 1 89 ? 10.328 -26.188 -7.406 1 77.81 89 LYS B N 1
ATOM 2826 C CA . LYS B 1 89 ? 10.555 -27.625 -7.523 1 77.81 89 LYS B CA 1
ATOM 2827 C C . LYS B 1 89 ? 11.711 -27.922 -8.477 1 77.81 89 LYS B C 1
ATOM 2829 O O . LYS B 1 89 ? 12.516 -28.812 -8.219 1 77.81 89 LYS B O 1
ATOM 2834 N N . ILE B 1 90 ? 11.789 -27.094 -9.398 1 73.38 90 ILE B N 1
ATOM 2835 C CA . ILE B 1 90 ? 12.852 -27.25 -10.383 1 73.38 90 ILE B CA 1
ATOM 2836 C C . ILE B 1 90 ? 14.203 -26.891 -9.758 1 73.38 90 ILE B C 1
ATOM 2838 O O . ILE B 1 90 ? 15.18 -27.625 -9.906 1 73.38 90 ILE B O 1
ATOM 2842 N N . VAL B 1 91 ? 14.188 -25.859 -8.992 1 74.31 91 VAL B N 1
ATOM 2843 C CA . VAL B 1 91 ? 15.422 -25.344 -8.414 1 74.31 91 VAL B CA 1
ATOM 2844 C C . VAL B 1 91 ? 15.898 -26.266 -7.293 1 74.31 91 VAL B C 1
ATOM 2846 O O . VAL B 1 91 ? 17.094 -26.5 -7.148 1 74.31 91 VAL B O 1
ATOM 2849 N N . LEU B 1 92 ? 14.945 -26.812 -6.594 1 74.44 92 LEU B N 1
ATOM 2850 C CA . LEU B 1 92 ? 15.305 -27.688 -5.477 1 74.44 92 LEU B CA 1
ATOM 2851 C C . LEU B 1 92 ? 15.688 -29.078 -5.969 1 74.44 92 LEU B C 1
ATOM 2853 O O . LEU B 1 92 ? 16.234 -29.875 -5.207 1 74.44 92 LEU B O 1
ATOM 2857 N N . GLY B 1 93 ? 15.367 -29.266 -7.191 1 73.5 93 GLY B N 1
ATOM 2858 C CA . GLY B 1 93 ? 15.891 -30.484 -7.809 1 73.5 93 GLY B CA 1
ATOM 2859 C C . GLY B 1 93 ? 17.375 -30.391 -8.125 1 73.5 93 GLY B C 1
ATOM 2860 O O . GLY B 1 93 ? 18.031 -31.422 -8.328 1 73.5 93 GLY B O 1
ATOM 2861 N N . LEU B 1 94 ? 17.812 -29.203 -8.078 1 69.19 94 LEU B N 1
ATOM 2862 C CA . LEU B 1 94 ? 19.234 -28.938 -8.266 1 69.19 94 LEU B CA 1
ATOM 2863 C C . LEU B 1 94 ? 19.953 -28.922 -6.922 1 69.19 94 LEU B C 1
ATOM 2865 O O . LEU B 1 94 ? 19.328 -28.781 -5.871 1 69.19 94 LEU B O 1
ATOM 2869 N N . PRO B 1 95 ? 21.156 -29.234 -6.961 1 75 95 PRO B N 1
ATOM 2870 C CA . PRO B 1 95 ? 21.891 -29.219 -5.695 1 75 95 PRO B CA 1
ATOM 2871 C C . PRO B 1 95 ? 22.016 -27.828 -5.094 1 75 95 PRO B C 1
ATOM 2873 O O . PRO B 1 95 ? 23.125 -27.312 -4.926 1 75 95 PRO B O 1
ATOM 2876 N N . ILE B 1 96 ? 20.891 -27.219 -4.969 1 74.62 96 ILE B N 1
ATOM 2877 C CA . ILE B 1 96 ? 20.828 -25.875 -4.383 1 74.62 96 ILE B CA 1
ATOM 2878 C C . ILE B 1 96 ? 20.094 -25.938 -3.047 1 74.62 96 ILE B C 1
ATOM 2880 O O . ILE B 1 96 ? 19.031 -26.562 -2.939 1 74.62 96 ILE B O 1
ATOM 2884 N N . ASP B 1 97 ? 20.781 -25.391 -2.094 1 76.69 97 ASP B N 1
ATOM 2885 C CA . ASP B 1 97 ? 20.203 -25.422 -0.757 1 76.69 97 ASP B CA 1
ATOM 2886 C C . ASP B 1 97 ? 19.078 -24.391 -0.629 1 76.69 97 ASP B C 1
ATOM 2888 O O . ASP B 1 97 ? 19.047 -23.422 -1.379 1 76.69 97 ASP B O 1
ATOM 2892 N N . ARG B 1 98 ? 18.141 -24.719 0.221 1 78.5 98 ARG B N 1
ATOM 2893 C CA . ARG B 1 98 ? 16.984 -23.859 0.472 1 78.5 98 ARG B CA 1
ATOM 2894 C C . ARG B 1 98 ? 17.438 -22.453 0.872 1 78.5 98 ARG B C 1
ATOM 2896 O O . ARG B 1 98 ? 16.781 -21.469 0.522 1 78.5 98 ARG B O 1
ATOM 2903 N N . ALA B 1 99 ? 18.547 -22.359 1.477 1 79.12 99 ALA B N 1
ATOM 2904 C CA . ALA B 1 99 ? 19.078 -21.062 1.889 1 79.12 99 ALA B CA 1
ATOM 2905 C C . ALA B 1 99 ? 19.469 -20.219 0.677 1 79.12 99 ALA B C 1
ATOM 2907 O O . ALA B 1 99 ? 19.297 -19 0.68 1 79.12 99 ALA B O 1
ATOM 2908 N N . SER B 1 100 ? 19.891 -20.922 -0.328 1 82.38 100 SER B N 1
ATOM 2909 C CA . SER B 1 100 ? 20.359 -20.219 -1.528 1 82.38 100 SER B CA 1
ATOM 2910 C C . SER B 1 100 ? 19.188 -19.562 -2.266 1 82.38 100 SER B C 1
ATOM 2912 O O . SER B 1 100 ? 19.375 -18.547 -2.924 1 82.38 100 SER B O 1
ATOM 2914 N N . VAL B 1 101 ? 18.062 -20.141 -1.996 1 84.12 101 VAL B N 1
ATOM 2915 C CA . VAL B 1 101 ? 16.906 -19.594 -2.709 1 84.12 101 VAL B CA 1
ATOM 2916 C C . VAL B 1 101 ? 16.5 -18.266 -2.096 1 84.12 101 VAL B C 1
ATOM 2918 O O . VAL B 1 101 ? 16.375 -17.266 -2.805 1 84.12 101 VAL B O 1
ATOM 2921 N N . VAL B 1 102 ? 16.406 -18.281 -0.784 1 88.88 102 VAL B N 1
ATOM 2922 C CA . VAL B 1 102 ? 15.93 -17.062 -0.111 1 88.88 102 VAL B CA 1
ATOM 2923 C C . VAL B 1 102 ? 17.016 -15.984 -0.184 1 88.88 102 VAL B C 1
ATOM 2925 O O . VAL B 1 102 ? 16.734 -14.852 -0.575 1 88.88 102 VAL B O 1
ATOM 2928 N N . VAL B 1 103 ? 18.203 -16.328 0.083 1 92 103 VAL B N 1
ATOM 2929 C CA . VAL B 1 103 ? 19.312 -15.375 0.073 1 92 103 VAL B CA 1
ATOM 2930 C C . VAL B 1 103 ? 19.594 -14.922 -1.358 1 92 103 VAL B C 1
ATOM 2932 O O . VAL B 1 103 ? 19.844 -13.742 -1.604 1 92 103 VAL B O 1
ATOM 2935 N N . GLY B 1 104 ? 19.516 -15.852 -2.24 1 90.62 104 GLY B N 1
ATOM 2936 C CA . GLY B 1 104 ? 19.734 -15.523 -3.641 1 90.62 104 GLY B CA 1
ATOM 2937 C C . GLY B 1 104 ? 18.688 -14.57 -4.195 1 90.62 104 GLY B C 1
ATOM 2938 O O . GLY B 1 104 ? 19.031 -13.641 -4.93 1 90.62 104 GLY B O 1
ATOM 2939 N N . THR B 1 105 ? 17.484 -14.875 -3.855 1 91.31 105 THR B N 1
ATOM 2940 C CA . THR B 1 105 ? 16.406 -14 -4.301 1 91.31 105 THR B CA 1
ATOM 2941 C C . THR B 1 105 ? 16.562 -12.602 -3.705 1 91.31 105 THR B C 1
ATOM 2943 O O . THR B 1 105 ? 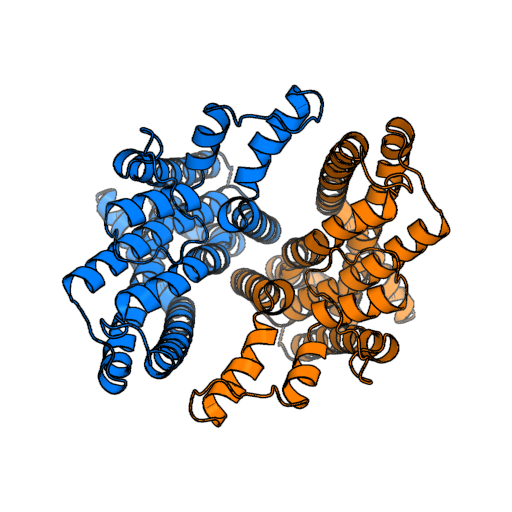16.375 -11.602 -4.395 1 91.31 105 THR B O 1
ATOM 2946 N N . PHE B 1 106 ? 16.953 -12.617 -2.439 1 95.56 106 PHE B N 1
ATOM 2947 C CA . PHE B 1 106 ? 17.172 -11.344 -1.764 1 95.56 106 PHE B CA 1
ATOM 2948 C C . PHE B 1 106 ? 18.281 -10.547 -2.457 1 95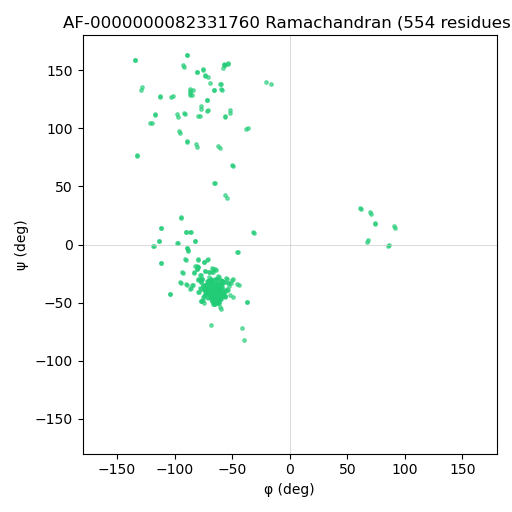.56 106 PHE B C 1
ATOM 2950 O O . PHE B 1 106 ? 18.109 -9.367 -2.756 1 95.56 106 PHE B O 1
ATOM 2957 N N . VAL B 1 107 ? 19.312 -11.133 -2.748 1 95.56 107 VAL B N 1
ATOM 2958 C CA . VAL B 1 107 ? 20.438 -10.469 -3.381 1 95.56 107 VAL B CA 1
ATOM 2959 C C . VAL B 1 107 ? 20.062 -10.031 -4.793 1 95.56 107 VAL B C 1
ATOM 2961 O O . VAL B 1 107 ? 20.344 -8.898 -5.195 1 95.56 107 VAL B O 1
ATOM 2964 N N . ALA B 1 108 ? 19.453 -10.859 -5.48 1 93.62 108 ALA B N 1
ATOM 2965 C CA . ALA B 1 108 ? 19.062 -10.562 -6.855 1 93.62 108 ALA B CA 1
ATOM 2966 C C . ALA B 1 108 ? 18.125 -9.359 -6.914 1 93.62 108 ALA B C 1
ATOM 2968 O O . ALA B 1 108 ? 18.344 -8.43 -7.699 1 93.62 108 ALA B O 1
ATOM 2969 N N . ARG B 1 109 ? 17.156 -9.383 -6.027 1 94.5 109 ARG B N 1
ATOM 2970 C CA . ARG B 1 109 ? 16.172 -8.297 -6.031 1 94.5 109 ARG B CA 1
ATOM 2971 C C . ARG B 1 109 ? 16.812 -6.992 -5.547 1 94.5 109 ARG B C 1
ATOM 2973 O O . ARG B 1 109 ? 16.438 -5.91 -6.012 1 94.5 109 ARG B O 1
ATOM 2980 N N . SER B 1 110 ? 17.703 -7.16 -4.586 1 97.06 110 SER B N 1
ATOM 2981 C CA . SER B 1 110 ? 18.438 -5.984 -4.117 1 97.06 110 SER B CA 1
ATOM 2982 C C . SER B 1 110 ? 19.25 -5.352 -5.238 1 97.06 110 SER B C 1
ATOM 2984 O O . SER B 1 110 ? 19.25 -4.129 -5.398 1 97.06 110 SER B O 1
ATOM 2986 N N . LEU B 1 111 ? 19.859 -6.18 -6.016 1 95.69 111 LEU B N 1
ATOM 2987 C CA . LEU B 1 111 ? 20.641 -5.68 -7.137 1 95.69 111 LEU B CA 1
ATOM 2988 C C . LEU B 1 111 ? 19.75 -4.992 -8.164 1 95.69 111 LEU B C 1
ATOM 2990 O O . LEU B 1 111 ? 20.125 -3.951 -8.719 1 95.69 111 LEU B O 1
ATOM 2994 N N . VAL B 1 112 ? 18.672 -5.539 -8.352 1 94.06 112 VAL B N 1
ATOM 2995 C CA . VAL B 1 112 ? 17.734 -5.02 -9.352 1 94.06 112 VAL B CA 1
ATOM 2996 C C . VAL B 1 112 ? 17.266 -3.631 -8.93 1 94.06 112 VAL B C 1
ATOM 2998 O O . VAL B 1 112 ? 17.328 -2.684 -9.719 1 94.06 112 VAL B O 1
ATOM 3001 N N . ILE B 1 113 ? 16.828 -3.496 -7.711 1 96.56 113 ILE B N 1
ATOM 3002 C CA . ILE B 1 113 ? 16.25 -2.225 -7.293 1 96.56 113 ILE B CA 1
ATOM 3003 C C . ILE B 1 113 ? 17.359 -1.187 -7.113 1 96.56 113 ILE B C 1
ATOM 3005 O O . ILE B 1 113 ? 17.172 -0.009 -7.426 1 96.56 113 ILE B O 1
ATOM 3009 N N . CYS B 1 114 ? 18.5 -1.575 -6.574 1 97.31 114 CYS B N 1
ATOM 3010 C CA . CYS B 1 114 ? 19.641 -0.657 -6.48 1 97.31 114 CYS B CA 1
ATOM 3011 C C . CYS B 1 114 ? 20.078 -0.203 -7.867 1 97.31 114 CYS B C 1
ATOM 3013 O O . CYS B 1 114 ? 20.406 0.97 -8.062 1 97.31 114 CYS B O 1
ATOM 3015 N N . GLY B 1 115 ? 20.094 -1.139 -8.773 1 95.69 115 GLY B N 1
ATOM 3016 C CA . GLY B 1 115 ? 20.406 -0.788 -10.156 1 95.69 115 GLY B CA 1
ATOM 3017 C C . GLY B 1 115 ? 19.422 0.195 -10.758 1 95.69 115 GLY B C 1
ATOM 3018 O O . GLY B 1 115 ? 19.812 1.129 -11.453 1 95.69 115 GLY B O 1
ATOM 3019 N N . ALA B 1 116 ? 18.188 -0.045 -10.477 1 95.25 116 ALA B N 1
ATOM 3020 C CA . ALA B 1 116 ? 17.141 0.845 -10.984 1 95.25 116 ALA B CA 1
ATOM 3021 C C . ALA B 1 116 ? 17.328 2.26 -10.438 1 95.25 116 ALA B C 1
ATOM 3023 O O . ALA B 1 116 ? 17.188 3.236 -11.18 1 95.25 116 ALA B O 1
ATOM 3024 N N . ILE B 1 117 ? 17.609 2.355 -9.156 1 96.75 117 ILE B N 1
ATOM 3025 C CA . ILE B 1 117 ? 17.828 3.646 -8.508 1 96.75 117 ILE B CA 1
ATOM 3026 C C . ILE B 1 117 ? 19.031 4.344 -9.141 1 96.75 117 ILE B C 1
ATOM 3028 O O . ILE B 1 117 ? 18.953 5.512 -9.531 1 96.75 117 ILE B O 1
ATOM 3032 N N . LEU B 1 118 ? 20.109 3.602 -9.32 1 96 118 LEU B N 1
ATOM 3033 C CA . LEU B 1 118 ? 21.344 4.172 -9.852 1 96 118 LEU B CA 1
ATOM 3034 C C . LEU B 1 118 ? 21.156 4.633 -11.289 1 96 118 LEU B C 1
ATOM 3036 O O . LEU B 1 118 ? 21.562 5.742 -11.648 1 96 118 LEU B O 1
ATOM 3040 N N . VAL B 1 119 ? 20.578 3.82 -12.102 1 94.69 119 VAL B N 1
ATOM 3041 C CA . VAL B 1 119 ? 20.359 4.148 -13.508 1 94.69 119 VAL B CA 1
ATOM 3042 C C . VAL B 1 119 ? 19.453 5.371 -13.617 1 94.69 119 VAL B C 1
ATOM 3044 O O . VAL B 1 119 ? 19.688 6.262 -14.438 1 94.69 119 VAL B O 1
ATOM 3047 N N . SER B 1 120 ? 18.453 5.398 -12.797 1 94.31 120 SER B N 1
ATOM 3048 C CA . SER B 1 120 ? 17.531 6.531 -12.82 1 94.31 120 SER B CA 1
ATOM 3049 C C . SER B 1 120 ? 18.219 7.816 -12.375 1 94.31 120 SER B C 1
ATOM 3051 O O . SER B 1 120 ? 17.969 8.883 -12.938 1 94.31 120 SER B O 1
ATOM 3053 N N . MET B 1 121 ? 19.047 7.723 -11.359 1 93.12 121 MET B N 1
ATOM 3054 C CA . MET B 1 121 ? 19.781 8.898 -10.891 1 93.12 121 MET B CA 1
ATOM 3055 C C . MET B 1 121 ? 20.734 9.414 -11.961 1 93.12 121 MET B C 1
ATOM 3057 O O . MET B 1 121 ? 20.828 10.617 -12.188 1 93.12 121 MET B O 1
ATOM 3061 N N . ILE B 1 122 ? 21.422 8.523 -12.609 1 93.06 122 ILE B N 1
ATOM 3062 C CA . ILE B 1 122 ? 22.344 8.891 -13.68 1 93.06 122 ILE B CA 1
ATOM 3063 C C . ILE B 1 122 ? 21.562 9.516 -14.836 1 93.06 122 ILE B C 1
ATOM 3065 O O . ILE B 1 122 ? 22.016 10.5 -15.438 1 93.06 122 ILE B O 1
ATOM 3069 N N . ALA B 1 123 ? 20.438 9.016 -15.148 1 90.44 123 ALA B N 1
ATOM 3070 C CA . ALA B 1 123 ? 19.609 9.523 -16.234 1 90.44 123 ALA B CA 1
ATOM 3071 C C . ALA B 1 123 ? 19.094 10.922 -15.93 1 90.44 123 ALA B C 1
ATOM 3073 O O . ALA B 1 123 ? 18.766 11.688 -16.844 1 90.44 123 ALA B O 1
ATOM 3074 N N . ALA B 1 124 ? 19.031 11.258 -14.688 1 86.56 124 ALA B N 1
ATOM 3075 C CA . ALA B 1 124 ? 18.5 12.562 -14.281 1 86.56 124 ALA B CA 1
ATOM 3076 C C . ALA B 1 124 ? 19.578 13.641 -14.406 1 86.56 124 ALA B C 1
ATOM 3078 O O . ALA B 1 124 ? 19.266 14.836 -14.414 1 86.56 124 ALA B O 1
ATOM 3079 N N . VAL B 1 125 ? 20.844 13.281 -14.477 1 87.88 125 VAL B N 1
ATOM 3080 C CA . VAL B 1 125 ? 21.953 14.219 -14.461 1 87.88 125 VAL B CA 1
ATOM 3081 C C . VAL B 1 125 ? 21.875 15.141 -15.672 1 87.88 125 VAL B C 1
ATOM 3083 O O . VAL B 1 125 ? 21.906 16.3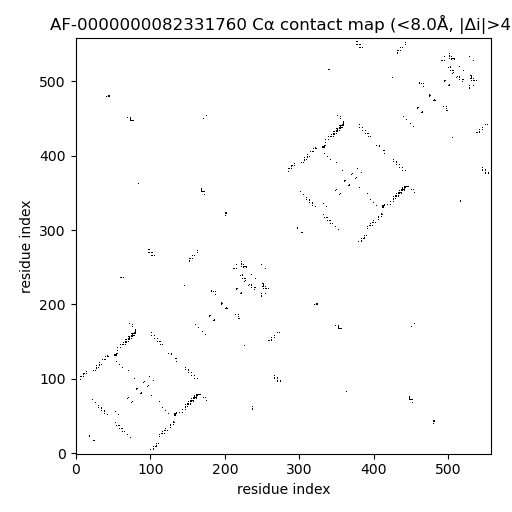59 -15.539 1 87.88 125 VAL B O 1
ATOM 3086 N N . PRO B 1 126 ? 21.719 14.578 -16.906 1 86.81 126 PRO B N 1
ATOM 3087 C CA . PRO B 1 126 ? 21.625 15.477 -18.062 1 86.81 126 PRO B CA 1
ATOM 3088 C C . PRO B 1 126 ? 20.438 16.422 -17.984 1 86.81 126 PRO B C 1
ATOM 3090 O O . PRO B 1 126 ? 20.531 17.578 -18.422 1 86.81 126 PRO B O 1
ATOM 3093 N N . VAL B 1 127 ? 19.391 15.977 -17.516 1 80.56 127 VAL B N 1
ATOM 3094 C CA . VAL B 1 127 ? 18.203 16.812 -17.391 1 80.56 127 VAL B CA 1
ATOM 3095 C C . VAL B 1 127 ? 18.438 17.922 -16.375 1 80.56 127 VAL B C 1
ATOM 3097 O O . VAL B 1 127 ? 18.031 19.062 -16.594 1 80.56 127 VAL B O 1
ATOM 3100 N N . GLY B 1 128 ? 19.062 17.547 -15.266 1 77.69 128 GLY B N 1
ATOM 3101 C CA . GLY B 1 128 ? 19.406 18.531 -14.258 1 77.69 128 GLY B CA 1
ATOM 3102 C C . GLY B 1 128 ? 20.375 19.594 -14.766 1 77.69 128 GLY B C 1
ATOM 3103 O O . GLY B 1 128 ? 20.188 20.781 -14.516 1 77.69 128 GLY B O 1
ATOM 3104 N N . LEU B 1 129 ? 21.328 19.203 -15.5 1 79.12 129 LEU B N 1
ATOM 3105 C CA . LEU B 1 129 ? 22.297 20.141 -16.062 1 79.12 129 LEU B CA 1
ATOM 3106 C C . LEU B 1 129 ? 21.641 21.078 -17.062 1 79.12 129 LEU B C 1
ATOM 3108 O O . LEU B 1 129 ? 21.969 22.266 -17.109 1 79.12 129 LEU B O 1
ATOM 3112 N N . LEU B 1 130 ? 20.703 20.531 -17.719 1 78.25 130 LEU B N 1
ATOM 3113 C CA . LEU B 1 130 ? 19.984 21.328 -18.719 1 78.25 130 LEU B CA 1
ATOM 3114 C C . LEU B 1 130 ? 19.141 22.391 -18.047 1 78.25 130 LEU B C 1
ATOM 3116 O O . LEU B 1 130 ? 18.953 23.484 -18.594 1 78.25 130 LEU B O 1
ATOM 3120 N N . VAL B 1 131 ? 18.672 22.078 -16.875 1 74 131 VAL B N 1
ATOM 3121 C CA . VAL B 1 131 ? 17.781 23.016 -16.219 1 74 131 VAL B CA 1
ATOM 3122 C C . VAL B 1 131 ? 18.562 23.859 -15.203 1 74 131 VAL B C 1
ATOM 3124 O O . VAL B 1 131 ? 17.984 24.672 -14.477 1 74 131 VAL B O 1
ATOM 3127 N N . GLY B 1 132 ? 19.844 23.625 -15.117 1 73.88 132 GLY B N 1
ATOM 3128 C CA . GLY B 1 132 ? 20.703 24.484 -14.312 1 73.88 132 GLY B CA 1
ATOM 3129 C C . GLY B 1 132 ? 20.844 24 -12.883 1 73.88 132 GLY B C 1
ATOM 3130 O O . GLY B 1 132 ? 21.109 24.797 -11.977 1 73.88 132 GLY B O 1
ATOM 3131 N N . VAL B 1 133 ? 20.484 22.766 -12.625 1 74.38 133 VAL B N 1
ATOM 3132 C CA . VAL B 1 133 ? 20.625 22.203 -11.281 1 74.38 133 VAL B CA 1
ATOM 3133 C C . VAL B 1 133 ? 22.016 21.625 -11.109 1 74.38 133 VAL B C 1
ATOM 3135 O O . VAL B 1 133 ? 22.547 20.953 -12.008 1 74.38 133 VAL B O 1
ATOM 3138 N N . GLY B 1 134 ? 22.719 21.984 -10.078 1 75.44 134 GLY B N 1
ATOM 3139 C CA . GLY B 1 134 ? 24.078 21.531 -9.812 1 75.44 134 GLY B CA 1
ATOM 3140 C C . GLY B 1 134 ? 24.141 20.094 -9.352 1 75.44 134 GLY B C 1
ATOM 3141 O O . GLY B 1 134 ? 23.156 19.531 -8.867 1 75.44 134 GLY B O 1
ATOM 3142 N N . VAL B 1 135 ? 25.219 19.438 -9.773 1 81.44 135 VAL B N 1
ATOM 3143 C CA . VAL B 1 135 ? 25.469 18.062 -9.336 1 81.44 135 VAL B CA 1
ATOM 3144 C C . VAL B 1 135 ? 26.766 18 -8.539 1 81.44 135 VAL B C 1
ATOM 3146 O O . VAL B 1 135 ? 27.828 18.375 -9.047 1 81.44 135 VAL B O 1
ATOM 3149 N N . ASP B 1 136 ? 26.672 17.734 -7.258 1 83.5 136 ASP B N 1
ATOM 3150 C CA . ASP B 1 136 ? 27.812 17.438 -6.414 1 83.5 136 ASP B CA 1
ATOM 3151 C C . ASP B 1 136 ? 28.078 15.93 -6.363 1 83.5 136 ASP B C 1
ATOM 3153 O O . ASP B 1 136 ? 27.266 15.172 -5.812 1 83.5 136 ASP B O 1
ATOM 3157 N N . PRO B 1 137 ? 29.203 15.461 -6.922 1 87.12 137 PRO B N 1
ATOM 3158 C CA . PRO B 1 137 ? 29.469 14.023 -7.035 1 87.12 137 PRO B CA 1
ATOM 3159 C C . PRO B 1 137 ? 29.484 13.328 -5.68 1 87.12 137 PRO B C 1
ATOM 3161 O O . PRO B 1 137 ? 29.078 12.164 -5.574 1 87.12 137 PRO B O 1
ATOM 3164 N N . VAL B 1 138 ? 29.969 13.992 -4.66 1 86.06 138 VAL B N 1
ATOM 3165 C CA . VAL B 1 138 ? 30.047 13.383 -3.338 1 86.06 138 VAL B CA 1
ATOM 3166 C C . VAL B 1 138 ? 28.641 13.195 -2.773 1 86.06 138 VAL B C 1
ATOM 3168 O O . VAL B 1 138 ? 28.312 12.117 -2.268 1 86.06 138 VAL B O 1
ATOM 3171 N N . GLN B 1 139 ? 27.891 14.227 -2.934 1 85.44 139 GLN B N 1
ATOM 3172 C CA . GLN B 1 139 ? 26.516 14.133 -2.469 1 85.44 139 GLN B CA 1
ATOM 3173 C C . GLN B 1 139 ? 25.719 13.125 -3.293 1 85.44 139 GLN B C 1
ATOM 3175 O O . GLN B 1 139 ? 24.875 12.406 -2.756 1 85.44 139 GLN B O 1
ATOM 3180 N N . PHE B 1 140 ? 26.031 13.109 -4.551 1 89.81 140 PHE B N 1
ATOM 3181 C CA . PHE B 1 140 ? 25.359 12.188 -5.461 1 89.81 140 PHE B CA 1
ATOM 3182 C C . PHE B 1 140 ? 25.625 10.742 -5.066 1 89.81 140 PHE B C 1
ATOM 3184 O O . PHE B 1 140 ? 24.703 9.945 -4.941 1 89.81 140 PHE B O 1
ATOM 3191 N N . ALA B 1 141 ? 26.891 10.461 -4.805 1 92.31 141 ALA B N 1
ATOM 3192 C CA . ALA B 1 141 ? 27.281 9.109 -4.41 1 92.31 141 ALA B CA 1
ATOM 3193 C C . ALA B 1 141 ? 26.719 8.758 -3.039 1 92.31 141 ALA B C 1
ATOM 3195 O O . ALA B 1 141 ? 26.297 7.613 -2.807 1 92.31 141 ALA B O 1
ATOM 3196 N N . GLY B 1 142 ? 26.734 9.711 -2.141 1 91.25 142 GLY B N 1
ATOM 3197 C CA . GLY B 1 142 ? 26.172 9.484 -0.814 1 91.25 142 GLY B CA 1
ATOM 3198 C C . GLY B 1 142 ? 24.688 9.188 -0.834 1 91.25 142 GLY B C 1
ATOM 3199 O O . GLY B 1 142 ? 24.234 8.25 -0.171 1 91.25 142 GLY B O 1
ATOM 3200 N N . VAL B 1 143 ? 24 9.922 -1.603 1 90.31 143 VAL B N 1
ATOM 3201 C CA . VAL B 1 143 ? 22.562 9.742 -1.723 1 90.31 143 VAL B CA 1
ATOM 3202 C C . VAL B 1 143 ? 22.266 8.375 -2.338 1 90.31 143 VAL B C 1
ATOM 3204 O O . VAL B 1 143 ? 21.375 7.664 -1.878 1 90.31 143 VAL B O 1
ATOM 3207 N N . ALA B 1 144 ? 23.016 8.062 -3.314 1 94.69 144 ALA B N 1
ATOM 3208 C CA . ALA B 1 144 ? 22.844 6.754 -3.938 1 94.69 144 ALA B CA 1
ATOM 3209 C C . ALA B 1 144 ? 23.062 5.633 -2.926 1 94.69 144 ALA B C 1
ATOM 3211 O O . ALA B 1 144 ? 22.297 4.656 -2.896 1 94.69 144 ALA B O 1
ATOM 3212 N N . ALA B 1 145 ? 24.047 5.812 -2.123 1 95.25 145 ALA B N 1
ATOM 3213 C CA . ALA B 1 145 ? 24.391 4.785 -1.146 1 95.25 145 ALA B CA 1
ATOM 3214 C C . ALA B 1 145 ? 23.312 4.629 -0.09 1 95.25 145 ALA B C 1
ATOM 3216 O O . ALA B 1 145 ? 22.938 3.51 0.265 1 95.25 145 ALA B O 1
ATOM 3217 N N . VAL B 1 146 ? 22.828 5.711 0.395 1 94.06 146 VAL B N 1
ATOM 3218 C CA . VAL B 1 146 ? 21.828 5.633 1.459 1 94.06 146 VAL B CA 1
ATOM 3219 C C . VAL B 1 146 ? 20.5 5.129 0.891 1 94.06 146 VAL B C 1
ATOM 3221 O O . VAL B 1 146 ? 19.766 4.402 1.563 1 94.06 146 VAL B O 1
ATOM 3224 N N . LEU B 1 147 ? 20.172 5.527 -0.334 1 95.94 147 LEU B N 1
ATOM 3225 C CA . LEU B 1 147 ? 18.969 5.004 -0.982 1 95.94 147 LEU B CA 1
ATOM 3226 C C . LEU B 1 147 ? 19.094 3.498 -1.205 1 95.94 147 LEU B C 1
ATOM 3228 O O . LEU B 1 147 ? 18.109 2.768 -1.063 1 95.94 147 LEU B O 1
ATOM 3232 N N . ALA B 1 148 ? 20.297 3.133 -1.557 1 97.62 148 ALA B N 1
ATOM 3233 C CA . ALA B 1 148 ? 20.547 1.702 -1.719 1 97.62 148 ALA B CA 1
ATOM 3234 C C . ALA B 1 148 ? 20.297 0.952 -0.413 1 97.62 148 ALA B C 1
ATOM 3236 O O . ALA B 1 148 ? 19.703 -0.131 -0.414 1 97.62 148 ALA B O 1
ATOM 3237 N N . LEU B 1 149 ? 20.734 1.527 0.628 1 97.5 149 LEU B N 1
ATOM 3238 C CA . LEU B 1 149 ? 20.547 0.894 1.929 1 97.5 149 LEU B CA 1
ATOM 3239 C C . LEU B 1 149 ? 19.062 0.76 2.254 1 97.5 149 LEU B C 1
ATOM 3241 O O . LEU B 1 149 ? 18.625 -0.278 2.756 1 97.5 149 LEU B O 1
ATOM 3245 N N . LEU B 1 150 ? 18.312 1.77 2 1 96.94 150 LEU B N 1
ATOM 3246 C CA . LEU B 1 150 ? 16.875 1.719 2.203 1 96.94 150 LEU B CA 1
ATOM 3247 C C . LEU B 1 150 ? 16.234 0.642 1.331 1 96.94 150 LEU B C 1
ATOM 3249 O O . LEU B 1 150 ? 15.398 -0.127 1.8 1 96.94 150 LEU B O 1
ATOM 3253 N N . ALA B 1 151 ? 16.672 0.64 0.092 1 98.25 151 ALA B N 1
ATOM 3254 C CA . ALA B 1 151 ? 16.156 -0.335 -0.866 1 98.25 151 ALA B CA 1
ATOM 3255 C C . ALA B 1 151 ? 16.422 -1.762 -0.397 1 98.25 151 ALA B C 1
ATOM 3257 O O . ALA B 1 151 ? 15.539 -2.615 -0.436 1 98.25 151 ALA B O 1
ATOM 3258 N N . VAL B 1 152 ? 17.625 -1.947 0.042 1 98.38 152 VAL B N 1
ATOM 3259 C CA . VAL B 1 152 ? 18.016 -3.273 0.509 1 98.38 152 VAL B CA 1
ATOM 3260 C C . VAL B 1 152 ? 17.188 -3.652 1.737 1 98.38 152 VAL B C 1
ATOM 3262 O O . VAL B 1 152 ? 16.766 -4.801 1.876 1 98.38 152 VAL B O 1
ATOM 3265 N N . THR B 1 153 ? 16.969 -2.723 2.596 1 98.25 153 THR B N 1
ATOM 3266 C CA . THR B 1 153 ? 16.219 -2.975 3.816 1 98.25 153 THR B CA 1
ATOM 3267 C C . THR B 1 153 ? 14.789 -3.404 3.492 1 98.25 153 THR B C 1
ATOM 3269 O O . THR B 1 153 ? 14.32 -4.434 3.98 1 98.25 153 THR B O 1
ATOM 3272 N N . PHE B 1 154 ? 14.148 -2.717 2.654 1 98.06 154 PHE B N 1
ATOM 3273 C CA . PHE B 1 154 ? 12.758 -3.027 2.354 1 98.06 154 PHE B CA 1
ATOM 3274 C C . PHE B 1 154 ? 12.656 -4.23 1.426 1 98.06 154 PHE B C 1
ATOM 3276 O O . PHE B 1 154 ? 11.648 -4.941 1.425 1 98.06 154 PHE B O 1
ATOM 3283 N N . THR B 1 155 ? 13.695 -4.438 0.655 1 97.94 155 THR B N 1
ATOM 3284 C CA . THR B 1 155 ? 13.75 -5.672 -0.117 1 97.94 155 THR B CA 1
ATOM 3285 C C . THR B 1 155 ? 13.844 -6.883 0.807 1 97.94 155 THR B C 1
ATOM 3287 O O . THR B 1 155 ? 13.18 -7.898 0.578 1 97.94 155 THR B O 1
ATOM 3290 N N . ALA B 1 156 ? 14.656 -6.711 1.813 1 98.12 156 ALA B N 1
ATOM 3291 C CA . ALA B 1 156 ? 14.766 -7.785 2.799 1 98.12 156 ALA B CA 1
ATOM 3292 C C . ALA B 1 156 ? 13.406 -8.07 3.443 1 98.12 156 ALA B C 1
ATOM 3294 O O . ALA B 1 156 ? 13.023 -9.234 3.596 1 98.12 156 ALA B O 1
ATOM 3295 N N . LEU B 1 157 ? 12.727 -7.074 3.76 1 97.5 157 LEU B N 1
ATOM 3296 C CA . LEU B 1 157 ? 11.406 -7.223 4.355 1 97.5 157 LEU B CA 1
ATOM 3297 C C . LEU B 1 157 ? 10.445 -7.898 3.385 1 97.5 157 LEU B C 1
ATOM 3299 O O . LEU B 1 157 ? 9.711 -8.812 3.768 1 97.5 157 LEU B O 1
ATOM 3303 N N . ALA B 1 158 ? 10.508 -7.465 2.17 1 96.69 158 ALA B N 1
ATOM 3304 C CA . ALA B 1 158 ? 9.602 -7.996 1.149 1 96.69 158 ALA B CA 1
ATOM 3305 C C . ALA B 1 158 ? 9.883 -9.469 0.886 1 96.69 158 ALA B C 1
ATOM 3307 O O . ALA B 1 158 ? 8.969 -10.297 0.888 1 96.69 158 ALA B O 1
ATOM 3308 N N . VAL B 1 159 ? 11.125 -9.797 0.695 1 94.81 159 VAL B N 1
ATOM 3309 C CA . VAL B 1 159 ? 11.508 -11.164 0.368 1 94.81 159 VAL B CA 1
ATOM 3310 C C . VAL B 1 159 ? 11.289 -12.062 1.582 1 94.81 159 VAL B C 1
ATOM 3312 O O . VAL B 1 159 ? 10.828 -13.203 1.445 1 94.81 159 VAL B O 1
ATOM 3315 N N . GLY B 1 160 ? 11.664 -11.562 2.758 1 94.94 160 GLY B N 1
ATOM 3316 C CA . GLY B 1 160 ? 11.422 -12.328 3.971 1 94.94 160 GLY B CA 1
ATOM 3317 C C . GLY B 1 160 ? 9.953 -12.672 4.164 1 94.94 160 GLY B C 1
ATOM 3318 O O . GLY B 1 160 ? 9.625 -13.812 4.496 1 94.94 160 GLY B O 1
ATOM 3319 N N . LEU B 1 161 ? 9.133 -11.711 3.947 1 93.25 161 LEU B N 1
ATOM 3320 C CA . LEU B 1 161 ? 7.691 -11.938 4.039 1 93.25 161 LEU B CA 1
ATOM 3321 C C . LEU B 1 161 ? 7.227 -12.938 2.986 1 93.25 161 LEU B C 1
ATOM 3323 O O . LEU B 1 161 ? 6.387 -13.797 3.268 1 93.25 161 LEU B O 1
ATOM 3327 N N . SER B 1 162 ? 7.738 -12.773 1.808 1 91.5 162 SER B N 1
ATOM 3328 C CA . SER B 1 162 ? 7.387 -13.656 0.702 1 91.5 162 SER B CA 1
ATOM 3329 C C . SER B 1 162 ? 7.723 -15.109 1.024 1 91.5 162 SER B C 1
ATOM 3331 O O . SER B 1 162 ? 7.039 -16.031 0.569 1 91.5 162 SER B O 1
ATOM 3333 N N . ALA B 1 163 ? 8.758 -15.312 1.808 1 91.5 163 ALA B N 1
ATOM 3334 C CA . ALA B 1 163 ? 9.219 -16.656 2.133 1 91.5 163 ALA B CA 1
ATOM 3335 C C . ALA B 1 163 ? 8.359 -17.281 3.223 1 91.5 163 ALA B C 1
ATOM 3337 O O . ALA B 1 163 ? 8.352 -18.516 3.391 1 91.5 163 ALA B O 1
ATOM 3338 N N . VAL B 1 164 ? 7.66 -16.453 3.932 1 90.38 164 VAL B N 1
ATOM 3339 C CA . VAL B 1 164 ? 6.91 -16.953 5.082 1 90.38 164 VAL B CA 1
ATOM 3340 C C . VAL B 1 164 ? 5.469 -17.25 4.672 1 90.38 164 VAL B C 1
ATOM 3342 O O . VAL B 1 164 ? 4.859 -18.188 5.172 1 90.38 164 VAL B O 1
ATOM 3345 N N . VAL B 1 165 ? 4.957 -16.516 3.756 1 87.81 165 VAL B N 1
ATOM 3346 C CA . VAL B 1 165 ? 3.545 -16.625 3.414 1 87.81 165 VAL B CA 1
ATOM 3347 C C . VAL B 1 165 ? 3.365 -17.688 2.33 1 87.81 165 VAL B C 1
ATOM 3349 O O . VAL B 1 165 ? 4.312 -18.016 1.614 1 87.81 165 VAL B O 1
ATOM 3352 N N . SER B 1 166 ? 2.096 -18.141 2.166 1 84.12 166 SER B N 1
ATOM 3353 C CA . SER B 1 166 ? 1.86 -19.312 1.323 1 84.12 166 SER B CA 1
ATOM 3354 C C . SER B 1 166 ? 1.108 -18.938 0.051 1 84.12 166 SER B C 1
ATOM 3356 O O . SER B 1 166 ? 1.092 -19.703 -0.917 1 84.12 166 SER B O 1
ATOM 3358 N N . THR B 1 167 ? 0.501 -17.734 0.06 1 83.44 167 THR B N 1
ATOM 3359 C CA . THR B 1 167 ? -0.289 -17.359 -1.106 1 83.44 167 THR B CA 1
ATOM 3360 C C . THR B 1 167 ? 0.031 -15.93 -1.536 1 83.44 167 THR B C 1
ATOM 3362 O O . THR B 1 167 ? 0.58 -15.156 -0.756 1 83.44 167 THR B O 1
ATOM 3365 N N . SER B 1 168 ? -0.251 -15.664 -2.725 1 84.31 168 SER B N 1
ATOM 3366 C CA . SER B 1 168 ? -0.021 -14.32 -3.256 1 84.31 168 SER B CA 1
ATOM 3367 C C . SER B 1 168 ? -0.869 -13.289 -2.525 1 84.31 168 SER B C 1
ATOM 3369 O O . SER B 1 168 ? -0.427 -12.156 -2.311 1 84.31 168 SER B O 1
ATOM 3371 N N . THR B 1 169 ? -2.031 -13.703 -2.135 1 85.44 169 THR B N 1
ATOM 3372 C CA . THR B 1 169 ? -2.906 -12.805 -1.392 1 85.44 169 THR B CA 1
ATOM 3373 C C . THR B 1 169 ? -2.287 -12.438 -0.047 1 85.44 169 THR B C 1
ATOM 3375 O O . THR B 1 169 ? -2.229 -11.258 0.314 1 85.44 169 THR B O 1
ATOM 3378 N N . ARG B 1 170 ? -1.808 -13.414 0.598 1 87.81 170 ARG B N 1
ATOM 3379 C CA . ARG B 1 170 ? -1.179 -13.156 1.891 1 87.81 170 ARG B CA 1
ATOM 3380 C C . ARG B 1 170 ? 0.07 -12.297 1.731 1 87.81 170 ARG B C 1
ATOM 3382 O O . ARG B 1 170 ? 0.38 -11.477 2.6 1 87.81 170 ARG B O 1
ATOM 3389 N N . ALA B 1 171 ? 0.757 -12.555 0.636 1 90.62 171 ALA B N 1
ATOM 3390 C CA . ALA B 1 171 ? 1.942 -11.742 0.365 1 90.62 171 ALA B CA 1
ATOM 3391 C C . ALA B 1 171 ? 1.569 -10.281 0.151 1 90.62 171 ALA B C 1
ATOM 3393 O O . ALA B 1 171 ? 2.236 -9.383 0.669 1 90.62 171 ALA B O 1
ATOM 3394 N N . THR B 1 172 ? 0.513 -10.07 -0.561 1 90.31 172 THR B N 1
ATOM 3395 C CA . THR B 1 172 ? 0.051 -8.719 -0.841 1 90.31 172 THR B CA 1
ATOM 3396 C C . THR B 1 172 ? -0.448 -8.039 0.432 1 90.31 172 THR B C 1
ATOM 3398 O O . THR B 1 172 ? -0.083 -6.898 0.719 1 90.31 172 THR B O 1
ATOM 3401 N N . VAL B 1 173 ? -1.212 -8.742 1.184 1 90.69 173 VAL B N 1
ATOM 3402 C CA . VAL B 1 173 ? -1.736 -8.211 2.438 1 90.69 173 VAL B CA 1
ATOM 3403 C C . VAL B 1 173 ? -0.583 -7.867 3.377 1 90.69 173 VAL B C 1
ATOM 3405 O O . VAL B 1 173 ? -0.574 -6.797 3.992 1 90.69 173 VAL B O 1
ATOM 3408 N N . ALA B 1 174 ? 0.35 -8.742 3.438 1 92.69 174 ALA B N 1
ATOM 3409 C CA . ALA B 1 174 ? 1.51 -8.516 4.293 1 92.69 174 ALA B CA 1
ATOM 3410 C C . ALA B 1 174 ? 2.32 -7.312 3.814 1 92.69 174 ALA B C 1
ATOM 3412 O O . ALA B 1 174 ? 2.82 -6.527 4.625 1 92.69 174 ALA B O 1
ATOM 3413 N N . ALA B 1 175 ? 2.453 -7.223 2.51 1 94.69 175 ALA B N 1
ATOM 3414 C CA . ALA B 1 175 ? 3.191 -6.102 1.938 1 94.69 175 ALA B CA 1
ATOM 3415 C C . ALA B 1 175 ? 2.525 -4.773 2.281 1 94.69 175 ALA B C 1
ATOM 3417 O O . ALA B 1 175 ? 3.191 -3.828 2.713 1 94.69 175 ALA B O 1
ATOM 3418 N N . PHE B 1 176 ? 1.232 -4.73 2.166 1 92.19 176 PHE B N 1
ATOM 3419 C CA . PHE B 1 176 ? 0.481 -3.537 2.529 1 92.19 176 PHE B CA 1
ATOM 3420 C C . PHE B 1 176 ? 0.602 -3.256 4.023 1 92.19 176 PHE B C 1
ATOM 3422 O O . PHE B 1 176 ? 0.738 -2.1 4.434 1 92.19 176 PHE B O 1
ATOM 3429 N N . GLY B 1 177 ? 0.51 -4.281 4.789 1 92.19 177 GLY B N 1
ATOM 3430 C CA . GLY B 1 177 ? 0.66 -4.148 6.23 1 92.19 177 GLY B CA 1
ATOM 3431 C C . GLY B 1 177 ? 1.996 -3.557 6.637 1 92.19 177 GLY B C 1
ATOM 3432 O O . GLY B 1 177 ? 2.051 -2.65 7.473 1 92.19 177 GLY B O 1
ATOM 3433 N N . VAL B 1 178 ? 3.039 -4.051 5.984 1 93.62 178 VAL B N 1
ATOM 3434 C CA . VAL B 1 178 ? 4.383 -3.561 6.27 1 93.62 178 VAL B CA 1
ATOM 3435 C C . VAL B 1 178 ? 4.508 -2.102 5.84 1 93.62 178 VAL B C 1
ATOM 3437 O O . VAL B 1 178 ? 5.113 -1.289 6.543 1 93.62 178 VAL B O 1
ATOM 3440 N N . PHE B 1 179 ? 3.916 -1.82 4.742 1 92.69 179 PHE B N 1
ATOM 3441 C CA . PHE B 1 179 ? 3.957 -0.456 4.227 1 92.69 179 PHE B CA 1
ATOM 3442 C C . PHE B 1 179 ? 3.275 0.506 5.195 1 92.69 179 PHE B C 1
ATOM 3444 O O . PHE B 1 179 ? 3.83 1.556 5.527 1 92.69 179 PHE B O 1
ATOM 3451 N N . VAL B 1 180 ? 2.162 0.102 5.676 1 85.75 180 VAL B N 1
ATOM 3452 C CA . VAL B 1 180 ? 1.407 0.948 6.594 1 85.75 180 VAL B CA 1
ATOM 3453 C C . VAL B 1 180 ? 2.119 1.007 7.945 1 85.75 180 VAL B C 1
ATOM 3455 O O . VAL B 1 180 ? 2.184 2.066 8.57 1 85.75 180 VAL B O 1
ATOM 3458 N N . LEU B 1 181 ? 2.629 -0.078 8.336 1 88.25 181 LEU B N 1
ATOM 3459 C CA . LEU B 1 181 ? 3.264 -0.185 9.648 1 88.25 181 LEU B CA 1
ATOM 3460 C C . LEU B 1 181 ? 4.5 0.704 9.727 1 88.25 181 LEU B C 1
ATOM 3462 O O . LEU B 1 181 ? 4.676 1.445 10.695 1 88.25 181 LEU B O 1
ATOM 3466 N N . PHE B 1 182 ? 5.293 0.691 8.664 1 89.62 182 PHE B N 1
ATOM 3467 C CA . PHE B 1 182 ? 6.59 1.351 8.75 1 89.62 182 PHE B CA 1
ATOM 3468 C C . PHE B 1 182 ? 6.57 2.689 8.023 1 89.62 182 PHE B C 1
ATOM 3470 O O . PHE B 1 182 ? 7.102 3.682 8.523 1 89.62 182 PHE B O 1
ATOM 3477 N N . PHE B 1 183 ? 5.953 2.691 6.852 1 81.25 183 PHE B N 1
ATOM 3478 C CA . PHE B 1 183 ? 6.004 3.914 6.059 1 81.25 183 PHE B CA 1
ATOM 3479 C C . PHE B 1 183 ? 4.988 4.93 6.566 1 81.25 183 PHE B C 1
ATOM 3481 O O . PHE B 1 183 ? 5.309 6.113 6.711 1 81.25 183 PHE B O 1
ATOM 3488 N N . PHE B 1 184 ? 3.719 4.457 6.941 1 72.5 184 PHE B N 1
ATOM 3489 C CA . PHE B 1 184 ? 2.717 5.387 7.453 1 72.5 184 PHE B CA 1
ATOM 3490 C C . PHE B 1 184 ? 2.822 5.516 8.969 1 72.5 184 PHE B C 1
ATOM 3492 O O . PHE B 1 184 ? 1.924 6.055 9.617 1 72.5 184 PHE B O 1
ATOM 3499 N N . GLN B 1 185 ? 3.855 5.004 9.531 1 73.31 185 GLN B N 1
ATOM 3500 C CA . GLN B 1 185 ? 4.301 5.223 10.906 1 73.31 185 GLN B CA 1
ATOM 3501 C C . GLN B 1 185 ? 3.244 4.766 11.906 1 73.31 185 GLN B C 1
ATOM 3503 O O . GLN B 1 185 ? 3.033 5.414 12.93 1 73.31 185 GLN B O 1
ATOM 3508 N N . LEU B 1 186 ? 2.518 3.75 11.477 1 76 186 LEU B N 1
ATOM 3509 C CA . LEU B 1 186 ? 1.649 3.109 12.461 1 76 186 LEU B CA 1
ATOM 3510 C C . LEU B 1 186 ? 2.461 2.564 13.625 1 76 186 LEU B C 1
ATOM 3512 O O . LEU B 1 186 ? 1.979 2.535 14.766 1 76 186 LEU B O 1
ATOM 3516 N N . TRP B 1 187 ? 3.684 2.168 13.344 1 80 187 TRP B N 1
ATOM 3517 C CA . TRP B 1 187 ? 4.621 1.69 14.359 1 80 187 TRP B CA 1
ATOM 3518 C C . TRP B 1 187 ? 4.789 2.715 15.477 1 80 187 TRP B C 1
ATOM 3520 O O . TRP B 1 187 ? 4.84 2.354 16.656 1 80 187 TRP B O 1
ATOM 3530 N N . ASP B 1 188 ? 4.805 3.941 15.094 1 76.38 188 ASP B N 1
ATOM 3531 C CA . ASP B 1 188 ? 5.039 5.008 16.062 1 76.38 188 ASP B CA 1
ATOM 3532 C C . ASP B 1 188 ? 3.814 5.223 16.953 1 76.38 188 ASP B C 1
ATOM 3534 O O . ASP B 1 188 ? 3.92 5.797 18.031 1 76.38 188 ASP B O 1
ATOM 3538 N N . GLN B 1 189 ? 2.713 4.832 16.469 1 73.12 189 GLN B N 1
ATOM 3539 C CA . GLN B 1 189 ? 1.482 5.027 17.219 1 73.12 189 GLN B CA 1
ATOM 3540 C C . GLN B 1 189 ? 1.312 3.943 18.281 1 73.12 189 GLN B C 1
ATOM 3542 O O . GLN B 1 189 ? 0.643 4.16 19.297 1 73.12 189 GLN B O 1
ATOM 3547 N N . LEU B 1 190 ? 1.994 2.83 18.078 1 76.69 190 LEU B N 1
ATOM 3548 C CA . LEU B 1 190 ? 1.793 1.675 18.938 1 76.69 190 LEU B CA 1
ATOM 3549 C C . LEU B 1 190 ? 2.252 1.978 20.359 1 76.69 190 LEU B C 1
ATOM 3551 O O . LEU B 1 190 ? 1.494 1.795 21.312 1 76.69 190 LEU B O 1
ATOM 3555 N N . PRO B 1 191 ? 3.455 2.477 20.547 1 77.38 191 PRO B N 1
ATOM 3556 C CA . PRO B 1 191 ? 3.861 2.785 21.922 1 77.38 191 PRO B CA 1
ATOM 3557 C C . PRO B 1 191 ? 3.059 3.934 22.531 1 77.38 191 PRO B C 1
ATOM 3559 O O . PRO B 1 191 ? 2.836 3.963 23.75 1 77.38 191 PRO B O 1
ATOM 3562 N N . ARG B 1 192 ? 2.648 4.832 21.719 1 74.38 192 ARG B N 1
ATOM 3563 C CA . ARG B 1 192 ? 1.832 5.938 22.219 1 74.38 192 ARG B CA 1
ATOM 3564 C C . ARG B 1 192 ? 0.47 5.445 22.688 1 74.38 192 ARG B C 1
ATOM 3566 O O . ARG B 1 192 ? -0.051 5.922 23.703 1 74.38 192 ARG B O 1
ATOM 3573 N N . ILE B 1 193 ? 0.013 4.516 22 1 70.88 193 ILE B N 1
ATOM 3574 C CA . ILE B 1 193 ? -1.255 3.916 22.391 1 70.88 193 ILE B CA 1
ATOM 3575 C C . ILE B 1 193 ? -1.071 3.133 23.688 1 70.88 193 ILE B C 1
ATOM 3577 O O . ILE B 1 193 ? -1.898 3.225 24.594 1 70.88 193 ILE B O 1
ATOM 3581 N N . ALA B 1 194 ? 0.033 2.406 23.75 1 74.31 194 ALA B N 1
ATOM 3582 C CA . ALA B 1 194 ? 0.32 1.64 24.953 1 74.31 194 ALA B CA 1
ATOM 3583 C C . ALA B 1 194 ? 0.487 2.561 26.156 1 74.31 194 ALA B C 1
ATOM 3585 O O . ALA B 1 194 ? 0.004 2.256 27.25 1 74.31 194 ALA B O 1
ATOM 3586 N N . LEU B 1 195 ? 1.165 3.66 25.922 1 75.06 195 LEU B N 1
ATOM 3587 C CA . LEU B 1 195 ? 1.363 4.633 26.984 1 75.06 195 LEU B CA 1
ATOM 3588 C C . LEU B 1 195 ? 0.038 5.262 27.406 1 75.06 195 LEU B C 1
ATOM 3590 O O . LEU B 1 195 ? -0.209 5.469 28.594 1 75.06 195 LEU B O 1
ATOM 3594 N N . TYR B 1 196 ? -0.666 5.535 26.438 1 70.12 196 TYR B N 1
ATOM 3595 C CA . TYR B 1 196 ? -1.974 6.129 26.688 1 70.12 196 TYR B CA 1
ATOM 3596 C C . TYR B 1 196 ? -2.846 5.191 27.516 1 70.12 196 TYR B C 1
ATOM 3598 O O . TYR B 1 196 ? -3.527 5.629 28.453 1 70.12 196 TYR B O 1
ATOM 3606 N N . VAL B 1 197 ? -2.723 3.893 27.25 1 65.88 197 VAL B N 1
ATOM 3607 C CA . VAL B 1 197 ? -3.494 2.883 27.969 1 65.88 197 VAL B CA 1
ATOM 3608 C C . VAL B 1 197 ? -2.953 2.734 29.391 1 65.88 197 VAL B C 1
ATOM 3610 O O . VAL B 1 197 ? -3.725 2.639 30.344 1 65.88 197 VAL B O 1
ATOM 3613 N N . ARG B 1 198 ? -1.716 2.756 29.469 1 70.75 198 ARG B N 1
ATOM 3614 C CA . ARG B 1 198 ? -1.088 2.561 30.766 1 70.75 198 ARG B CA 1
ATOM 3615 C C . ARG B 1 198 ? -1.382 3.732 31.703 1 70.75 198 ARG B C 1
ATOM 3617 O O . ARG B 1 198 ? -1.493 3.555 32.906 1 70.75 198 ARG B O 1
ATOM 3624 N N . HIS B 1 199 ? -1.525 4.879 31.109 1 68.19 199 HIS B N 1
ATOM 3625 C CA . HIS B 1 199 ? -1.768 6.059 31.938 1 68.19 199 HIS B CA 1
ATOM 3626 C C . HIS B 1 199 ? -3.26 6.348 32.062 1 68.19 199 HIS B C 1
ATOM 3628 O O . HIS B 1 199 ? -3.662 7.5 32.219 1 68.19 199 HIS B O 1
ATOM 3634 N N . GLY B 1 200 ? -3.904 5.367 31.875 1 60.72 200 GLY B N 1
ATOM 3635 C CA . GLY B 1 200 ? -5.332 5.504 32.125 1 60.72 200 GLY B CA 1
ATOM 3636 C C . GLY B 1 200 ? -6.027 6.379 31.094 1 60.72 200 GLY B C 1
ATOM 3637 O O . GLY B 1 200 ? -6.879 7.199 31.438 1 60.72 200 GLY B O 1
ATOM 3638 N N . PHE B 1 201 ? -5.348 6.352 29.828 1 57.25 201 PHE B N 1
ATOM 3639 C CA . PHE B 1 201 ? -5.961 7 28.672 1 57.25 201 PHE B CA 1
ATOM 3640 C C . PHE B 1 201 ? -5.859 8.516 28.797 1 57.25 201 PHE B C 1
ATOM 3642 O O . PHE B 1 201 ? -6.785 9.234 28.422 1 57.25 201 PHE B O 1
ATOM 3649 N N . SER B 1 202 ? -5.004 8.984 29.609 1 60.19 202 SER B N 1
ATOM 3650 C CA . SER B 1 202 ? -4.637 10.391 29.688 1 60.19 202 SER B CA 1
ATOM 3651 C C . SER B 1 202 ? -3.291 10.648 29.016 1 60.19 202 SER B C 1
ATOM 3653 O O . SER B 1 202 ? -2.414 9.781 29.016 1 60.19 202 SER B O 1
ATOM 3655 N N . ALA B 1 203 ? -3.414 11.641 28.109 1 61.34 203 ALA B N 1
ATOM 3656 C CA . ALA B 1 203 ? -2.148 11.961 27.453 1 61.34 203 ALA B CA 1
ATOM 3657 C C . ALA B 1 203 ? -1.073 12.312 28.484 1 61.34 203 ALA B C 1
ATOM 3659 O O . ALA B 1 203 ? -1.266 13.195 29.312 1 61.34 203 ALA B O 1
ATOM 3660 N N . PRO B 1 204 ? -0.167 11.383 28.547 1 62.59 204 PRO B N 1
ATOM 3661 C CA . PRO B 1 204 ? 0.89 11.672 29.516 1 62.59 204 PRO B CA 1
ATOM 3662 C C . PRO B 1 204 ? 1.626 12.977 29.219 1 62.59 204 PRO B C 1
ATOM 3664 O O . PRO B 1 204 ? 1.707 13.391 28.062 1 62.59 204 PRO B O 1
ATOM 3667 N N . ARG B 1 205 ? 1.829 13.773 30.141 1 63.66 205 ARG B N 1
ATOM 3668 C CA . ARG B 1 205 ? 2.52 15.055 30 1 63.66 205 ARG B CA 1
ATOM 3669 C C . ARG B 1 205 ? 3.887 14.875 29.359 1 63.66 205 ARG B C 1
ATOM 3671 O O . ARG B 1 205 ? 4.312 15.719 28.562 1 63.66 205 ARG B O 1
ATOM 3678 N N . THR B 1 206 ? 4.535 13.695 29.672 1 70.44 206 THR B N 1
ATOM 3679 C CA . THR B 1 206 ? 5.863 13.477 29.125 1 70.44 206 THR B CA 1
ATOM 3680 C C . THR B 1 206 ? 5.945 12.117 28.438 1 70.44 206 THR B C 1
ATOM 3682 O O . THR B 1 206 ? 5.254 11.18 28.828 1 70.44 206 THR B O 1
ATOM 3685 N N . THR B 1 207 ? 6.445 12.062 27.328 1 76 207 THR B N 1
ATOM 3686 C CA . THR B 1 207 ? 6.641 10.805 26.609 1 76 207 THR B CA 1
ATOM 3687 C C . THR B 1 207 ? 7.859 10.062 27.156 1 76 207 THR B C 1
ATOM 3689 O O . THR B 1 207 ? 8.984 10.555 27.062 1 76 207 THR B O 1
ATOM 3692 N N . PRO B 1 208 ? 7.617 8.953 27.828 1 82.19 208 PRO B N 1
ATOM 3693 C CA . PRO B 1 208 ? 8.734 8.156 28.344 1 82.19 208 PRO B CA 1
ATOM 3694 C C . PRO B 1 208 ? 9.75 7.797 27.281 1 82.19 208 PRO B C 1
ATOM 3696 O O . PRO B 1 208 ? 9.414 7.754 26.094 1 82.19 208 PRO B O 1
ATOM 3699 N N . GLU B 1 209 ? 10.984 7.543 27.672 1 84.38 209 GLU B N 1
ATOM 3700 C CA . GLU B 1 209 ? 12.117 7.281 26.797 1 84.38 209 GLU B CA 1
ATOM 3701 C C . GLU B 1 209 ? 11.898 6.012 25.984 1 84.38 209 GLU B C 1
ATOM 3703 O O . GLU B 1 209 ? 12.344 5.918 24.828 1 84.38 209 GLU B O 1
ATOM 3708 N N . TRP B 1 210 ? 11.219 5.066 26.609 1 85.88 210 TRP B N 1
ATOM 3709 C CA . TRP B 1 210 ? 11.039 3.797 25.906 1 85.88 210 TRP B CA 1
ATOM 3710 C C . TRP B 1 210 ? 10.234 3.99 24.641 1 85.88 210 TRP B C 1
ATOM 3712 O O . TRP B 1 210 ? 10.398 3.24 23.672 1 85.88 210 TRP B O 1
ATOM 3722 N N . VAL B 1 211 ? 9.375 4.949 24.625 1 84.06 211 VAL B N 1
ATOM 3723 C CA . VAL B 1 211 ? 8.578 5.234 23.438 1 84.06 211 VAL B CA 1
ATOM 3724 C C . VAL B 1 211 ? 9.492 5.688 22.297 1 84.06 211 VAL B C 1
ATOM 3726 O O . VAL B 1 211 ? 9.336 5.25 21.156 1 84.06 211 VAL B O 1
ATOM 3729 N N . SER B 1 212 ? 10.477 6.461 22.719 1 85.12 212 SER B N 1
ATOM 3730 C CA . SER B 1 212 ? 11.422 6.965 21.734 1 85.12 212 SER B CA 1
ATOM 3731 C C . SER B 1 212 ? 12.32 5.848 21.203 1 85.12 212 SER B C 1
ATOM 3733 O O . SER B 1 212 ? 12.703 5.848 20.031 1 85.12 212 SER B O 1
ATOM 3735 N N . ILE B 1 213 ? 12.594 4.93 22.031 1 88.31 213 ILE B N 1
ATOM 3736 C CA . ILE B 1 213 ? 13.422 3.803 21.625 1 88.31 213 ILE B CA 1
ATOM 3737 C C . ILE B 1 213 ? 12.656 2.928 20.641 1 88.31 213 ILE B C 1
ATOM 3739 O O . ILE B 1 213 ? 13.203 2.498 19.609 1 88.31 213 ILE B O 1
ATOM 3743 N N . VAL B 1 214 ? 11.398 2.756 20.906 1 88.62 214 VAL B N 1
ATOM 3744 C CA . VAL B 1 214 ? 10.57 1.949 20.016 1 88.62 214 VAL B CA 1
ATOM 3745 C C . VAL B 1 214 ? 10.406 2.656 18.672 1 88.62 214 VAL B C 1
ATOM 3747 O O . VAL B 1 214 ? 10.438 2.016 17.625 1 88.62 214 VAL B O 1
ATOM 3750 N N . ASP B 1 215 ? 10.312 3.922 18.734 1 87 215 ASP B N 1
ATOM 3751 C CA . ASP B 1 215 ? 10.203 4.699 17.516 1 87 215 ASP B CA 1
ATOM 3752 C C . ASP B 1 215 ? 11.461 4.555 16.656 1 87 215 ASP B C 1
ATOM 3754 O O . ASP B 1 215 ? 11.367 4.461 15.422 1 87 215 ASP B O 1
ATOM 3758 N N . ALA B 1 216 ? 12.57 4.484 17.375 1 89.31 216 ALA B N 1
ATOM 3759 C CA . ALA B 1 216 ? 13.852 4.418 16.672 1 89.31 216 ALA B CA 1
ATOM 3760 C C . ALA B 1 216 ? 14.039 3.062 15.992 1 89.31 216 ALA B C 1
ATOM 3762 O O . ALA B 1 216 ? 14.883 2.914 15.109 1 89.31 216 ALA B O 1
ATOM 3763 N N . LEU B 1 217 ? 13.172 2.094 16.359 1 92.75 217 LEU B N 1
ATOM 3764 C CA . LEU B 1 217 ? 13.297 0.75 15.805 1 92.75 217 LEU B CA 1
ATOM 3765 C C . LEU B 1 217 ? 12.523 0.632 14.5 1 92.75 217 LEU B C 1
ATOM 3767 O O . LEU B 1 217 ? 12.633 -0.379 13.797 1 92.75 217 LEU B O 1
ATOM 3771 N N . ASN B 1 218 ? 11.805 1.66 14.133 1 92.19 218 ASN B N 1
ATOM 3772 C CA . ASN B 1 218 ? 11.203 1.729 12.812 1 92.19 218 ASN B CA 1
ATOM 3773 C C . ASN B 1 218 ? 12.25 1.96 11.727 1 92.19 218 ASN B C 1
ATOM 3775 O O . ASN B 1 218 ? 13.031 2.91 11.805 1 92.19 218 ASN B O 1
ATOM 3779 N N . PRO B 1 219 ? 12.273 1.086 10.766 1 93.62 219 PRO B N 1
ATOM 3780 C CA . PRO B 1 219 ? 13.305 1.232 9.734 1 93.62 219 PRO B CA 1
ATOM 3781 C C . PRO B 1 219 ? 13.25 2.592 9.039 1 93.62 219 PRO B C 1
ATOM 3783 O O . PRO B 1 219 ? 14.297 3.125 8.648 1 93.62 219 PRO B O 1
ATOM 3786 N N . MET B 1 220 ? 12.094 3.162 8.906 1 90.81 220 MET B N 1
ATOM 3787 C CA . MET B 1 220 ? 11.984 4.48 8.289 1 90.81 220 MET B CA 1
ATOM 3788 C C . MET B 1 220 ? 12.57 5.559 9.195 1 90.81 220 MET B C 1
ATOM 3790 O O . MET B 1 220 ? 13.25 6.473 8.727 1 90.81 220 MET B O 1
ATOM 3794 N N . THR B 1 221 ? 12.289 5.438 10.453 1 88.88 221 THR B N 1
ATOM 3795 C CA . THR B 1 221 ? 12.828 6.395 11.414 1 88.88 221 THR B CA 1
ATOM 3796 C C . THR B 1 221 ? 14.344 6.242 11.531 1 88.88 221 THR B C 1
ATOM 3798 O O . THR B 1 221 ? 15.07 7.234 11.523 1 88.88 221 THR B O 1
ATOM 3801 N N . ALA B 1 222 ? 14.758 5.035 11.656 1 91.94 222 ALA B N 1
ATOM 3802 C CA . ALA B 1 222 ? 16.188 4.773 11.703 1 91.94 222 ALA B CA 1
ATOM 3803 C C . ALA B 1 222 ? 16.906 5.328 10.469 1 91.94 222 ALA B C 1
ATOM 3805 O O . ALA B 1 222 ? 17.969 5.93 10.578 1 91.94 222 ALA B O 1
ATOM 3806 N N . TYR B 1 223 ? 16.281 5.09 9.336 1 92.81 223 TYR B N 1
ATOM 3807 C CA . TYR B 1 223 ? 16.828 5.602 8.086 1 92.81 223 TYR B CA 1
ATOM 3808 C C . TYR B 1 223 ? 16.953 7.121 8.117 1 92.81 223 TYR B C 1
ATOM 3810 O O . TYR B 1 223 ? 17.953 7.684 7.676 1 92.81 223 TYR B O 1
ATOM 3818 N N . SER B 1 224 ? 15.953 7.758 8.641 1 87.75 224 SER B N 1
ATOM 3819 C CA . SER B 1 224 ? 15.969 9.219 8.727 1 87.75 224 SER B CA 1
ATOM 3820 C C . SER B 1 224 ? 17.078 9.703 9.656 1 87.75 224 SER B C 1
ATOM 3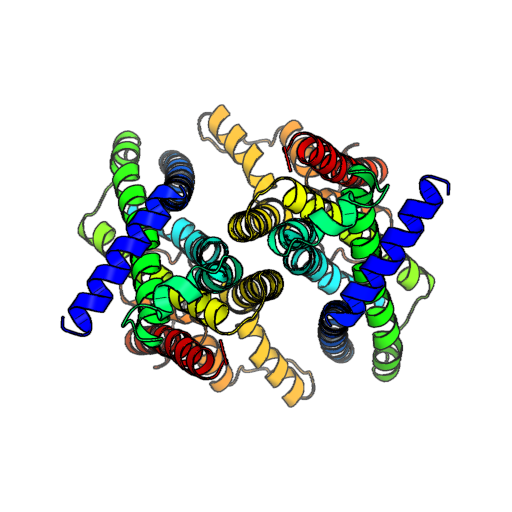822 O O . SER B 1 224 ? 17.75 10.688 9.359 1 87.75 224 SER B O 1
ATOM 3824 N N . PHE B 1 225 ? 17.281 8.992 10.719 1 87.88 225 PHE B N 1
ATOM 3825 C CA . PHE B 1 225 ? 18.344 9.344 11.648 1 87.88 225 PHE B CA 1
ATOM 3826 C C . PHE B 1 225 ? 19.703 9.148 11 1 87.88 225 PHE B C 1
ATOM 3828 O O . PHE B 1 225 ? 20.609 9.969 11.188 1 87.88 225 PHE B O 1
ATOM 3835 N N . LEU B 1 226 ? 19.859 8.109 10.281 1 90.06 226 LEU B N 1
ATOM 3836 C CA . LEU B 1 226 ? 21.109 7.812 9.617 1 90.06 226 LEU B CA 1
ATOM 3837 C C . LEU B 1 226 ? 21.453 8.898 8.602 1 90.06 226 LEU B C 1
ATOM 3839 O O . LEU B 1 226 ? 22.594 9.398 8.578 1 90.06 226 LEU B O 1
ATOM 3843 N N . VAL B 1 227 ? 20.469 9.266 7.852 1 88.62 227 VAL B N 1
ATOM 3844 C CA . VAL B 1 227 ? 20.688 10.242 6.793 1 88.62 227 VAL B CA 1
ATOM 3845 C C . VAL B 1 227 ? 20.984 11.609 7.402 1 88.62 227 VAL B C 1
ATOM 3847 O O . VAL B 1 227 ? 21.828 12.352 6.91 1 88.62 227 VAL B O 1
ATOM 3850 N N . GLU B 1 228 ? 20.281 11.914 8.398 1 84.25 228 GLU B N 1
ATOM 3851 C CA . GLU B 1 228 ? 20.5 13.195 9.07 1 84.25 228 GLU B CA 1
ATOM 3852 C C . GLU B 1 228 ? 21.922 13.281 9.625 1 84.25 228 GLU B C 1
ATOM 3854 O O . GLU B 1 228 ? 22.531 14.352 9.609 1 84.25 228 GLU B O 1
ATOM 3859 N N . GLY B 1 229 ? 22.391 12.234 10.125 1 83 229 GLY B N 1
ATOM 3860 C CA . GLY B 1 229 ? 23.75 12.195 10.648 1 83 229 GLY B CA 1
ATOM 3861 C C . GLY B 1 229 ? 24.812 12.273 9.562 1 83 229 GLY B C 1
ATOM 3862 O O . GLY B 1 229 ? 25.828 12.953 9.727 1 83 229 GLY B O 1
ATOM 3863 N N . LEU B 1 230 ? 24.562 11.617 8.438 1 83.12 230 LEU B N 1
ATOM 3864 C CA . LEU B 1 230 ? 25.547 11.531 7.363 1 83.12 230 LEU B CA 1
ATOM 3865 C C . LEU B 1 230 ? 25.484 12.773 6.477 1 83.12 230 LEU B C 1
ATOM 3867 O O . LEU B 1 230 ? 26.516 13.211 5.949 1 83.12 230 LEU B O 1
ATOM 3871 N N . PHE B 1 231 ? 24.234 13.273 6.324 1 80.62 231 PHE B N 1
ATOM 3872 C CA . PHE B 1 231 ? 24.031 14.406 5.434 1 80.62 231 PHE B CA 1
ATOM 3873 C C . PHE B 1 231 ? 23.172 15.477 6.105 1 80.62 231 PHE B C 1
ATOM 3875 O O . PHE B 1 231 ? 22.031 15.703 5.703 1 80.62 231 PHE B O 1
ATOM 3882 N N . PRO B 1 232 ? 23.75 16.219 6.973 1 72 232 PRO B N 1
ATOM 3883 C CA . PRO B 1 232 ? 22.953 17.203 7.711 1 72 232 PRO B CA 1
ATOM 3884 C C . PRO B 1 232 ? 22.375 18.297 6.812 1 72 232 PRO B C 1
ATOM 3886 O O . PRO B 1 232 ? 21.359 18.906 7.152 1 72 232 PRO B O 1
ATOM 3889 N N . HIS B 1 233 ? 22.922 18.516 5.68 1 67 233 HIS B N 1
ATOM 3890 C CA . HIS B 1 233 ? 22.469 19.609 4.84 1 67 233 HIS B CA 1
ATOM 3891 C C . HIS B 1 233 ? 21.375 19.156 3.869 1 67 233 HIS B C 1
ATOM 3893 O O . HIS B 1 233 ? 20.797 19.984 3.162 1 67 233 HIS B O 1
ATOM 3899 N N . ILE B 1 234 ? 21.297 17.875 3.846 1 62.12 234 ILE B N 1
ATOM 3900 C CA . ILE B 1 234 ? 20.234 17.406 2.967 1 62.12 234 ILE B CA 1
ATOM 3901 C C . ILE B 1 234 ? 18.891 17.484 3.688 1 62.12 234 ILE B C 1
ATOM 3903 O O . ILE B 1 234 ? 18.75 17 4.816 1 62.12 234 ILE B O 1
ATOM 3907 N N . ARG B 1 235 ? 18.234 18.703 3.611 1 53.88 235 ARG B N 1
ATOM 3908 C CA . ARG B 1 235 ? 16.922 18.828 4.238 1 53.88 235 ARG B CA 1
ATOM 3909 C C . ARG B 1 235 ? 16.109 17.547 4.055 1 53.88 235 ARG B C 1
ATOM 3911 O O . ARG B 1 235 ? 16 17.016 2.941 1 53.88 235 ARG B O 1
ATOM 3918 N N . SER B 1 236 ? 16.094 16.672 5.137 1 50.97 236 SER B N 1
ATOM 3919 C CA . SER B 1 236 ? 15.578 15.305 5.203 1 50.97 236 SER B CA 1
ATOM 3920 C C . SER B 1 236 ? 14.156 15.227 4.656 1 50.97 236 SER B C 1
ATOM 3922 O O . SER B 1 236 ? 13.273 15.984 5.078 1 50.97 236 SER B O 1
ATOM 3924 N N . GLY B 1 237 ? 13.945 15.414 3.408 1 48.53 237 GLY B N 1
ATOM 3925 C CA . GLY B 1 237 ? 12.656 15.055 2.844 1 48.53 237 GLY B CA 1
ATOM 3926 C C . GLY B 1 237 ? 12.008 13.859 3.523 1 48.53 237 GLY B C 1
ATOM 3927 O O . GLY B 1 237 ? 11.148 13.203 2.943 1 48.53 237 GLY B O 1
ATOM 3928 N N . THR B 1 238 ? 12.664 13.492 4.707 1 51.75 238 THR B N 1
ATOM 3929 C CA . THR B 1 238 ? 12.055 12.344 5.375 1 51.75 238 THR B CA 1
ATOM 3930 C C . THR B 1 238 ? 10.93 12.789 6.297 1 51.75 238 THR B C 1
ATOM 3932 O O . THR B 1 238 ? 10.852 13.969 6.668 1 51.75 238 THR B O 1
ATOM 3935 N N . PHE B 1 239 ? 9.891 12.195 6.207 1 48.34 239 PHE B N 1
ATOM 3936 C CA . PHE B 1 239 ? 8.695 12.453 7.004 1 48.34 239 PHE B CA 1
ATOM 3937 C C . PHE B 1 239 ? 9.055 12.602 8.477 1 48.34 239 PHE B C 1
ATOM 3939 O O . PHE B 1 239 ? 8.195 12.938 9.297 1 48.34 239 PHE B O 1
ATOM 3946 N N . VAL B 1 240 ? 10.352 12.359 8.867 1 49 240 VAL B N 1
ATOM 3947 C CA . VAL B 1 240 ? 10.648 12.367 10.297 1 49 240 VAL B CA 1
ATOM 3948 C C . VAL B 1 240 ? 11.719 13.414 10.594 1 49 240 VAL B C 1
ATOM 3950 O O . VAL B 1 240 ? 12.781 13.422 9.969 1 49 240 VAL B O 1
ATOM 3953 N N . SER B 1 241 ? 11.297 14.492 11.148 1 52.03 241 SER B N 1
ATOM 3954 C CA . SER B 1 241 ? 12.242 15.516 11.586 1 52.03 241 SER B CA 1
ATOM 3955 C C . SER B 1 241 ? 13.023 15.062 12.812 1 52.03 241 SER B C 1
ATOM 3957 O O . SER B 1 241 ? 12.43 14.648 13.812 1 52.03 241 SER B O 1
ATOM 3959 N N . PRO B 1 242 ? 14.422 14.859 12.773 1 53.03 242 PRO B N 1
ATOM 3960 C CA . PRO B 1 242 ? 15.18 14.391 13.938 1 53.03 242 PRO B CA 1
ATOM 3961 C C . PRO B 1 242 ? 15.18 15.391 15.086 1 53.03 242 PRO B C 1
ATOM 3963 O O . PRO B 1 242 ? 15.172 16.594 14.852 1 53.03 242 PRO B O 1
ATOM 3966 N N . PRO B 1 243 ? 14.906 14.859 16.312 1 51.75 243 PRO B N 1
ATOM 3967 C CA . PRO B 1 243 ? 14.969 15.758 17.469 1 51.75 243 PRO B CA 1
ATOM 3968 C C . PRO B 1 243 ? 16.359 16.375 17.656 1 51.75 243 PRO B C 1
ATOM 3970 O O . PRO B 1 243 ? 17.359 15.789 17.25 1 51.75 243 PRO B O 1
ATOM 3973 N N . ARG B 1 244 ? 16.469 17.625 17.969 1 53.28 244 ARG B N 1
ATOM 3974 C CA . ARG B 1 244 ? 17.656 18.438 18.234 1 53.28 244 ARG B CA 1
ATOM 3975 C C . ARG B 1 244 ? 18.578 17.75 19.234 1 53.28 244 ARG B C 1
ATOM 3977 O O . ARG B 1 244 ? 19.797 17.844 19.125 1 53.28 244 ARG B O 1
ATOM 3984 N N . GLU B 1 245 ? 18.125 17.188 20.344 1 56.34 245 GLU B N 1
ATOM 3985 C CA . GLU B 1 245 ? 19 16.594 21.344 1 56.34 245 GLU B CA 1
ATOM 3986 C C . GLU B 1 245 ? 19.109 15.086 21.156 1 56.34 245 GLU B C 1
ATOM 3988 O O . GLU B 1 245 ? 18.094 14.391 21.047 1 56.34 245 GLU B O 1
ATOM 3993 N N . THR B 1 246 ? 20.281 14.586 20.719 1 63.88 246 THR B N 1
ATOM 3994 C CA . THR B 1 246 ? 20.453 13.289 20.078 1 63.88 246 THR B CA 1
ATOM 3995 C C . THR B 1 246 ? 20.719 12.203 21.125 1 63.88 246 THR B C 1
ATOM 3997 O O . THR B 1 246 ? 21.672 12.305 21.906 1 63.88 246 THR B O 1
ATOM 4000 N N . ALA B 1 247 ? 19.781 11.539 21.719 1 79.62 247 ALA B N 1
ATOM 4001 C CA . ALA B 1 247 ? 19.938 10.297 22.484 1 79.62 247 ALA B CA 1
ATOM 4002 C C . ALA B 1 247 ? 20.594 9.219 21.625 1 79.62 247 ALA B C 1
ATOM 4004 O O . ALA B 1 247 ? 20.75 9.383 20.422 1 79.62 247 ALA B O 1
ATOM 4005 N N . PHE B 1 248 ? 21.281 8.234 22.312 1 84.12 248 PHE B N 1
ATOM 4006 C CA . PHE B 1 248 ? 22.047 7.195 21.641 1 84.12 248 PHE B CA 1
ATOM 4007 C C . PHE B 1 248 ? 21.219 6.543 20.547 1 84.12 248 PHE B C 1
ATOM 4009 O O . PHE B 1 248 ? 21.766 6.133 19.516 1 84.12 248 PHE B O 1
ATOM 4016 N N . TYR B 1 249 ? 19.906 6.523 20.75 1 86.31 249 TYR B N 1
ATOM 4017 C CA . TYR B 1 249 ? 19.047 5.84 19.797 1 86.31 249 TYR B CA 1
ATOM 4018 C C . TYR B 1 249 ? 18.734 6.738 18.594 1 86.31 249 TYR B C 1
ATOM 4020 O O . TYR B 1 249 ? 18.078 6.316 17.656 1 86.31 249 TYR B O 1
ATOM 4028 N N . GLN B 1 250 ? 19.359 7.891 18.656 1 82.5 250 GLN B N 1
ATOM 4029 C CA . GLN B 1 250 ? 19.172 8.82 17.547 1 82.5 250 GLN B CA 1
ATOM 4030 C C . GLN B 1 250 ? 20.469 9.023 16.781 1 82.5 250 GLN B C 1
ATOM 4032 O O . GLN B 1 250 ? 20.516 9.781 15.805 1 82.5 250 GLN B O 1
ATOM 4037 N N . GLU B 1 251 ? 21.484 8.297 17.203 1 87.5 251 GLU B N 1
ATOM 4038 C CA . GLU B 1 251 ? 22.781 8.375 16.547 1 87.5 251 GLU B CA 1
ATOM 4039 C C . GLU B 1 251 ? 22.812 7.527 15.289 1 87.5 251 GLU B C 1
ATOM 4041 O O . GLU B 1 251 ? 22.156 6.488 15.211 1 87.5 251 GLU B O 1
ATOM 4046 N N . PRO B 1 252 ? 23.547 7.938 14.352 1 89.44 252 PRO B N 1
ATOM 4047 C CA . PRO B 1 252 ? 23.625 7.219 13.078 1 89.44 252 PRO B CA 1
ATOM 4048 C C . PRO B 1 252 ? 24.109 5.781 13.242 1 89.44 252 PRO B C 1
ATOM 4050 O O . PRO B 1 252 ? 23.688 4.895 12.492 1 89.44 252 PRO B O 1
ATOM 4053 N N . THR B 1 253 ? 24.938 5.594 14.219 1 91.94 253 THR B N 1
ATOM 4054 C CA . THR B 1 253 ? 25.453 4.242 14.414 1 91.94 253 THR B CA 1
ATOM 4055 C C . THR B 1 253 ? 24.328 3.307 14.875 1 91.94 253 THR B C 1
ATOM 4057 O O . THR B 1 253 ? 24.25 2.164 14.422 1 91.94 253 THR B O 1
ATOM 4060 N N . PHE B 1 254 ? 23.531 3.799 15.734 1 93.94 254 PHE B N 1
ATOM 4061 C CA . PHE B 1 254 ? 22.406 3.004 16.188 1 93.94 254 PHE B CA 1
ATOM 4062 C C . PHE B 1 254 ? 21.406 2.795 15.047 1 93.94 254 PHE B C 1
ATOM 4064 O O . PHE B 1 254 ? 20.844 1.704 14.891 1 93.94 254 PHE B O 1
ATOM 4071 N N . ALA B 1 255 ? 21.188 3.824 14.305 1 93.69 255 ALA B N 1
ATOM 4072 C CA . ALA B 1 255 ? 20.281 3.754 13.172 1 93.69 255 ALA B CA 1
ATOM 4073 C C . ALA B 1 255 ? 20.734 2.701 12.164 1 93.69 255 ALA B C 1
ATOM 4075 O O . ALA B 1 255 ? 19.906 1.916 11.664 1 93.69 255 ALA B O 1
ATOM 4076 N N . LEU B 1 256 ? 22.031 2.68 11.945 1 95.5 256 LEU B N 1
ATOM 4077 C CA . LEU B 1 256 ? 22.578 1.687 11.031 1 95.5 256 LEU B CA 1
ATOM 4078 C C . LEU B 1 256 ? 22.391 0.277 11.586 1 95.5 256 LEU B C 1
ATOM 4080 O O . LEU B 1 256 ? 22.078 -0.649 10.836 1 95.5 256 LEU B O 1
ATOM 4084 N N . ALA B 1 257 ? 22.578 0.15 12.844 1 96.62 257 ALA B N 1
ATOM 4085 C CA . ALA B 1 257 ? 22.406 -1.149 13.484 1 96.62 257 ALA B CA 1
ATOM 4086 C C . ALA B 1 257 ? 20.953 -1.631 13.359 1 96.62 257 ALA B C 1
ATOM 4088 O O . ALA B 1 257 ? 20.719 -2.82 13.156 1 96.62 257 ALA B O 1
ATOM 4089 N N . VAL B 1 258 ? 20.062 -0.732 13.477 1 96.62 258 VAL B N 1
ATOM 4090 C CA . VAL B 1 258 ? 18.641 -1.063 13.375 1 96.62 258 VAL B CA 1
ATOM 4091 C C . VAL B 1 258 ? 18.328 -1.528 11.961 1 96.62 258 VAL B C 1
ATOM 4093 O O . VAL B 1 258 ? 17.641 -2.541 11.766 1 96.62 258 VAL B O 1
ATOM 4096 N N . LEU B 1 259 ? 18.812 -0.839 10.969 1 97.31 259 LEU B N 1
ATOM 4097 C CA . LEU B 1 259 ? 18.547 -1.202 9.578 1 97.31 259 LEU B CA 1
ATOM 4098 C C . LEU B 1 259 ? 19.156 -2.562 9.25 1 97.31 259 LEU B C 1
ATOM 4100 O O . LEU B 1 259 ? 18.484 -3.414 8.656 1 97.31 259 LEU B O 1
ATOM 4104 N N . VAL B 1 260 ? 20.375 -2.746 9.719 1 97.44 260 VAL B N 1
ATOM 4105 C CA . VAL B 1 260 ? 21.031 -4.031 9.5 1 97.44 260 VAL B CA 1
ATOM 4106 C C . VAL B 1 260 ? 20.281 -5.129 10.258 1 97.44 260 VAL B C 1
ATOM 4108 O O . VAL B 1 260 ? 20.141 -6.246 9.75 1 97.44 260 VAL B O 1
ATOM 4111 N N . GLY B 1 261 ? 19.828 -4.801 11.422 1 97.81 261 GLY B N 1
ATOM 4112 C CA . GLY B 1 261 ? 19.031 -5.746 12.188 1 97.81 261 GLY B CA 1
ATOM 4113 C C . GLY B 1 261 ? 17.781 -6.199 11.469 1 97.81 261 GLY B C 1
ATOM 4114 O O . GLY B 1 261 ? 17.453 -7.391 11.477 1 97.81 261 GLY B O 1
ATOM 4115 N N . TRP B 1 262 ? 17.109 -5.266 10.828 1 97.38 262 TRP B N 1
ATOM 4116 C CA . TRP B 1 262 ? 15.898 -5.598 10.094 1 97.38 262 TRP B CA 1
ATOM 4117 C C . TRP B 1 262 ? 16.219 -6.453 8.867 1 97.38 262 TRP B C 1
ATOM 4119 O O . TRP B 1 262 ? 15.453 -7.348 8.516 1 97.38 262 TRP B O 1
ATOM 4129 N N . ILE B 1 263 ? 17.359 -6.18 8.242 1 97.62 263 ILE B N 1
ATOM 4130 C CA . ILE B 1 263 ? 17.781 -6.961 7.086 1 97.62 263 ILE B CA 1
ATOM 4131 C C . ILE B 1 263 ? 18.031 -8.406 7.508 1 97.62 263 ILE B C 1
ATOM 4133 O O . ILE B 1 263 ? 17.484 -9.344 6.918 1 97.62 263 ILE B O 1
ATOM 4137 N N . VAL B 1 264 ? 18.766 -8.586 8.578 1 96.62 264 VAL B N 1
ATOM 4138 C CA . VAL B 1 264 ? 19.172 -9.906 9.055 1 96.62 264 VAL B CA 1
ATOM 4139 C C . VAL B 1 264 ? 17.953 -10.656 9.586 1 96.62 264 VAL B C 1
ATOM 4141 O O . VAL B 1 264 ? 17.75 -11.836 9.289 1 96.62 264 VAL B O 1
ATOM 4144 N N . LEU B 1 265 ? 17.156 -9.961 10.281 1 96.44 265 LEU B N 1
ATOM 4145 C CA . LEU B 1 265 ? 15.977 -10.586 10.867 1 96.44 265 LEU B CA 1
ATOM 4146 C C . LEU B 1 265 ? 15.008 -11.039 9.773 1 96.44 265 LEU B C 1
ATOM 4148 O O . LEU B 1 265 ? 14.477 -12.156 9.836 1 96.44 265 LEU B O 1
ATOM 4152 N N . SER B 1 266 ? 14.797 -10.211 8.82 1 95.75 266 SER B N 1
ATOM 4153 C CA . SER B 1 266 ? 13.836 -10.523 7.766 1 95.75 266 SER B CA 1
ATOM 4154 C C . SER B 1 266 ? 14.32 -11.703 6.918 1 95.75 266 SER B C 1
ATOM 4156 O O . SER B 1 266 ? 13.562 -12.648 6.68 1 95.75 266 SER B O 1
ATOM 4158 N N . VAL B 1 267 ? 15.555 -11.656 6.543 1 93.62 267 VAL B N 1
ATOM 4159 C CA . VAL B 1 267 ? 16.109 -12.734 5.719 1 93.62 267 VAL B CA 1
ATOM 4160 C C . VAL B 1 267 ? 16.234 -14.008 6.551 1 93.62 267 VAL B C 1
ATOM 4162 O O . VAL B 1 267 ? 15.953 -15.102 6.066 1 93.62 267 VAL B O 1
ATOM 4165 N N . GLY B 1 268 ? 16.594 -13.805 7.832 1 93.62 268 GLY B N 1
ATOM 4166 C CA . GLY B 1 268 ? 16.719 -14.945 8.727 1 93.62 268 GLY B CA 1
ATOM 4167 C C . GLY B 1 268 ? 15.406 -15.656 8.977 1 93.62 268 GLY B C 1
ATOM 4168 O O . GLY B 1 268 ? 15.328 -16.875 8.898 1 93.62 268 GLY B O 1
ATOM 4169 N N . VAL B 1 269 ? 14.414 -14.93 9.242 1 91.69 269 VAL B N 1
ATOM 4170 C CA . VAL B 1 269 ? 13.094 -15.508 9.477 1 91.69 269 VAL B CA 1
ATOM 4171 C C . VAL B 1 269 ? 12.594 -16.188 8.203 1 91.69 269 VAL B C 1
ATOM 4173 O O . VAL B 1 269 ? 12.016 -17.266 8.258 1 91.69 269 VAL B O 1
ATOM 4176 N N . GLY B 1 270 ? 12.789 -15.492 7.117 1 89.31 270 GLY B N 1
ATOM 4177 C CA . GLY B 1 270 ? 12.414 -16.094 5.852 1 89.31 270 GLY B CA 1
ATOM 4178 C C . GLY B 1 270 ? 13.102 -17.422 5.594 1 89.31 270 GLY B C 1
ATOM 4179 O O . GLY B 1 270 ? 12.461 -18.391 5.164 1 89.31 270 GLY B O 1
ATOM 4180 N N . TYR B 1 271 ? 14.336 -17.438 5.93 1 86.69 271 TYR B N 1
ATOM 4181 C CA . TYR B 1 271 ? 15.125 -18.656 5.75 1 86.69 271 TYR B CA 1
ATOM 4182 C C . TYR B 1 271 ? 14.633 -19.75 6.676 1 86.69 271 TYR B C 1
ATOM 4184 O O . TYR B 1 271 ? 14.461 -20.906 6.246 1 86.69 271 TYR B O 1
ATOM 4192 N N . TRP B 1 272 ? 14.375 -19.422 7.891 1 87.56 272 TRP B N 1
ATOM 4193 C CA . TRP B 1 272 ? 13.969 -20.406 8.891 1 87.56 272 TRP B CA 1
ATOM 4194 C C . TRP B 1 272 ? 12.609 -21 8.539 1 87.56 272 TRP B C 1
ATOM 4196 O O . TRP B 1 272 ? 12.422 -22.219 8.617 1 87.56 272 TRP B O 1
ATOM 4206 N N . ARG B 1 273 ? 11.781 -20.281 8.062 1 83.31 273 ARG B N 1
ATOM 4207 C CA . ARG B 1 273 ? 10.445 -20.75 7.73 1 83.31 273 ARG B CA 1
ATOM 4208 C C . ARG B 1 273 ? 10.453 -21.531 6.426 1 83.31 273 ARG B C 1
ATOM 4210 O O . ARG B 1 273 ? 9.703 -22.5 6.281 1 83.31 273 ARG B O 1
ATOM 4217 N N . PHE B 1 274 ? 11.211 -21.094 5.57 1 79.38 274 PHE B N 1
ATOM 4218 C CA . PHE B 1 274 ? 11.312 -21.766 4.289 1 79.38 274 PHE B CA 1
ATOM 4219 C C . PHE B 1 274 ? 11.883 -23.172 4.465 1 79.38 274 PHE B C 1
ATOM 4221 O O . PHE B 1 274 ? 11.477 -24.109 3.771 1 79.38 274 PHE B O 1
ATOM 4228 N N . ARG B 1 275 ? 12.672 -23.297 5.438 1 76.06 275 ARG B N 1
ATOM 4229 C CA . ARG B 1 275 ? 13.273 -24.594 5.723 1 76.06 275 ARG B CA 1
ATOM 4230 C C . ARG B 1 275 ? 12.273 -25.516 6.426 1 76.06 275 ARG B C 1
ATOM 4232 O O . ARG B 1 275 ? 12.312 -26.734 6.238 1 76.06 275 ARG B O 1
ATOM 4239 N N . ALA B 1 276 ? 11.422 -24.859 7.137 1 72.44 276 ALA B N 1
ATOM 4240 C CA . ALA B 1 276 ? 10.492 -25.656 7.941 1 72.44 276 ALA B CA 1
ATOM 4241 C C . ALA B 1 276 ? 9.305 -26.125 7.105 1 72.44 276 ALA B C 1
ATOM 4243 O O . ALA B 1 276 ? 8.586 -27.047 7.496 1 72.44 276 ALA B O 1
ATOM 4244 N N . THR B 1 277 ? 9.047 -25.391 6.07 1 64.12 277 THR B N 1
ATOM 4245 C CA . THR B 1 277 ? 7.883 -25.734 5.262 1 64.12 277 THR B CA 1
ATOM 4246 C C . THR B 1 277 ? 8.18 -26.938 4.371 1 64.12 277 THR B C 1
ATOM 4248 O O . THR B 1 277 ? 9.258 -27.016 3.777 1 64.12 277 THR B O 1
ATOM 4251 N N . ASP B 1 278 ? 7.43 -27.984 4.637 1 53.94 278 ASP B N 1
ATOM 4252 C CA . ASP B 1 278 ? 7.516 -29.188 3.814 1 53.94 278 ASP B CA 1
ATOM 4253 C C . ASP B 1 278 ? 7.152 -28.891 2.363 1 53.94 278 ASP B C 1
ATOM 4255 O O . ASP B 1 278 ? 6.074 -28.359 2.082 1 53.94 278 ASP B O 1
ATOM 4259 N N . LEU B 1 279 ? 8.117 -28.422 1.657 1 48.59 279 LEU B N 1
ATOM 4260 C CA . LEU B 1 279 ? 7.801 -28.203 0.252 1 48.59 279 LEU B CA 1
ATOM 4261 C C . LEU B 1 279 ? 7.324 -29.484 -0.416 1 48.59 279 LEU B C 1
ATOM 4263 O O . LEU B 1 279 ? 7.723 -30.578 -0.015 1 48.59 279 LEU B O 1
#

Secondary structure (DSSP, 8-state):
--HHHHHHHHHHHHHHHHHHTTHHHHHHHHHHHHHHHHHHHHHHHTTS-SS--BHHHHHHHHHHHHHHHHHHHHHTTHHHHHHHTTHHHHHHTSS--HHHHHHHHHHHHHHHHHHHHHHHHHHHHHHHHHHT-B--HHHHHHHHHHHHHHHHHHHHHHHHHHHH-SSHHHHHHHHHHHIIIIIS-HHHHHHHHHHHHHTTTS--SS--HHHHHHHHTSHHHHHHHHHHHH-TTS---SS----SS--GGGSHHHHHHHHHHHHHHHHHHHHHHHHHS--/--HHHHHHHHHHHHHHHHHHTTHHHHHHHHHHHHHHHHHHHHHHHTTS-SS--BHHHHHHHHHHHHHHHHHHHHHTTHHHHHHHTTHHHHHHTSS--HHHHHHHHHHHHHHHHHHHHHHHHHHHHHHHHHHT-B--HHHHHHHHHHHHHHHHHHHHHHHHHHHH-SSHHHHHHHHHHHIIIIIS-HHHHHHHHHHHHHTTTS--SS--HHHHHHHHTSHHHHHHHHHHHH-TTS---SS----SS--GGGSHHHHHHHHHHHHHHHHHHHHHHHHHS--

Nearest PDB structures (foldseek):
  7o0z-assembly1_D  TM=8.027E-01  e=2.148E-07  Stutzerimonas stutzeri ATCC 14405 = CCUG 16156
  7znq-assembly1_y  TM=8.107E-01  e=6.248E-07  Stutzerimonas stutzeri ATCC 14405 = CCUG 16156
  7znq-assembly1_Y  TM=7.741E-01  e=4.440E-07  Stutzerimonas stutzeri ATCC 14405 = CCUG 16156
  7o0z-assembly1_E  TM=7.859E-01  e=8.073E-07  Stutzerimonas stutzeri ATCC 14405 = CCUG 16156
  7o0y-assembly1_E  TM=7.751E-01  e=9.176E-07  Stutzerimonas stutzeri ATCC 14405 = CCUG 16156

InterPro domains:
  IPR032688 ABC-2 type transporter permease protein NosY-like [PF12679] (13-279)

pLDDT: mean 81.72, std 13.76, range [34.19, 98.38]

Organism: NCBI:txid2816475

Foldseek 3Di:
DDLVVVLVVLLVVLLVVCVVVCVLVVLLVVLQVVLLVQLVVQLVVPPDDPPFAASLLSSLLVLLLVQLVSLLVSQLQVQLVCVVVVVVVVVVVDPHDLLSVLVSSLVNSLCSNLVSNVSSSVSNVVSNVVSPHDYDPVSNVVSSVLSSLSNSLSNLQSSLNNLQDNHPVSSNVVSVVLCCVQVVVVQLVVVQVVVCVVVVNDRDPDDDVVSVLSSLLRLLNLSLLLCCQVPVPSPSSRPDDQDPDADPSSHNVVSVVSSVVSSCVSSVNSSVNNVVDPD/DDLVVVLVVLLVVLLVVCVVVCVLVVLLVVLQVVLQVQLVVQLVPPPDDPPFAASLLSSLLVLLLVQLVSLLVSQLQVQLVCVVVVVVVVVVVDPHDLLSVLVSSLVNSLCSNLVSNVSSSVSNVVSNVVSPHDYDPVSNVVSSVLSSLSNSLSNLQSSLNNLQDNHPVSSNVVSVVLCCVQVVVVQLVVVQVVVCVVVVNDRDPDDDVVSVLSSLLRLLNLSLLLCCQVPVPSPSSRPDDQDPDADPSSHNVVSVVSSVVSSCVSSVNSSVNNVVDPD

Radius of gyration: 24.51 Å; Cα contacts (8 Å, |Δi|>4): 773; chains: 2; bounding box: 63×63×57 Å

Sequence (558 aa):
MSRLATLALFVREDVRDTRRDRQLYLLIGIYAVVGVLLIYSEGRSVGFRSRGPELAPALFVIYTMLTPLLALAFFASSVVEKRTNGALKIVLGLPIDRASVVVGTFVARSLVICGAILVSMIAAVPVGLLVGVGVDPVQFAGVAAVLALLAVTFTALAVGLSAVVSTSTRATVAAFGVFVLFFFQLWDQLPRIALYVRHGFSAPRTTPEWVSIVDALNPMTAYSFLVEGLFPHIRSGTFVSPPRETAFYQEPTFALAVLVGWIVLSVGVGYWRFRATDLMSRLATLALFVREDVRDTRRDRQLYLLIGIYAVVGVLLIYSEGRSVGFRSRGPELAPALFVIYTMLTPLLALAFFASSVVEKRTNGALKIVLGLPIDRASVVVGTFVARSLVICGAILVSMIAAVPVGLLVGVGVDPVQFAGVAAVLALLAVTFTALAVGLSAVVSTSTRATVAAFGVFVLFFFQLWDQLPRIALYVRHGFSAPRTTPEWVSIVDALNPMTAYSFLVEGLFPHIRSGTFVSPPRETAFYQEPTFALAVLVGWIVLSVGVGYWRFRATDL